Protein AF-0000000084536756 (afdb_homodimer)

Nearest PDB structures (foldseek):
  8tjk-assembly1_B  TM=3.208E-01  e=1.377E-04  uncultured bacterium
  8tjj-assembly1_A  TM=2.973E-01  e=9.404E-05  uncultured bacterium
  8tji-assembly1_B  TM=3.008E-01  e=1.563E-04  uncultured bacterium
  8tji-assembly1_A  TM=3.190E-01  e=2.768E-04  uncultured bacterium
  8tjk-assembly1_A  TM=3.019E-01  e=3.348E-04  uncultured bacterium

InterPro domains:
  IPR013561 Methanogenesis regulatory protein FilR1, middle domain [PF08350] (126-253)
  IPR016490 Transcriptional regulator, HTH, AF0396-type [PIRSF006692] (1-261)
  IPR036390 Winged helix DNA-binding domain superfamily [SSF46785] (13-96)

Structure (mmCIF, N/CA/C/O backbone):
data_AF-0000000084536756-model_v1
#
loop_
_entity.id
_entity.type
_entity.pdbx_description
1 polymer 'Transcriptional regulator, ArsR family'
#
loop_
_atom_site.group_PDB
_atom_site.id
_atom_site.type_symbol
_atom_site.label_atom_id
_atom_site.label_alt_id
_atom_site.label_comp_id
_atom_site.label_asym_id
_atom_site.label_entity_id
_atom_site.label_seq_id
_atom_site.pdbx_PDB_ins_code
_atom_site.Cartn_x
_atom_site.Cartn_y
_atom_site.Cartn_z
_atom_site.occupancy
_atom_site.B_iso_or_equiv
_atom_site.auth_seq_id
_atom_site.auth_comp_id
_atom_site.auth_asym_id
_atom_site.auth_atom_id
_atom_site.pdbx_PDB_model_num
ATOM 1 N N . MET A 1 1 ? 28.516 -4.832 -10.57 1 36.16 1 MET A N 1
ATOM 2 C CA . MET A 1 1 ? 27.453 -5.367 -9.719 1 36.16 1 MET A CA 1
ATOM 3 C C . MET A 1 1 ? 26.125 -4.672 -9.992 1 36.16 1 MET A C 1
ATOM 5 O O . MET A 1 1 ? 26.031 -3.445 -9.922 1 36.16 1 MET A O 1
ATOM 9 N N . ASP A 1 2 ? 25.25 -5.043 -10.953 1 50.06 2 ASP A N 1
ATOM 10 C CA . ASP A 1 2 ? 24.078 -4.422 -11.562 1 50.06 2 ASP A CA 1
ATOM 11 C C . ASP A 1 2 ? 23.141 -3.848 -10.508 1 50.06 2 ASP A C 1
ATOM 13 O O . ASP A 1 2 ? 22.859 -4.5 -9.5 1 50.06 2 ASP A O 1
ATOM 17 N N . SER A 1 3 ? 23.109 -2.529 -10.414 1 59.94 3 SER A N 1
ATOM 18 C CA . SER A 1 3 ? 22.281 -1.79 -9.461 1 59.94 3 SER A CA 1
ATOM 19 C C . SER A 1 3 ? 20.922 -2.438 -9.281 1 59.94 3 SER A C 1
ATOM 21 O O . SER A 1 3 ? 20.297 -2.869 -10.258 1 59.94 3 SER A O 1
ATOM 23 N N . SER A 1 4 ? 20.578 -2.811 -8.078 1 77.94 4 SER A N 1
ATOM 24 C CA . SER A 1 4 ? 19.266 -3.369 -7.777 1 77.94 4 SER A CA 1
ATOM 25 C C . SER A 1 4 ? 18.156 -2.459 -8.281 1 77.94 4 SER A C 1
ATOM 27 O O . SER A 1 4 ? 18.391 -1.281 -8.562 1 77.94 4 SER A O 1
ATOM 29 N N . LEU A 1 5 ? 17.094 -2.986 -8.734 1 81.81 5 LEU A N 1
ATOM 30 C CA . LEU A 1 5 ? 15.93 -2.209 -9.133 1 81.81 5 LEU A CA 1
ATOM 31 C C . LEU A 1 5 ? 15.648 -1.097 -8.125 1 81.81 5 LEU A C 1
ATOM 33 O O . LEU A 1 5 ? 15.258 0.009 -8.508 1 81.81 5 LEU A O 1
ATOM 37 N N . LEU A 1 6 ? 15.992 -1.405 -6.938 1 82 6 LEU A N 1
ATOM 38 C CA . LEU A 1 6 ? 15.781 -0.449 -5.855 1 82 6 LEU A CA 1
ATOM 39 C C . LEU A 1 6 ? 16.672 0.776 -6.031 1 82 6 LEU A C 1
ATOM 41 O O . LEU A 1 6 ? 16.203 1.91 -5.883 1 82 6 LEU A O 1
ATOM 45 N N . ASP A 1 7 ? 17.891 0.531 -6.363 1 81.81 7 ASP A N 1
ATOM 46 C CA . ASP A 1 7 ? 18.844 1.621 -6.555 1 81.81 7 ASP A CA 1
ATOM 47 C C . ASP A 1 7 ? 18.438 2.498 -7.738 1 81.81 7 ASP A C 1
ATOM 49 O O . ASP A 1 7 ? 18.531 3.725 -7.668 1 81.81 7 ASP A O 1
ATOM 53 N N . VAL A 1 8 ? 17.984 1.854 -8.672 1 84.81 8 VAL A N 1
ATOM 54 C CA . VAL A 1 8 ? 17.609 2.557 -9.891 1 84.81 8 VAL A CA 1
ATOM 55 C C . VAL A 1 8 ? 16.406 3.449 -9.625 1 84.81 8 VAL A C 1
ATOM 57 O O . VAL A 1 8 ? 16.312 4.562 -10.148 1 84.81 8 VAL A O 1
ATOM 60 N N . LEU A 1 9 ? 15.555 3.018 -8.82 1 85.19 9 LEU A N 1
ATOM 61 C CA . LEU A 1 9 ? 14.297 3.715 -8.578 1 85.19 9 LEU A CA 1
ATOM 62 C C . LEU A 1 9 ? 14.5 4.887 -7.625 1 85.19 9 LEU A C 1
ATOM 64 O O . LEU A 1 9 ? 13.984 5.984 -7.859 1 85.19 9 LEU A O 1
ATOM 68 N N . PHE A 1 10 ? 15.367 4.688 -6.59 1 84.25 10 PHE A N 1
ATOM 69 C CA . PHE A 1 10 ? 15.297 5.648 -5.496 1 84.25 10 PHE A CA 1
ATOM 70 C C . PHE A 1 10 ? 16.547 6.523 -5.461 1 84.25 10 PHE A C 1
ATOM 72 O O . PHE A 1 10 ? 16.562 7.574 -4.82 1 84.25 10 PHE A O 1
ATOM 79 N N . LEU A 1 11 ? 17.594 6.238 -6.164 1 80.94 11 LEU A N 1
ATOM 80 C CA . LEU A 1 11 ? 18.859 6.941 -5.98 1 80.94 11 LEU A CA 1
ATOM 81 C C . LEU A 1 11 ? 18.938 8.164 -6.891 1 80.94 11 LEU A C 1
ATOM 83 O O . LEU A 1 11 ? 19.812 9.016 -6.715 1 80.94 11 LEU A O 1
ATOM 87 N N . SER A 1 12 ? 18.047 8.336 -7.855 1 87.06 12 SER A N 1
ATOM 88 C CA . SER A 1 12 ? 18.094 9.461 -8.789 1 87.06 12 SER A CA 1
ATOM 89 C C . SER A 1 12 ? 16.797 10.266 -8.766 1 87.06 12 SER A C 1
ATOM 91 O O . SER A 1 12 ? 15.734 9.742 -9.078 1 87.06 12 SER A O 1
ATOM 93 N N . GLU A 1 13 ? 16.984 11.555 -8.484 1 89 13 GLU A N 1
ATOM 94 C CA . GLU A 1 13 ? 15.836 12.453 -8.516 1 89 13 GLU A CA 1
ATOM 95 C C . GLU A 1 13 ? 15.258 12.57 -9.922 1 89 13 GLU A C 1
ATOM 97 O O . GLU A 1 13 ? 14.039 12.648 -10.094 1 89 13 GLU A O 1
ATOM 102 N N . LYS A 1 14 ? 16.141 12.578 -10.836 1 92.31 14 LYS A N 1
ATOM 103 C CA . LYS A 1 14 ? 15.703 12.688 -12.219 1 92.31 14 LYS A CA 1
ATOM 104 C C . LYS A 1 14 ? 14.883 11.469 -12.633 1 92.31 14 LYS A C 1
ATOM 106 O O . LYS A 1 14 ? 13.844 11.602 -13.289 1 92.31 14 LYS A O 1
ATOM 111 N N . ARG A 1 15 ? 15.32 10.281 -12.25 1 94.12 15 ARG A N 1
ATOM 112 C CA . ARG A 1 15 ? 14.594 9.062 -12.586 1 94.12 15 ARG A CA 1
ATOM 113 C C . ARG A 1 15 ? 13.25 9.008 -11.867 1 94.12 15 ARG A C 1
ATOM 115 O O . ARG A 1 15 ? 12.242 8.617 -12.461 1 94.12 15 ARG A O 1
ATOM 122 N N . LYS A 1 16 ? 13.258 9.391 -10.641 1 93.38 16 LYS A N 1
ATOM 123 C CA . LYS A 1 16 ? 12.008 9.406 -9.891 1 93.38 16 LYS A CA 1
ATOM 124 C C . LYS A 1 16 ? 10.977 10.312 -10.555 1 93.38 16 LYS A C 1
ATOM 126 O O . LYS A 1 16 ? 9.828 9.906 -10.766 1 93.38 16 LYS A O 1
ATOM 131 N N . ASN A 1 17 ? 11.453 11.484 -10.898 1 94.88 17 ASN A N 1
ATOM 132 C CA . ASN A 1 17 ? 10.555 12.461 -11.508 1 94.88 17 ASN A CA 1
ATOM 133 C C . ASN A 1 17 ? 10.016 11.961 -12.852 1 94.88 17 ASN A C 1
ATOM 135 O O . ASN A 1 17 ? 8.844 12.156 -13.164 1 94.88 17 ASN A O 1
ATOM 139 N N . LEU A 1 18 ? 10.875 11.383 -13.586 1 97.12 18 LEU A N 1
ATOM 140 C CA . LEU A 1 18 ? 10.484 10.836 -14.883 1 97.12 18 LEU A CA 1
ATOM 141 C C . LEU A 1 18 ? 9.43 9.75 -14.711 1 97.12 18 LEU A C 1
ATOM 143 O O . LEU A 1 18 ? 8.414 9.75 -15.406 1 97.12 18 LEU A O 1
ATOM 147 N N . LEU A 1 19 ? 9.672 8.82 -13.805 1 97 19 LEU A N 1
ATOM 148 C CA . LEU A 1 19 ? 8.758 7.711 -13.562 1 97 19 LEU A CA 1
ATOM 149 C C . LEU A 1 19 ? 7.398 8.219 -13.094 1 97 19 LEU A C 1
ATOM 151 O O . LEU A 1 19 ? 6.359 7.734 -13.547 1 97 19 LEU A O 1
ATOM 155 N N . LEU A 1 20 ? 7.43 9.219 -12.195 1 96.31 20 LEU A N 1
ATOM 156 C CA . LEU A 1 20 ? 6.184 9.805 -11.711 1 96.31 20 LEU A CA 1
ATOM 157 C C . LEU A 1 20 ? 5.418 10.469 -12.852 1 96.31 20 LEU A C 1
ATOM 159 O O . LEU A 1 20 ? 4.191 10.383 -12.914 1 96.31 20 LEU A O 1
ATOM 163 N N . LEU A 1 21 ? 6.16 11.172 -13.742 1 97.19 21 LEU A N 1
ATOM 164 C CA . LEU A 1 21 ? 5.543 11.82 -14.891 1 97.19 21 LEU A CA 1
ATOM 165 C C . LEU A 1 21 ? 4.848 10.789 -15.781 1 97.19 21 LEU A C 1
ATOM 167 O O . LEU A 1 21 ? 3.744 11.039 -16.281 1 97.19 21 LEU A O 1
ATOM 171 N N . LEU A 1 22 ? 5.418 9.625 -15.906 1 97.69 22 LEU A N 1
ATOM 172 C CA . LEU A 1 22 ? 4.918 8.609 -16.828 1 97.69 22 LEU A CA 1
ATOM 173 C C . LEU A 1 22 ? 3.709 7.887 -16.234 1 97.69 22 LEU A C 1
ATOM 175 O O . LEU A 1 22 ? 3.025 7.141 -16.938 1 97.69 22 LEU A O 1
ATOM 179 N N . LEU A 1 23 ? 3.428 8.078 -14.969 1 96.25 23 LEU A N 1
ATOM 180 C CA . LEU A 1 23 ? 2.189 7.578 -14.383 1 96.25 23 LEU A CA 1
ATOM 181 C C . LEU A 1 23 ? 0.976 8.203 -15.062 1 96.25 23 LEU A C 1
ATOM 183 O O . LEU A 1 23 ? -0.097 7.598 -15.109 1 96.25 23 LEU A O 1
ATOM 187 N N . ASP A 1 24 ? 1.145 9.367 -15.656 1 95.31 24 ASP A N 1
ATOM 188 C CA . ASP A 1 24 ? 0.052 10.086 -16.297 1 95.31 24 ASP A CA 1
ATOM 189 C C . ASP A 1 24 ? -0.144 9.625 -17.734 1 95.31 24 ASP A C 1
ATOM 191 O O . ASP A 1 24 ? -1.019 10.125 -18.453 1 95.31 24 ASP A O 1
ATOM 195 N N . GLY A 1 25 ? 0.701 8.75 -18.188 1 96.12 25 GLY A N 1
ATOM 196 C CA . GLY A 1 25 ? 0.582 8.211 -19.531 1 96.12 25 GLY A CA 1
ATOM 197 C C . GLY A 1 25 ? 1.843 8.383 -20.359 1 96.12 25 GLY A C 1
ATOM 198 O O . GLY A 1 25 ? 2.818 8.977 -19.891 1 96.12 25 GLY A O 1
ATOM 199 N N . PRO A 1 26 ? 1.819 7.836 -21.516 1 97.75 26 PRO A N 1
ATOM 200 C CA . PRO A 1 26 ? 2.984 7.906 -22.391 1 97.75 26 PRO A CA 1
ATOM 201 C C . PRO A 1 26 ? 3.354 9.336 -22.781 1 97.75 26 PRO A C 1
ATOM 203 O O . PRO A 1 26 ? 2.471 10.18 -22.938 1 97.75 26 PRO A O 1
ATOM 206 N N . LYS A 1 27 ? 4.66 9.617 -22.875 1 98.12 27 LYS A N 1
ATOM 207 C CA . LYS A 1 27 ? 5.188 10.93 -23.234 1 98.12 27 LYS A CA 1
ATOM 208 C C . LYS A 1 27 ? 6.297 10.805 -24.281 1 98.12 27 LYS A C 1
ATOM 210 O O . LYS A 1 27 ? 7.047 9.828 -24.281 1 98.12 27 LYS A O 1
ATOM 215 N N . ASN A 1 28 ? 6.324 11.758 -25.156 1 97.38 28 ASN A N 1
ATOM 216 C CA . ASN A 1 28 ? 7.492 11.828 -26.031 1 97.38 28 ASN A CA 1
ATOM 217 C C . ASN A 1 28 ? 8.617 12.641 -25.391 1 97.38 28 ASN A C 1
ATOM 219 O O . ASN A 1 28 ? 8.438 13.227 -24.328 1 97.38 28 ASN A O 1
ATOM 223 N N . ILE A 1 29 ? 9.727 12.711 -26.094 1 96.19 29 ILE A N 1
ATOM 224 C CA . ILE A 1 29 ? 10.93 13.305 -25.516 1 96.19 29 ILE A CA 1
ATOM 225 C C . ILE A 1 29 ? 10.711 14.797 -25.297 1 96.19 29 ILE A C 1
ATOM 227 O O . ILE A 1 29 ? 11.188 15.352 -24.297 1 96.19 29 ILE A O 1
ATOM 231 N N . GLU A 1 30 ? 10.031 15.414 -26.125 1 96.69 30 GLU A N 1
ATOM 232 C CA . GLU A 1 30 ? 9.797 16.859 -26 1 96.69 30 GLU A CA 1
ATOM 233 C C . GLU A 1 30 ? 8.914 17.156 -24.797 1 96.69 30 GLU A C 1
ATOM 235 O O . GLU A 1 30 ? 9.188 18.094 -24.047 1 96.69 30 GLU A O 1
ATOM 240 N N . GLU A 1 31 ? 7.852 16.359 -24.672 1 97.12 31 GLU A N 1
ATOM 241 C CA . GLU A 1 31 ? 6.965 16.516 -23.516 1 97.12 31 GLU A CA 1
ATOM 242 C C . GLU A 1 31 ? 7.719 16.312 -22.203 1 97.12 31 GLU A C 1
ATOM 244 O O . GLU A 1 31 ? 7.512 17.047 -21.25 1 97.12 31 GLU A O 1
ATOM 249 N N . ILE A 1 32 ? 8.562 15.305 -22.156 1 97.44 32 ILE A N 1
ATOM 250 C CA . ILE A 1 32 ? 9.336 14.984 -20.953 1 97.44 32 ILE A CA 1
ATOM 251 C C . ILE A 1 32 ? 10.273 16.141 -20.625 1 97.44 32 ILE A C 1
ATOM 253 O O . ILE A 1 32 ? 10.289 16.625 -19.484 1 97.44 32 ILE A O 1
ATOM 257 N N . LYS A 1 33 ? 10.992 16.672 -21.625 1 96.5 33 LYS A N 1
ATOM 258 C CA . LYS A 1 33 ? 11.945 17.75 -21.422 1 96.5 33 LYS A CA 1
ATOM 259 C C . LYS A 1 33 ? 11.242 19.016 -20.938 1 96.5 33 LYS A C 1
ATOM 261 O O . LYS A 1 33 ? 11.703 19.688 -20.016 1 96.5 33 LYS A O 1
ATOM 266 N N . ASN A 1 34 ? 10.133 19.297 -21.531 1 96.25 34 ASN A N 1
ATOM 267 C CA . ASN A 1 34 ? 9.398 20.516 -21.203 1 96.25 34 ASN A CA 1
ATOM 268 C C . ASN A 1 34 ? 8.789 20.453 -19.797 1 96.25 34 ASN A C 1
ATOM 270 O O . ASN A 1 34 ? 8.836 21.422 -19.047 1 96.25 34 ASN A O 1
ATOM 274 N N . THR A 1 35 ? 8.234 19.281 -19.5 1 95.12 35 THR A N 1
ATOM 275 C CA . THR A 1 35 ? 7.539 19.141 -18.219 1 95.12 35 THR A CA 1
ATOM 276 C C . THR A 1 35 ? 8.531 19.094 -17.062 1 95.12 35 THR A C 1
ATOM 278 O O . THR A 1 35 ? 8.305 19.719 -16.016 1 95.12 35 THR A O 1
ATOM 281 N N . LEU A 1 36 ? 9.625 18.438 -17.234 1 95 36 LEU A N 1
ATOM 282 C CA . LEU A 1 36 ? 10.594 18.25 -16.172 1 95 36 LEU A CA 1
ATOM 283 C C . LEU A 1 36 ? 11.656 19.344 -16.203 1 95 36 LEU A C 1
ATOM 285 O O . LEU A 1 36 ? 12.484 19.453 -15.297 1 95 36 LEU A O 1
ATOM 289 N N . ASP A 1 37 ? 11.68 20.141 -17.188 1 94.56 37 ASP A N 1
ATOM 290 C CA . ASP A 1 37 ? 12.648 21.219 -17.375 1 94.56 37 ASP A CA 1
ATOM 291 C C . ASP A 1 37 ? 14.078 20.688 -17.328 1 94.56 37 ASP A C 1
ATOM 293 O O . ASP A 1 37 ? 14.891 21.141 -16.516 1 94.56 37 ASP A O 1
ATOM 297 N N . VAL A 1 38 ? 14.312 19.797 -18.172 1 93 38 VAL A N 1
ATOM 298 C CA . VAL A 1 38 ? 15.625 19.156 -18.25 1 93 38 VAL A CA 1
ATOM 299 C C . VAL A 1 38 ? 16.141 19.188 -19.688 1 93 38 VAL A C 1
ATOM 301 O O . VAL A 1 38 ? 15.352 19.359 -20.625 1 93 38 VAL A O 1
ATOM 304 N N . ARG A 1 39 ? 17.469 19.016 -19.781 1 92 39 ARG A N 1
ATOM 305 C CA . ARG A 1 39 ? 18.109 18.953 -21.094 1 92 39 ARG A CA 1
ATOM 306 C C . ARG A 1 39 ? 18.062 17.531 -21.656 1 92 39 ARG A C 1
ATOM 308 O O . ARG A 1 39 ? 17.938 16.562 -20.906 1 92 39 ARG A O 1
ATOM 315 N N . SER A 1 40 ? 18.203 17.406 -22.969 1 89.56 40 SER A N 1
ATOM 316 C CA . SER A 1 40 ? 18.016 16.156 -23.703 1 89.56 40 SER A CA 1
ATOM 317 C C . SER A 1 40 ? 19.047 15.117 -23.266 1 89.56 40 SER A C 1
ATOM 319 O O . SER A 1 40 ? 18.703 13.984 -22.953 1 89.56 40 SER A O 1
ATOM 321 N N . SER A 1 41 ? 20.234 15.43 -23.25 1 90.38 41 SER A N 1
ATOM 322 C CA . SER A 1 41 ? 21.297 14.445 -23.031 1 90.38 41 SER A CA 1
ATOM 323 C C . SER A 1 41 ? 21.188 13.789 -21.656 1 90.38 41 SER A C 1
ATOM 325 O O . SER A 1 41 ? 21.109 12.562 -21.562 1 90.38 41 SER A O 1
ATOM 327 N N . PRO A 1 42 ? 21.078 14.562 -20.609 1 92.19 42 PRO A N 1
ATOM 328 C CA . PRO A 1 42 ? 20.984 13.938 -19.281 1 92.19 42 PRO A CA 1
ATOM 329 C C . PRO A 1 42 ? 19.719 13.094 -19.125 1 92.19 42 PRO A C 1
ATOM 331 O O . PRO A 1 42 ? 19.766 12.016 -18.531 1 92.19 42 PRO A O 1
ATOM 334 N N . ILE A 1 43 ? 18.625 13.539 -19.656 1 94.5 43 ILE A N 1
ATOM 335 C CA . ILE A 1 43 ? 17.375 12.812 -19.453 1 94.5 43 ILE A CA 1
ATOM 336 C C . ILE A 1 43 ? 17.375 11.531 -20.281 1 94.5 43 ILE A C 1
ATOM 338 O O . ILE A 1 43 ? 16.812 10.516 -19.859 1 94.5 43 ILE A O 1
ATOM 342 N N . MET A 1 44 ? 17.969 11.594 -21.484 1 94.56 44 MET A N 1
ATOM 343 C CA . MET A 1 44 ? 18.078 10.406 -22.328 1 94.56 44 MET A CA 1
ATOM 344 C C . MET A 1 44 ? 18.906 9.328 -21.641 1 94.56 44 MET A C 1
ATOM 346 O O . MET A 1 44 ? 18.625 8.133 -21.781 1 94.56 44 MET A O 1
ATOM 350 N N . THR A 1 45 ? 19.953 9.781 -20.984 1 95.19 45 THR A N 1
ATOM 351 C CA . THR A 1 45 ? 20.766 8.852 -20.219 1 95.19 45 THR A CA 1
ATOM 352 C C . THR A 1 45 ? 19.922 8.133 -19.172 1 95.19 45 THR A C 1
ATOM 354 O O . THR A 1 45 ? 20.031 6.918 -19 1 95.19 45 THR A O 1
ATOM 357 N N . GLN A 1 46 ? 19.062 8.859 -18.406 1 95.12 46 GLN A N 1
ATOM 358 C CA . GLN A 1 46 ? 18.203 8.273 -17.391 1 95.12 46 GLN A CA 1
ATOM 359 C C . GLN A 1 46 ? 17.172 7.328 -18.016 1 95.12 46 GLN A C 1
ATOM 361 O O . GLN A 1 46 ? 16.891 6.266 -17.469 1 95.12 46 GLN A O 1
ATOM 366 N N . ILE A 1 47 ? 16.688 7.73 -19.172 1 96.38 47 ILE A N 1
ATOM 367 C CA . ILE A 1 47 ? 15.711 6.918 -19.891 1 96.38 47 ILE A CA 1
ATOM 368 C C . ILE A 1 47 ? 16.344 5.582 -20.281 1 96.38 47 ILE A C 1
ATOM 370 O O . ILE A 1 47 ? 15.734 4.523 -20.094 1 96.38 47 ILE A O 1
ATOM 374 N N . LYS A 1 48 ? 17.516 5.652 -20.766 1 95.69 48 LYS A N 1
ATOM 375 C CA . LYS A 1 48 ? 18.219 4.438 -21.172 1 95.69 48 LYS A CA 1
ATOM 376 C C . LYS A 1 48 ? 18.438 3.51 -19.984 1 95.69 48 LYS A C 1
ATOM 378 O O . LYS A 1 48 ? 18.312 2.291 -20.109 1 95.69 48 LYS A O 1
ATOM 383 N N . ILE A 1 49 ? 18.797 4.051 -18.859 1 94.62 49 ILE A N 1
ATOM 384 C CA . ILE A 1 49 ? 19 3.268 -17.641 1 94.62 49 ILE A CA 1
ATOM 385 C C . ILE A 1 49 ? 17.688 2.576 -17.266 1 94.62 49 ILE A C 1
ATOM 387 O O . ILE A 1 49 ? 17.688 1.378 -16.969 1 94.62 49 ILE A O 1
ATOM 391 N N . LEU A 1 50 ? 16.578 3.283 -17.281 1 95.62 50 LEU A N 1
ATOM 392 C CA . LEU A 1 50 ? 15.281 2.756 -16.891 1 95.62 50 LEU A CA 1
ATOM 393 C C . LEU A 1 50 ? 14.805 1.704 -17.891 1 95.62 50 LEU A C 1
ATOM 395 O O . LEU A 1 50 ? 14.156 0.725 -17.5 1 95.62 50 LEU A O 1
ATOM 399 N N . MET A 1 51 ? 15.133 1.928 -19.188 1 95.19 51 MET A N 1
ATOM 400 C CA . MET A 1 51 ? 14.781 0.951 -20.219 1 95.19 51 MET A CA 1
ATOM 401 C C . MET A 1 51 ? 15.594 -0.33 -20.047 1 95.19 51 MET A C 1
ATOM 403 O O . MET A 1 51 ? 15.062 -1.431 -20.203 1 95.19 51 MET A O 1
ATOM 407 N N . LYS A 1 52 ? 16.844 -0.119 -19.734 1 92.75 52 LYS A N 1
ATOM 408 C CA . LYS A 1 52 ? 17.719 -1.27 -19.531 1 92.75 52 LYS A CA 1
ATOM 409 C C . LYS A 1 52 ? 17.219 -2.143 -18.391 1 92.75 52 LYS A C 1
ATOM 411 O O . LYS A 1 52 ? 17.375 -3.363 -18.406 1 92.75 52 LYS A O 1
ATOM 416 N N . ARG A 1 53 ? 16.547 -1.53 -17.438 1 91.38 53 ARG A N 1
ATOM 417 C CA . ARG A 1 53 ? 16.047 -2.27 -16.297 1 91.38 53 ARG A CA 1
ATOM 418 C C . ARG A 1 53 ? 14.57 -2.613 -16.469 1 91.38 53 ARG A C 1
ATOM 420 O O . ARG A 1 53 ? 13.914 -3.053 -15.516 1 91.38 53 ARG A O 1
ATOM 427 N N . ASP A 1 54 ? 14.039 -2.303 -17.609 1 92.31 54 ASP A N 1
ATOM 428 C CA . ASP A 1 54 ? 12.695 -2.689 -18.031 1 92.31 54 ASP A CA 1
ATOM 429 C C . ASP A 1 54 ? 11.633 -2.021 -17.156 1 92.31 54 ASP A C 1
ATOM 431 O O . ASP A 1 54 ? 10.609 -2.629 -16.844 1 92.31 54 ASP A O 1
ATOM 435 N N . LEU A 1 55 ? 11.875 -0.854 -16.703 1 94.31 55 LEU A N 1
ATOM 436 C CA . LEU A 1 55 ? 10.891 -0.068 -15.977 1 94.31 55 LEU A CA 1
ATOM 437 C C . LEU A 1 55 ? 10.078 0.806 -16.922 1 94.31 55 LEU A C 1
ATOM 439 O O . LEU A 1 55 ? 8.938 1.173 -16.609 1 94.31 55 LEU A O 1
ATOM 443 N N . ILE A 1 56 ? 10.727 1.146 -18.016 1 96.69 56 ILE A N 1
ATOM 444 C CA . ILE A 1 56 ? 10.078 1.927 -19.078 1 96.69 56 ILE A CA 1
ATOM 445 C C . ILE A 1 56 ? 10.305 1.253 -20.422 1 96.69 56 ILE A C 1
ATOM 447 O O . ILE A 1 56 ? 11.266 0.507 -20.609 1 96.69 56 ILE A O 1
ATOM 451 N N . VAL A 1 57 ? 9.406 1.467 -21.297 1 96.44 57 VAL A N 1
ATOM 452 C CA . VAL A 1 57 ? 9.531 0.967 -22.672 1 96.44 57 VAL A CA 1
ATOM 453 C C . VAL A 1 57 ? 9.25 2.094 -23.656 1 96.44 57 VAL A C 1
ATOM 455 O O . VAL A 1 57 ? 8.602 3.084 -23.312 1 96.44 57 VAL A O 1
ATOM 458 N N . GLU A 1 58 ? 9.797 2.012 -24.797 1 96.94 58 GLU A N 1
ATOM 459 C CA . GLU A 1 58 ? 9.578 2.967 -25.875 1 96.94 58 GLU A CA 1
ATOM 460 C C . GLU A 1 58 ? 8.805 2.33 -27.031 1 96.94 58 GLU A C 1
ATOM 462 O O . GLU A 1 58 ? 9.117 1.217 -27.453 1 96.94 58 GLU A O 1
ATOM 467 N N . SER A 1 59 ? 7.75 2.924 -27.406 1 94.31 59 SER A N 1
ATOM 468 C CA . SER A 1 59 ? 6.977 2.512 -28.578 1 94.31 59 SER A CA 1
ATOM 469 C C . SER A 1 59 ? 6.531 3.715 -29.391 1 94.31 59 SER A C 1
ATOM 471 O O . SER A 1 59 ? 5.832 4.598 -28.891 1 94.31 59 SER A O 1
ATOM 473 N N . ASN A 1 60 ? 6.891 3.721 -30.703 1 94.81 60 ASN A N 1
ATOM 474 C CA . ASN A 1 60 ? 6.496 4.789 -31.609 1 94.81 60 ASN A CA 1
ATOM 475 C C . ASN A 1 60 ? 6.875 6.164 -31.062 1 94.81 60 ASN A C 1
ATOM 477 O O . ASN A 1 60 ? 6.031 7.059 -30.984 1 94.81 60 ASN A O 1
ATOM 481 N N . ARG A 1 61 ? 8.039 6.332 -30.531 1 94.94 61 ARG A N 1
ATOM 482 C CA . ARG A 1 61 ? 8.633 7.574 -30.047 1 94.94 61 ARG A CA 1
ATOM 483 C C . ARG A 1 61 ? 7.957 8.047 -28.766 1 94.94 61 ARG A C 1
ATOM 485 O O . ARG A 1 61 ? 8.094 9.203 -28.375 1 94.94 61 ARG A O 1
ATOM 492 N N . LEU A 1 62 ? 7.211 7.121 -28.219 1 98.12 62 LEU A N 1
ATOM 493 C CA . LEU A 1 62 ? 6.598 7.406 -26.922 1 98.12 62 LEU A CA 1
ATOM 494 C C . LEU A 1 62 ? 7.195 6.523 -25.828 1 98.12 62 LEU A C 1
ATOM 496 O O . LEU A 1 62 ? 7.438 5.336 -26.047 1 98.12 62 LEU A O 1
ATOM 500 N N . TYR A 1 63 ? 7.484 7.176 -24.75 1 98.06 63 TYR A N 1
ATOM 501 C CA . TYR A 1 63 ? 7.965 6.453 -23.578 1 98.06 63 TYR A CA 1
ATOM 502 C C . TYR A 1 63 ? 6.836 6.223 -22.578 1 98.06 63 TYR A C 1
ATOM 504 O O . TYR A 1 63 ? 6.043 7.129 -22.297 1 98.06 63 TYR A O 1
ATOM 512 N N . LYS A 1 64 ? 6.73 5.004 -22.094 1 97.94 64 LYS A N 1
ATOM 513 C CA . LYS A 1 64 ? 5.707 4.664 -21.109 1 97.94 64 LYS A CA 1
ATOM 514 C C . LYS A 1 64 ? 6.246 3.67 -20.094 1 97.94 64 LYS A C 1
ATOM 516 O O . LYS A 1 64 ? 7.297 3.061 -20.297 1 97.94 64 LYS A O 1
ATOM 521 N N . LEU A 1 65 ? 5.559 3.547 -18.969 1 96.56 65 LEU A N 1
ATOM 522 C CA . LEU A 1 65 ? 5.922 2.537 -17.984 1 96.56 65 LEU A CA 1
ATOM 523 C C . LEU A 1 65 ? 5.754 1.133 -18.547 1 96.56 65 LEU A C 1
ATOM 525 O O . LEU A 1 65 ? 4.797 0.866 -19.281 1 96.56 65 LEU A O 1
ATOM 529 N N . SER A 1 66 ? 6.707 0.265 -18.281 1 93.81 66 SER A N 1
ATOM 530 C CA . SER A 1 66 ? 6.547 -1.152 -18.594 1 93.81 66 SER A CA 1
ATOM 531 C C . SER A 1 66 ? 5.543 -1.813 -17.656 1 93.81 66 SER A C 1
ATOM 533 O O . SER A 1 66 ? 5.012 -1.165 -16.75 1 93.81 66 SER A O 1
ATOM 535 N N . SER A 1 67 ? 5.262 -3.105 -17.875 1 90.62 67 SER A N 1
ATOM 536 C CA . SER A 1 67 ? 4.371 -3.848 -17 1 90.62 67 SER A CA 1
ATOM 537 C C . SER A 1 67 ? 4.895 -3.85 -15.562 1 90.62 67 SER A C 1
ATOM 539 O O . SER A 1 67 ? 4.129 -3.674 -14.609 1 90.62 67 SER A O 1
ATOM 541 N N . ILE A 1 68 ? 6.168 -4.02 -15.422 1 92.12 68 ILE A N 1
ATOM 542 C CA . ILE A 1 68 ? 6.797 -4.008 -14.109 1 92.12 68 ILE A CA 1
ATOM 543 C C . ILE A 1 68 ? 6.758 -2.594 -13.531 1 92.12 68 ILE A C 1
ATOM 545 O O . ILE A 1 68 ? 6.453 -2.406 -12.352 1 92.12 68 ILE A O 1
ATOM 549 N N . GLY A 1 69 ? 7.074 -1.607 -14.383 1 93.81 69 GLY A N 1
ATOM 550 C CA . GLY A 1 69 ? 6.996 -0.22 -13.953 1 93.81 69 GLY A CA 1
ATOM 551 C C . GLY A 1 69 ? 5.629 0.165 -13.422 1 93.81 69 GLY A C 1
ATOM 552 O O . GLY A 1 69 ? 5.523 0.881 -12.422 1 93.81 69 GLY A O 1
ATOM 553 N N . GLU A 1 70 ? 4.621 -0.347 -14.062 1 93.5 70 GLU A N 1
ATOM 554 C CA . GLU A 1 70 ? 3.25 -0.031 -13.68 1 93.5 70 GLU A CA 1
ATOM 555 C C . GLU A 1 70 ? 2.924 -0.581 -12.297 1 93.5 70 GLU A C 1
ATOM 557 O O . GLU A 1 70 ? 2.014 -0.088 -11.625 1 93.5 70 GLU A O 1
ATOM 562 N N . ILE A 1 71 ? 3.639 -1.557 -11.875 1 92.88 71 ILE A N 1
ATOM 563 C CA . ILE A 1 71 ? 3.426 -2.148 -10.562 1 92.88 71 ILE A CA 1
ATOM 564 C C . ILE A 1 71 ? 4.285 -1.426 -9.523 1 92.88 71 ILE A C 1
ATOM 566 O O . ILE A 1 71 ? 3.803 -1.075 -8.445 1 92.88 71 ILE A O 1
ATOM 570 N N . LEU A 1 72 ? 5.531 -1.082 -9.852 1 92.75 72 LEU A N 1
ATOM 571 C CA . LEU A 1 72 ? 6.508 -0.588 -8.883 1 92.75 72 LEU A CA 1
ATOM 572 C C . LEU A 1 72 ? 6.352 0.915 -8.68 1 92.75 72 LEU A C 1
ATOM 574 O O . LEU A 1 72 ? 6.52 1.412 -7.559 1 92.75 72 LEU A O 1
ATOM 578 N N . VAL A 1 73 ? 6.062 1.646 -9.703 1 94.62 73 VAL A N 1
ATOM 579 C CA . VAL A 1 73 ? 6.113 3.102 -9.641 1 94.62 73 VAL A CA 1
ATOM 580 C C . VAL A 1 73 ? 4.992 3.619 -8.742 1 94.62 73 VAL A C 1
ATOM 582 O O . VAL A 1 73 ? 5.203 4.535 -7.941 1 94.62 73 VAL A O 1
ATOM 585 N N . PRO A 1 74 ? 3.809 3.061 -8.828 1 93.19 74 PRO A N 1
ATOM 586 C CA . PRO A 1 74 ? 2.797 3.494 -7.859 1 93.19 74 PRO A CA 1
ATOM 587 C C . PRO A 1 74 ? 3.227 3.266 -6.41 1 93.19 74 PRO A C 1
ATOM 589 O O . PRO A 1 74 ? 2.914 4.078 -5.535 1 93.19 74 PRO A O 1
ATOM 592 N N . LYS A 1 75 ? 3.852 2.182 -6.141 1 91.56 75 LYS A N 1
ATOM 593 C CA . LYS A 1 75 ? 4.359 1.914 -4.801 1 91.56 75 LYS A CA 1
ATOM 594 C C . LYS A 1 75 ? 5.434 2.926 -4.406 1 91.56 75 LYS A C 1
ATOM 596 O O . LYS A 1 75 ? 5.5 3.348 -3.25 1 91.56 75 LYS A O 1
ATOM 601 N N . MET A 1 76 ? 6.273 3.209 -5.355 1 92.19 76 MET A N 1
ATOM 602 C CA . MET A 1 76 ? 7.285 4.238 -5.141 1 92.19 76 MET A CA 1
ATOM 603 C C . MET A 1 76 ? 6.641 5.582 -4.816 1 92.19 76 MET A C 1
ATOM 605 O O . MET A 1 76 ? 7.055 6.266 -3.883 1 92.19 76 MET A O 1
ATOM 609 N N . LYS A 1 77 ? 5.656 5.914 -5.598 1 92.81 77 LYS A N 1
ATOM 610 C CA . LYS A 1 77 ? 4.949 7.172 -5.387 1 92.81 77 LYS A CA 1
ATOM 611 C C . LYS A 1 77 ? 4.363 7.246 -3.98 1 92.81 77 LYS A C 1
ATOM 613 O O . LYS A 1 77 ? 4.5 8.266 -3.299 1 92.81 77 LYS A O 1
ATOM 618 N N . THR A 1 78 ? 3.754 6.156 -3.598 1 91.5 78 THR A N 1
ATOM 619 C CA . THR A 1 78 ? 3.111 6.105 -2.289 1 91.5 78 THR A CA 1
ATOM 620 C C . THR A 1 78 ? 4.129 6.34 -1.176 1 91.5 78 THR A C 1
ATOM 622 O O . THR A 1 78 ? 3.873 7.105 -0.243 1 91.5 78 THR A O 1
ATOM 625 N N . ILE A 1 79 ? 5.246 5.699 -1.234 1 90.88 79 ILE A N 1
ATOM 626 C CA . ILE A 1 79 ? 6.254 5.832 -0.189 1 90.88 79 ILE A CA 1
ATOM 627 C C . ILE A 1 79 ? 6.852 7.234 -0.223 1 90.88 79 ILE A C 1
ATOM 629 O O . ILE A 1 79 ? 7.098 7.836 0.824 1 90.88 79 ILE A O 1
ATOM 633 N N . LEU A 1 80 ? 7.059 7.742 -1.402 1 91.69 80 LEU A N 1
ATOM 634 C CA . LEU A 1 80 ? 7.598 9.094 -1.532 1 91.69 80 LEU A CA 1
ATOM 635 C C . LEU A 1 80 ? 6.641 10.117 -0.936 1 91.69 80 LEU A C 1
ATOM 637 O O . LEU A 1 80 ? 7.066 11.023 -0.216 1 91.69 80 LEU A O 1
ATOM 641 N N . GLU A 1 81 ? 5.395 9.938 -1.272 1 93.31 81 GLU A N 1
ATOM 642 C CA . GLU A 1 81 ? 4.387 10.852 -0.743 1 93.31 81 GLU A CA 1
ATOM 643 C C . GLU A 1 81 ? 4.34 10.797 0.781 1 93.31 81 GLU A C 1
ATOM 645 O O . GLU A 1 81 ? 4.223 11.828 1.44 1 93.31 81 GLU A O 1
ATOM 650 N N . THR A 1 82 ? 4.391 9.656 1.314 1 93.62 82 THR A N 1
ATOM 651 C CA . THR A 1 82 ? 4.383 9.492 2.764 1 93.62 82 THR A CA 1
ATOM 652 C C . THR A 1 82 ? 5.621 10.133 3.387 1 93.62 82 THR A C 1
ATOM 654 O O . THR A 1 82 ? 5.516 10.859 4.379 1 93.62 82 THR A O 1
ATOM 657 N N . PHE A 1 83 ? 6.738 9.922 2.76 1 90 83 PHE A N 1
ATOM 658 C CA . PHE A 1 83 ? 7.988 10.508 3.232 1 90 83 PHE A CA 1
ATOM 659 C C . PHE A 1 83 ? 7.914 12.031 3.219 1 90 83 PHE A C 1
ATOM 661 O O . PHE A 1 83 ? 8.352 12.688 4.164 1 90 83 PHE A O 1
ATOM 668 N N . ASN A 1 84 ? 7.422 12.492 2.211 1 91 84 ASN A N 1
ATOM 669 C CA . ASN A 1 84 ? 7.344 13.945 2.057 1 91 84 ASN A CA 1
ATOM 670 C C . ASN A 1 84 ? 6.492 14.578 3.154 1 91 84 ASN A C 1
ATOM 672 O O . ASN A 1 84 ? 6.816 15.656 3.648 1 91 84 ASN A O 1
ATOM 676 N N . VAL A 1 85 ? 5.48 13.883 3.488 1 93.94 85 VAL A N 1
ATOM 677 C CA . VAL A 1 85 ? 4.598 14.398 4.535 1 93.94 85 VAL A CA 1
ATOM 678 C C . VAL A 1 85 ? 5.352 14.461 5.859 1 93.94 85 VAL A C 1
ATOM 680 O O . VAL A 1 85 ? 5.32 15.484 6.547 1 93.94 85 VAL A O 1
ATOM 683 N N . PHE A 1 86 ? 6.113 13.492 6.195 1 92.06 86 PHE A N 1
ATOM 684 C CA . PHE A 1 86 ? 6.785 13.422 7.484 1 92.06 86 PHE A CA 1
ATOM 685 C C . PHE A 1 86 ? 8.047 14.281 7.488 1 92.06 86 PHE A C 1
ATOM 687 O O . PHE A 1 86 ? 8.445 14.805 8.531 1 92.06 86 PHE A O 1
ATOM 694 N N . ASP A 1 87 ? 8.625 14.43 6.371 1 87.62 87 ASP A N 1
ATOM 695 C CA . ASP A 1 87 ? 9.859 15.211 6.262 1 87.62 87 ASP A CA 1
ATOM 696 C C . ASP A 1 87 ? 9.57 16.703 6.383 1 87.62 87 ASP A C 1
ATOM 698 O O . ASP A 1 87 ? 10.398 17.469 6.895 1 87.62 87 ASP A O 1
ATOM 702 N N . LYS A 1 88 ? 8.508 17.141 5.883 1 88.5 88 LYS A N 1
ATOM 703 C CA . LYS A 1 88 ? 8.156 18.562 5.84 1 88.5 88 LYS A CA 1
ATOM 704 C C . LYS A 1 88 ? 8.031 19.141 7.25 1 88.5 88 LYS A C 1
ATOM 706 O O . LYS A 1 88 ? 8.461 20.266 7.508 1 88.5 88 LYS A O 1
ATOM 711 N N . ASN A 1 89 ? 7.473 18.453 8.164 1 87.44 89 ASN A N 1
ATOM 712 C CA . ASN A 1 89 ? 7.328 18.859 9.562 1 87.44 89 ASN A CA 1
ATOM 713 C C . ASN A 1 89 ? 7.633 17.703 10.508 1 87.44 89 ASN A C 1
ATOM 715 O O . ASN A 1 89 ? 6.785 17.297 11.312 1 87.44 89 ASN A O 1
ATOM 719 N N . HIS A 1 90 ? 8.805 17.375 10.43 1 87.5 90 HIS A N 1
ATOM 720 C CA . HIS A 1 90 ? 9.25 16.188 11.148 1 87.5 90 HIS A CA 1
ATOM 721 C C . HIS A 1 90 ? 9.016 16.328 12.648 1 87.5 90 HIS A C 1
ATOM 723 O O . HIS A 1 90 ? 8.477 15.422 13.289 1 87.5 90 HIS A O 1
ATOM 729 N N . ASP A 1 91 ? 9.305 17.438 13.219 1 85.81 91 ASP A N 1
ATOM 730 C CA . ASP A 1 91 ? 9.172 17.688 14.648 1 85.81 91 ASP A CA 1
ATOM 731 C C . ASP A 1 91 ? 7.711 17.625 15.086 1 85.81 91 ASP A C 1
ATOM 733 O O . ASP A 1 91 ? 7.41 17.141 16.172 1 85.81 91 ASP A O 1
ATOM 737 N N . TYR A 1 92 ? 6.883 18.125 14.289 1 89.69 92 TYR A N 1
ATOM 738 C CA . TYR A 1 92 ? 5.457 18.031 14.586 1 89.69 92 TYR A CA 1
ATOM 739 C C . TYR A 1 92 ? 5.023 16.578 14.695 1 89.69 92 TYR A C 1
ATOM 741 O O . TYR A 1 92 ? 4.426 16.172 15.695 1 89.69 92 TYR A O 1
ATOM 749 N N . TRP A 1 93 ? 5.352 15.812 13.703 1 92.06 93 TRP A N 1
ATOM 750 C CA . TRP A 1 93 ? 4.816 14.461 13.578 1 92.06 93 TRP A CA 1
ATOM 751 C C . TRP A 1 93 ? 5.352 13.555 14.68 1 92.06 93 TRP A C 1
ATOM 753 O O . TRP A 1 93 ? 4.625 12.703 15.195 1 92.06 93 TRP A O 1
ATOM 763 N N . ILE A 1 94 ? 6.547 13.758 15.117 1 88.94 94 ILE A N 1
ATOM 764 C CA . ILE A 1 94 ? 7.133 12.883 16.125 1 88.94 94 ILE A CA 1
ATOM 765 C C . ILE A 1 94 ? 6.48 13.156 17.484 1 88.94 94 ILE A C 1
ATOM 767 O O . ILE A 1 94 ? 6.512 12.305 18.375 1 88.94 94 ILE A O 1
ATOM 771 N N . ASN A 1 95 ? 5.891 14.258 17.625 1 89.5 95 ASN A N 1
ATOM 772 C CA . ASN A 1 95 ? 5.316 14.641 18.906 1 89.5 95 ASN A CA 1
ATOM 773 C C . ASN A 1 95 ? 3.809 14.406 18.938 1 89.5 95 ASN A C 1
ATOM 775 O O . ASN A 1 95 ? 3.178 14.539 20 1 89.5 95 ASN A O 1
ATOM 779 N N . GLN A 1 96 ? 3.256 14.039 17.859 1 92.88 96 GLN A N 1
ATOM 780 C CA . GLN A 1 96 ? 1.812 13.852 17.781 1 92.88 96 GLN A CA 1
ATOM 781 C C . GLN A 1 96 ? 1.438 12.383 17.969 1 92.88 96 GLN A C 1
ATOM 783 O O . GLN A 1 96 ? 2.225 11.492 17.641 1 92.88 96 GLN A O 1
ATOM 788 N N . ASP A 1 97 ? 0.287 12.18 18.516 1 93 97 ASP A N 1
ATOM 789 C CA . ASP A 1 97 ? -0.262 10.836 18.609 1 93 97 ASP A CA 1
ATOM 790 C C . ASP A 1 97 ? -0.882 10.398 17.281 1 93 97 ASP A C 1
ATOM 792 O O . ASP A 1 97 ? -2.09 10.539 17.078 1 93 97 ASP A O 1
ATOM 796 N N . MET A 1 98 ? -0.207 9.727 16.5 1 92.12 98 MET A N 1
ATOM 797 C CA . MET A 1 98 ? -0.682 9.336 15.18 1 92.12 98 MET A CA 1
ATOM 798 C C . MET A 1 98 ? -1.594 8.117 15.266 1 92.12 98 MET A C 1
ATOM 800 O O . MET A 1 98 ? -2.314 7.805 14.32 1 92.12 98 MET A O 1
ATOM 804 N N . THR A 1 99 ? -1.576 7.469 16.422 1 90.88 99 THR A N 1
ATOM 805 C CA . THR A 1 99 ? -2.42 6.289 16.594 1 90.88 99 THR A CA 1
ATOM 806 C C . THR A 1 99 ? -3.893 6.688 16.656 1 90.88 99 THR A C 1
ATOM 808 O O . THR A 1 99 ? -4.777 5.832 16.578 1 90.88 99 THR A O 1
ATOM 811 N N . SER A 1 100 ? -4.105 7.996 16.766 1 94 100 SER A N 1
ATOM 812 C CA . SER A 1 100 ? -5.48 8.492 16.766 1 94 100 SER A CA 1
ATOM 813 C C . SER A 1 100 ? -6.098 8.398 15.367 1 94 100 SER A C 1
ATOM 815 O O . SER A 1 100 ? -7.324 8.438 15.227 1 94 100 SER A O 1
ATOM 817 N N . ILE A 1 101 ? -5.281 8.344 14.336 1 96.38 101 ILE A N 1
ATOM 818 C CA . ILE A 1 101 ? -5.754 8.18 12.969 1 96.38 101 ILE A CA 1
ATOM 819 C C . ILE A 1 101 ? -6.023 6.703 12.688 1 96.38 101 ILE A C 1
ATOM 821 O O . ILE A 1 101 ? -5.16 5.852 12.922 1 96.38 101 ILE A O 1
ATOM 825 N N . PRO A 1 102 ? -7.238 6.414 12.172 1 96.25 102 PRO A N 1
ATOM 826 C CA . PRO A 1 102 ? -7.469 5.008 11.828 1 96.25 102 PRO A CA 1
ATOM 827 C C . PRO A 1 102 ? -6.387 4.441 10.914 1 96.25 102 PRO A C 1
ATOM 829 O O . PRO A 1 102 ? -5.906 5.133 10.016 1 96.25 102 PRO A O 1
ATOM 832 N N . PRO A 1 103 ? -6.035 3.182 11.117 1 93 103 PRO A N 1
ATOM 833 C CA . PRO A 1 103 ? -4.887 2.584 10.43 1 93 103 PRO A CA 1
ATOM 834 C C . PRO A 1 103 ? -4.98 2.705 8.906 1 93 103 PRO A C 1
ATOM 836 O O . PRO A 1 103 ? -3.986 3.014 8.25 1 93 103 PRO A O 1
ATOM 839 N N . GLU A 1 104 ? -6.176 2.439 8.344 1 93 104 GLU A N 1
ATOM 840 C CA . GLU A 1 104 ? -6.355 2.496 6.895 1 93 104 GLU A CA 1
ATOM 841 C C . GLU A 1 104 ? -6.055 3.893 6.355 1 93 104 GLU A C 1
ATOM 843 O O . GLU A 1 104 ? -5.523 4.035 5.254 1 93 104 GLU A O 1
ATOM 848 N N . PHE A 1 105 ? -6.328 4.891 7.16 1 96.62 105 PHE A N 1
ATOM 849 C CA . PHE A 1 105 ? -6.109 6.27 6.742 1 96.62 105 PHE A CA 1
ATOM 850 C C . PHE A 1 105 ? -4.672 6.695 7.012 1 96.62 105 PHE A C 1
ATOM 852 O O . PHE A 1 105 ? -4.098 7.473 6.25 1 96.62 105 PHE A O 1
ATOM 859 N N . LEU A 1 106 ? -4.168 6.191 8.102 1 95.38 106 LEU A N 1
ATOM 860 C CA . LEU A 1 106 ? -2.768 6.461 8.398 1 95.38 106 LEU A CA 1
ATOM 861 C C . LEU A 1 106 ? -1.86 5.91 7.305 1 95.38 106 LEU A C 1
ATOM 863 O O . LEU A 1 106 ? -0.868 6.543 6.938 1 95.38 106 LEU A O 1
ATOM 867 N N . ASP A 1 107 ? -2.225 4.816 6.758 1 91.12 107 ASP A N 1
ATOM 868 C CA . ASP A 1 107 ? -1.475 4.184 5.676 1 91.12 107 ASP A CA 1
ATOM 869 C C . ASP A 1 107 ? -1.43 5.082 4.441 1 91.12 107 ASP A C 1
ATOM 871 O O . ASP A 1 107 ? -0.513 4.977 3.625 1 91.12 107 ASP A O 1
ATOM 875 N N . GLU A 1 108 ? -2.412 5.945 4.324 1 94.5 108 GLU A N 1
ATOM 876 C CA . GLU A 1 108 ? -2.516 6.82 3.158 1 94.5 108 GLU A CA 1
ATOM 877 C C . GLU A 1 108 ? -2.238 8.273 3.529 1 94.5 108 GLU A C 1
ATOM 879 O O . GLU A 1 108 ? -2.684 9.195 2.842 1 94.5 108 GLU A O 1
ATOM 884 N N . ILE A 1 109 ? -1.503 8.469 4.59 1 96.12 109 ILE A N 1
ATOM 885 C CA . ILE A 1 109 ? -1.277 9.805 5.125 1 96.12 109 ILE A CA 1
ATOM 886 C C . ILE A 1 109 ? -0.535 10.656 4.098 1 96.12 109 ILE A C 1
ATOM 888 O O . ILE A 1 109 ? -0.579 11.883 4.152 1 96.12 109 ILE A O 1
ATOM 892 N N . GLY A 1 110 ? 0.144 10.008 3.15 1 95.19 110 GLY A N 1
ATOM 893 C CA . GLY A 1 110 ? 0.804 10.719 2.064 1 95.19 110 GLY A CA 1
ATOM 894 C C . GLY A 1 110 ? -0.148 11.555 1.233 1 95.19 110 GLY A C 1
ATOM 895 O O . GLY A 1 110 ? 0.266 12.531 0.596 1 95.19 110 GLY A O 1
ATOM 896 N N . LYS A 1 111 ? -1.38 11.289 1.263 1 96.81 111 LYS A N 1
ATOM 897 C CA . LYS A 1 111 ? -2.398 11.984 0.48 1 96.81 111 LYS A CA 1
ATOM 898 C C . LYS A 1 111 ? -2.613 13.406 0.993 1 96.81 111 LYS A C 1
ATOM 900 O O . LYS A 1 111 ? -3.213 14.234 0.305 1 96.81 111 LYS A O 1
ATOM 905 N N . LEU A 1 112 ? -2.115 13.664 2.225 1 97.06 112 LEU A N 1
ATOM 906 C CA . LEU A 1 112 ? -2.154 15.039 2.711 1 97.06 112 LEU A CA 1
ATOM 907 C C . LEU A 1 112 ? -1.415 15.977 1.758 1 97.06 112 LEU A C 1
ATOM 909 O O . LEU A 1 112 ? -1.741 17.156 1.666 1 97.06 112 LEU A O 1
ATOM 913 N N . GLY A 1 113 ? -0.409 15.406 1.093 1 95.69 113 GLY A N 1
ATOM 914 C CA . GLY A 1 113 ? 0.307 16.172 0.082 1 95.69 113 GLY A CA 1
ATOM 915 C C . GLY A 1 113 ? 1.015 17.391 0.645 1 95.69 113 GLY A C 1
ATOM 916 O O . GLY A 1 113 ? 1.719 17.297 1.651 1 95.69 113 GLY A O 1
ATOM 917 N N . ASN A 1 114 ? 0.927 18.469 -0.072 1 95.19 114 ASN A N 1
ATOM 918 C CA . ASN A 1 114 ? 1.563 19.719 0.341 1 95.19 114 ASN A CA 1
ATOM 919 C C . ASN A 1 114 ? 0.688 20.5 1.319 1 95.19 114 ASN A C 1
ATOM 921 O O . ASN A 1 114 ? -0.14 21.312 0.906 1 95.19 114 ASN A O 1
ATOM 925 N N . TYR A 1 115 ? 0.937 20.266 2.508 1 97.06 115 TYR A N 1
ATOM 926 C CA . TYR A 1 115 ? 0.171 20.969 3.535 1 97.06 115 TYR A CA 1
ATOM 927 C C . TYR A 1 115 ? 0.973 22.125 4.125 1 97.06 115 TYR A C 1
ATOM 929 O O . TYR A 1 115 ? 2.18 22.219 3.896 1 97.06 115 TYR A O 1
ATOM 937 N N . ILE A 1 116 ? 0.275 23.016 4.832 1 96.12 116 ILE A N 1
ATOM 938 C CA . ILE A 1 116 ? 0.9 24.078 5.609 1 96.12 116 ILE A CA 1
ATOM 939 C C . ILE A 1 116 ? 0.462 23.984 7.066 1 96.12 116 ILE A C 1
ATOM 941 O O . ILE A 1 116 ? -0.634 23.5 7.359 1 96.12 116 ILE A O 1
ATOM 945 N N . GLU A 1 117 ? 1.325 24.406 7.871 1 93.06 117 GLU A N 1
ATOM 946 C CA . GLU A 1 117 ? 0.985 24.484 9.289 1 93.06 117 GLU A CA 1
ATOM 947 C C . GLU A 1 117 ? 0.33 25.828 9.617 1 93.06 117 GLU A C 1
ATOM 949 O O . GLU A 1 117 ? 0.831 26.891 9.227 1 93.06 117 GLU A O 1
ATOM 954 N N . VAL A 1 118 ? -0.788 25.672 10.242 1 92.19 118 VAL A N 1
ATOM 955 C CA . VAL A 1 118 ? -1.491 26.875 10.672 1 92.19 118 VAL A CA 1
ATOM 956 C C . VAL A 1 118 ? -1.714 26.828 12.18 1 92.19 118 VAL A C 1
ATOM 958 O O . VAL A 1 118 ? -2.361 25.906 12.695 1 92.19 118 VAL A O 1
ATOM 961 N N . ASN A 1 119 ? -1.164 27.781 12.828 1 85.88 119 ASN A N 1
ATOM 962 C CA . ASN A 1 119 ? -1.273 27.875 14.281 1 85.88 119 ASN A CA 1
ATOM 963 C C . ASN A 1 119 ? -2.045 29.125 14.703 1 85.88 119 ASN A C 1
ATOM 965 O O . ASN A 1 119 ? -1.995 30.156 14.023 1 85.88 119 ASN A O 1
ATOM 969 N N . PRO A 1 120 ? -2.777 28.922 15.766 1 81.75 120 PRO A N 1
ATOM 970 C CA . PRO A 1 120 ? -3.463 30.109 16.25 1 81.75 120 PRO A CA 1
ATOM 971 C C . PRO A 1 120 ? -2.504 31.156 16.828 1 81.75 120 PRO A C 1
ATOM 973 O O . PRO A 1 120 ? -1.361 30.828 17.156 1 81.75 120 PRO A O 1
ATOM 976 N N . ASP A 1 121 ? -3.111 32.281 16.828 1 79.56 121 ASP A N 1
ATOM 977 C CA . ASP A 1 121 ? -2.379 33.344 17.547 1 79.56 121 ASP A CA 1
ATOM 978 C C . ASP A 1 121 ? -2.307 33.031 19.031 1 79.56 121 ASP A C 1
ATOM 980 O O . ASP A 1 121 ? -3.189 32.375 19.594 1 79.56 121 ASP A O 1
ATOM 984 N N . ARG A 1 122 ? -1.231 33.5 19.656 1 76.5 122 ARG A N 1
ATOM 985 C CA . ARG A 1 122 ? -0.958 33.25 21.062 1 76.5 122 ARG A CA 1
ATOM 986 C C . ARG A 1 122 ? -2.113 33.719 21.938 1 76.5 122 ARG A C 1
ATOM 988 O O . ARG A 1 122 ? -2.371 33.125 23 1 76.5 122 ARG A O 1
ATOM 995 N N . ASN A 1 123 ? -2.729 34.656 21.375 1 74.19 123 ASN A N 1
ATOM 996 C CA . ASN A 1 123 ? -3.807 35.219 22.172 1 74.19 123 ASN A CA 1
ATOM 997 C C . ASN A 1 123 ? -5.129 34.5 21.922 1 74.19 123 ASN A C 1
ATOM 999 O O . ASN A 1 123 ? -6.109 34.719 22.625 1 74.19 12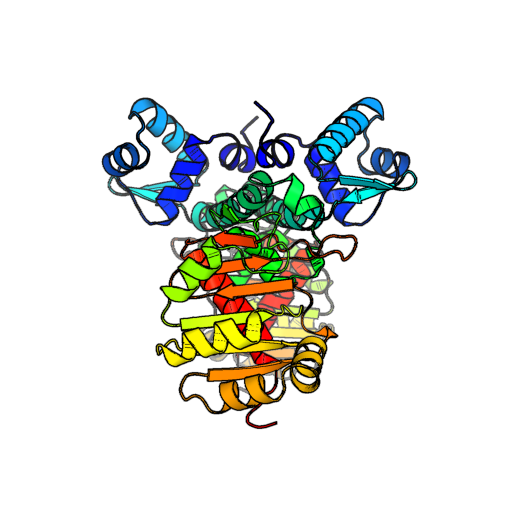3 ASN A O 1
ATOM 1003 N N . HIS A 1 124 ? -5.23 33.594 21.016 1 71.31 124 HIS A N 1
ATOM 1004 C CA . HIS A 1 124 ? -6.445 32.875 20.625 1 71.31 124 HIS A CA 1
ATOM 1005 C C . HIS A 1 124 ? -6.191 31.391 20.484 1 71.31 124 HIS A C 1
ATOM 1007 O O . HIS A 1 124 ? -6.66 30.766 19.516 1 71.31 124 HIS A O 1
ATOM 1013 N N . VAL A 1 125 ? -5.473 30.875 21.438 1 68.69 125 VAL A N 1
ATOM 1014 C CA . VAL A 1 125 ? -4.934 29.516 21.344 1 68.69 125 VAL A CA 1
ATOM 1015 C C . VAL A 1 125 ? -6.082 28.5 21.312 1 68.69 125 VAL A C 1
ATOM 1017 O O . VAL A 1 125 ? -5.938 27.422 20.75 1 68.69 125 VAL A O 1
ATOM 1020 N N . PHE A 1 126 ? -7.211 28.906 21.781 1 70.56 126 PHE A N 1
ATOM 1021 C CA . PHE A 1 126 ? -8.305 27.938 21.859 1 70.56 126 PHE A CA 1
ATOM 1022 C C . PHE A 1 126 ? -9.328 28.203 20.766 1 70.56 126 PHE A C 1
ATOM 1024 O O . PHE A 1 126 ? -10.422 27.641 20.781 1 70.56 126 PHE A O 1
ATOM 1031 N N . GLU A 1 127 ? -8.891 29.047 19.953 1 76.06 127 GLU A N 1
ATOM 1032 C CA . GLU A 1 127 ? -9.742 29.328 18.797 1 76.06 127 GLU A CA 1
ATOM 1033 C C . GLU A 1 127 ? -9.148 28.75 17.516 1 76.06 127 GLU A C 1
ATOM 1035 O O . GLU A 1 127 ? -7.961 28.406 17.469 1 76.06 127 GLU A O 1
ATOM 1040 N N . TYR A 1 128 ? -10.062 28.594 16.562 1 81.81 128 TYR A N 1
ATOM 1041 C CA . TYR A 1 128 ? -9.523 28.234 15.258 1 81.81 128 TYR A CA 1
ATOM 1042 C C . TYR A 1 128 ? -8.578 29.312 14.742 1 81.81 128 TYR A C 1
ATOM 1044 O O . TYR A 1 128 ? -8.844 30.516 14.906 1 81.81 128 TYR A O 1
ATOM 1052 N N . PRO A 1 129 ? -7.516 28.875 14.195 1 87 129 PRO A N 1
ATOM 1053 C CA . PRO A 1 129 ? -6.68 29.875 13.523 1 87 129 PRO A CA 1
ATOM 1054 C C . PRO A 1 129 ? -7.457 30.719 12.516 1 87 129 PRO A C 1
ATOM 1056 O O . PRO A 1 129 ? -8.32 30.203 11.805 1 87 129 PRO A O 1
ATOM 1059 N N . LYS A 1 130 ? -7.102 32 12.484 1 86.44 130 LYS A N 1
ATOM 1060 C CA . LYS A 1 130 ? -7.812 32.969 11.633 1 86.44 130 LYS A CA 1
ATOM 1061 C C . LYS A 1 130 ? -7.832 32.5 10.18 1 86.44 130 LYS A C 1
ATOM 1063 O O . LYS A 1 130 ? -8.828 32.656 9.484 1 86.44 130 LYS A O 1
ATOM 1068 N N . GLU A 1 131 ? -6.805 31.938 9.773 1 91.19 131 GLU A N 1
ATOM 1069 C CA . GLU A 1 131 ? -6.703 31.469 8.398 1 91.19 131 GLU A CA 1
ATOM 1070 C C . GLU A 1 131 ? -7.727 30.375 8.109 1 91.19 131 GLU A C 1
ATOM 1072 O O . GLU A 1 131 ? -8.359 30.359 7.055 1 91.19 131 GLU A O 1
ATOM 1077 N N . VAL A 1 132 ? -7.875 29.5 9.039 1 92.25 132 VAL A N 1
ATOM 1078 C CA . VAL A 1 132 ? -8.82 28.406 8.867 1 92.25 132 VAL A CA 1
ATOM 1079 C C . VAL A 1 132 ? -10.242 28.938 8.828 1 92.25 132 VAL A C 1
ATOM 1081 O O . VAL A 1 132 ? -11.062 28.516 8.008 1 92.25 132 VAL A O 1
ATOM 1084 N N . VAL A 1 133 ? -10.492 29.859 9.703 1 90.69 133 VAL A N 1
ATOM 1085 C CA . VAL A 1 133 ? -11.805 30.484 9.742 1 90.69 133 VAL A CA 1
ATOM 1086 C C . VAL A 1 133 ? -12.094 31.156 8.398 1 90.69 133 VAL A C 1
ATOM 1088 O O . VAL A 1 133 ? -13.211 31.062 7.879 1 90.69 133 VAL A O 1
ATOM 1091 N N . LYS A 1 134 ? -11.117 31.844 7.891 1 93 134 LYS A N 1
ATOM 1092 C CA . LYS A 1 134 ? -11.266 32.469 6.586 1 93 134 LYS A CA 1
ATOM 1093 C C . LYS A 1 134 ? -11.594 31.453 5.504 1 93 134 LYS A C 1
ATOM 1095 O O . LYS A 1 134 ? -12.516 31.656 4.707 1 93 134 LYS A O 1
ATOM 1100 N N . TYR A 1 135 ? -10.867 30.344 5.492 1 95.81 135 TYR A N 1
ATOM 1101 C CA . TYR A 1 135 ? -11.125 29.297 4.512 1 95.81 135 TYR A CA 1
ATOM 1102 C C . TYR A 1 135 ? -12.531 28.734 4.66 1 95.81 135 TYR A C 1
ATOM 1104 O O . TYR A 1 135 ? -13.211 28.469 3.666 1 95.81 135 TYR A O 1
ATOM 1112 N N . LEU A 1 136 ? -12.953 28.594 5.855 1 95.62 136 LEU A N 1
ATOM 1113 C CA . LEU A 1 136 ? -14.289 28.078 6.141 1 95.62 136 LEU A CA 1
ATOM 1114 C C . LEU A 1 136 ? -15.359 29.016 5.602 1 95.62 136 LEU A C 1
ATOM 1116 O O . LEU A 1 136 ? -16.344 28.562 5.004 1 95.62 136 LEU A O 1
ATOM 1120 N N . SER A 1 137 ? -15.125 30.25 5.781 1 94.31 137 SER A N 1
ATOM 1121 C CA . SER A 1 137 ? -16.109 31.25 5.367 1 94.31 137 SER A CA 1
ATOM 1122 C C . SER A 1 137 ? -16.266 31.266 3.85 1 94.31 137 SER A C 1
ATOM 1124 O O . SER A 1 137 ? -17.281 31.719 3.332 1 94.31 137 SER A O 1
ATOM 1126 N N . GLU A 1 138 ? -15.297 30.766 3.191 1 96.12 138 GLU A N 1
ATOM 1127 C CA . GLU A 1 138 ? -15.305 30.781 1.731 1 96.12 138 GLU A CA 1
ATOM 1128 C C . GLU A 1 138 ? -15.758 29.438 1.176 1 96.12 138 GLU A C 1
ATOM 1130 O O . GLU A 1 138 ? -15.758 29.219 -0.039 1 96.12 138 GLU A O 1
ATOM 1135 N N . SER A 1 139 ? -16.109 28.547 2.021 1 97 139 SER A N 1
ATOM 1136 C CA . SER A 1 139 ? -16.5 27.203 1.612 1 97 139 SER A CA 1
ATOM 1137 C C . SER A 1 139 ? -18.016 27.062 1.562 1 97 139 SER A C 1
ATOM 1139 O O . SER A 1 139 ? -18.734 27.75 2.287 1 97 139 SER A O 1
ATOM 1141 N N . GLU A 1 140 ? -18.5 26.203 0.724 1 97.25 140 GLU A N 1
ATOM 1142 C CA . GLU A 1 140 ? -19.922 25.953 0.57 1 97.25 140 GLU A CA 1
ATOM 1143 C C . GLU A 1 140 ? -20.344 24.688 1.313 1 97.25 140 GLU A C 1
ATOM 1145 O O . GLU A 1 140 ? -21.5 24.547 1.712 1 97.25 140 GLU A O 1
ATOM 1150 N N . ASN A 1 141 ? -19.453 23.766 1.364 1 98 141 ASN A N 1
ATOM 1151 C CA . ASN A 1 141 ? -19.688 22.5 2.066 1 98 141 ASN A CA 1
ATOM 1152 C C . ASN A 1 141 ? -18.609 22.25 3.117 1 98 141 ASN A C 1
ATOM 1154 O O . ASN A 1 141 ? -17.422 22.141 2.787 1 98 141 ASN A O 1
ATOM 1158 N N . VAL A 1 142 ? -19.062 22.188 4.324 1 98.12 142 VAL A N 1
ATOM 1159 C CA . VAL A 1 142 ? -18.125 22.016 5.434 1 98.12 142 VAL A CA 1
ATOM 1160 C C . VAL A 1 142 ? -18.469 20.75 6.211 1 98.12 142 VAL A C 1
ATOM 1162 O O . VAL A 1 142 ? -19.594 20.578 6.676 1 98.12 142 VAL A O 1
ATOM 1165 N N . ARG A 1 143 ? -17.5 19.875 6.332 1 98.38 143 ARG A N 1
ATOM 1166 C CA . ARG A 1 143 ? -17.625 18.656 7.129 1 98.38 143 ARG A CA 1
ATOM 1167 C C . ARG A 1 143 ? -16.578 18.625 8.242 1 98.38 143 ARG A C 1
ATOM 1169 O O . ARG A 1 143 ? -15.375 18.672 7.973 1 98.38 143 ARG A O 1
ATOM 1176 N N . ILE A 1 144 ? -17.047 18.562 9.492 1 97.44 144 ILE A N 1
ATOM 1177 C CA . ILE A 1 144 ? -16.125 18.609 10.633 1 97.44 144 ILE A CA 1
ATOM 1178 C C . ILE A 1 144 ? -16.297 17.359 11.492 1 97.44 144 ILE A C 1
ATOM 1180 O O . ILE A 1 144 ? -17.422 16.984 11.836 1 97.44 144 ILE A O 1
ATOM 1184 N N . SER A 1 145 ? -15.242 16.703 11.727 1 97.69 145 SER A N 1
ATOM 1185 C CA . SER A 1 145 ? -15.164 15.648 12.734 1 97.69 145 SER A CA 1
ATOM 1186 C C . SER A 1 145 ? -14.305 16.078 13.922 1 97.69 145 SER A C 1
ATOM 1188 O O . SER A 1 145 ? -13.188 16.562 13.742 1 97.69 145 SER A O 1
ATOM 1190 N N . SER A 1 146 ? -14.828 15.938 15.148 1 95.62 146 SER A N 1
ATOM 1191 C CA . SER A 1 146 ? -14.039 16.406 16.281 1 95.62 146 SER A CA 1
ATOM 1192 C C . SER A 1 146 ? -14.289 15.555 17.516 1 95.62 146 SER A C 1
ATOM 1194 O O . SER A 1 146 ? -15.43 15.219 17.828 1 95.62 146 SER A O 1
ATOM 1196 N N . SER A 1 147 ? -13.211 15.211 18.141 1 95.5 147 SER A N 1
ATOM 1197 C CA . SER A 1 147 ? -13.273 14.547 19.438 1 95.5 147 SER A CA 1
ATOM 1198 C C . SER A 1 147 ? -12.914 15.516 20.578 1 95.5 147 SER A C 1
ATOM 1200 O O . SER A 1 147 ? -12.812 15.109 21.734 1 95.5 147 SER A O 1
ATOM 1202 N N . PHE A 1 148 ? -12.75 16.719 20.219 1 90.94 148 PHE A N 1
ATOM 1203 C CA . PHE A 1 148 ? -12.391 17.797 21.141 1 90.94 148 PHE A CA 1
ATOM 1204 C C . PHE A 1 148 ? -13.328 18.984 20.984 1 90.94 148 PHE A C 1
ATOM 1206 O O . PHE A 1 148 ? -13.664 19.375 19.859 1 90.94 148 PHE A O 1
ATOM 1213 N N . PHE A 1 149 ? -13.703 19.516 22.125 1 89.88 149 PHE A N 1
ATOM 1214 C CA . PHE A 1 149 ? -14.648 20.625 22.078 1 89.88 149 PHE A CA 1
ATOM 1215 C C . PHE A 1 149 ? -13.906 21.953 21.984 1 89.88 149 PHE A C 1
ATOM 1217 O O . PHE A 1 149 ? -12.969 22.203 22.734 1 89.88 149 PHE A O 1
ATOM 1224 N N . LEU A 1 150 ? -14.328 22.688 21.062 1 84.25 150 LEU A N 1
ATOM 1225 C CA . LEU A 1 150 ? -13.891 24.078 20.969 1 84.25 150 LEU A CA 1
ATOM 1226 C C . LEU A 1 150 ? -15.047 25.031 21.219 1 84.25 150 LEU A C 1
ATOM 1228 O O . LEU A 1 150 ? -16.109 24.891 20.609 1 84.25 150 LEU A O 1
ATOM 1232 N N . PRO A 1 151 ? -14.844 26.016 22.016 1 83.62 151 PRO A N 1
ATOM 1233 C CA . PRO A 1 151 ? -15.922 26.938 22.359 1 83.62 151 PRO A CA 1
ATOM 1234 C C . PRO A 1 151 ? -16.438 27.719 21.141 1 83.62 151 PRO A C 1
ATOM 1236 O O . PRO A 1 151 ? -17.562 28.203 21.156 1 83.62 151 PRO A O 1
ATOM 1239 N N . ILE A 1 152 ? -15.703 27.797 20.172 1 81.25 152 ILE A N 1
ATOM 1240 C CA . ILE A 1 152 ? -16.062 28.578 18.984 1 81.25 152 ILE A CA 1
ATOM 1241 C C . ILE A 1 152 ? -17 27.766 18.094 1 81.25 152 ILE A C 1
ATOM 1243 O O . ILE A 1 152 ? -17.641 28.297 17.203 1 81.25 152 ILE A O 1
ATOM 1247 N N . TYR A 1 153 ? -17.156 26.484 18.297 1 80.38 153 TYR A N 1
ATOM 1248 C CA . TYR A 1 153 ? -17.906 25.594 17.406 1 80.38 153 TYR A CA 1
ATOM 1249 C C . TYR A 1 153 ? -19.328 26.094 17.203 1 80.38 153 TYR A C 1
ATOM 1251 O O . TYR A 1 153 ? -19.766 26.312 16.078 1 80.38 153 TYR A O 1
ATOM 1259 N N . PRO A 1 154 ? -19.969 26.297 18.297 1 84.12 154 PRO A N 1
ATOM 1260 C CA . PRO A 1 154 ? -21.391 26.625 18.125 1 84.12 154 PRO A CA 1
ATOM 1261 C C . PRO A 1 154 ? -21.594 27.891 17.297 1 84.12 154 PRO A C 1
ATOM 1263 O O . PRO A 1 154 ? -22.344 27.891 16.312 1 84.12 154 PRO A O 1
ATOM 1266 N N . SER A 1 155 ? -20.938 28.906 17.672 1 87.56 155 SER A N 1
ATOM 1267 C CA . SER A 1 155 ? -21.141 30.188 17.016 1 87.56 155 SER A CA 1
ATOM 1268 C C . SER A 1 155 ? -20.641 30.156 15.562 1 87.56 155 SER A C 1
ATOM 1270 O O . SER A 1 155 ? -21.312 30.656 14.656 1 87.56 155 SER A O 1
ATOM 1272 N N . LEU A 1 156 ? -19.547 29.594 15.336 1 89.81 156 LEU A N 1
ATOM 1273 C CA . LEU A 1 156 ? -18.969 29.516 14 1 89.81 156 LEU A CA 1
ATOM 1274 C C . LEU A 1 156 ? -19.859 28.703 13.062 1 89.81 156 LEU A C 1
ATOM 1276 O O . LEU A 1 156 ? -20.141 29.141 11.945 1 89.81 156 LEU A O 1
ATOM 1280 N N . CYS A 1 157 ? -20.328 27.594 13.5 1 91.94 157 CYS A N 1
ATOM 1281 C CA . CYS A 1 157 ? -21.141 26.719 12.664 1 91.94 157 CYS A CA 1
ATOM 1282 C C . CYS A 1 157 ? -22.484 27.344 12.344 1 91.94 157 CYS A C 1
ATOM 1284 O O . CYS A 1 157 ? -22.969 27.25 11.211 1 91.94 157 CYS A O 1
ATOM 1286 N N . ILE A 1 158 ? -23.047 27.984 13.359 1 93.06 158 ILE A N 1
ATOM 1287 C CA . ILE A 1 158 ? -24.328 28.656 13.156 1 93.06 158 ILE A CA 1
ATOM 1288 C C . ILE A 1 158 ? -24.172 29.781 12.133 1 93.06 158 ILE A C 1
ATOM 1290 O O . ILE A 1 158 ? -25 29.938 11.227 1 93.06 158 ILE A O 1
ATOM 1294 N N . GLU A 1 159 ? -23.141 30.531 12.305 1 93.31 159 GLU A N 1
ATOM 1295 C CA . GLU A 1 159 ? -22.875 31.641 11.391 1 93.31 159 GLU A CA 1
ATOM 1296 C C . GLU A 1 159 ? -22.688 31.141 9.961 1 93.31 159 GLU A C 1
ATOM 1298 O O . GLU A 1 159 ? -23.234 31.719 9.023 1 93.31 159 GLU A O 1
ATOM 1303 N N . LEU A 1 160 ? -21.922 30.125 9.789 1 94.81 160 LEU A N 1
ATOM 1304 C CA . LEU A 1 160 ? -21.688 29.547 8.461 1 94.81 160 LEU A CA 1
ATOM 1305 C C . LEU A 1 160 ? -22.984 29.031 7.855 1 94.81 160 LEU A C 1
ATOM 1307 O O . LEU A 1 160 ? -23.266 29.266 6.68 1 94.81 160 LEU A O 1
ATOM 1311 N N . ALA A 1 161 ? -23.766 28.375 8.648 1 94.88 161 ALA A N 1
ATOM 1312 C CA . ALA A 1 161 ? -25.031 27.828 8.18 1 94.88 161 ALA A CA 1
ATOM 1313 C C . ALA A 1 161 ? -26 28.953 7.785 1 94.88 161 ALA A C 1
ATOM 1315 O O . ALA A 1 161 ? -26.719 28.828 6.801 1 94.88 161 ALA A O 1
ATOM 1316 N N . ALA A 1 162 ? -25.984 29.953 8.555 1 92.5 162 ALA A N 1
ATOM 1317 C CA . ALA A 1 162 ? -26.859 31.094 8.297 1 92.5 162 ALA A CA 1
ATOM 1318 C C . ALA A 1 162 ? -26.531 31.75 6.965 1 92.5 162 ALA A C 1
ATOM 1320 O O . ALA A 1 162 ? -27.422 32.312 6.305 1 92.5 162 ALA A O 1
ATOM 1321 N N . LYS A 1 163 ? -25.375 31.641 6.578 1 93.25 163 LYS A N 1
ATOM 1322 C CA . LYS A 1 163 ? -24.938 32.219 5.316 1 93.25 163 LYS A CA 1
ATOM 1323 C C . LYS A 1 163 ? -25.203 31.281 4.148 1 93.25 163 LYS A C 1
ATOM 1325 O O . LYS A 1 163 ? -24.875 31.594 3.002 1 93.25 163 LYS A O 1
ATOM 1330 N N . GLY A 1 164 ? -25.672 30.094 4.465 1 93.88 164 GLY A N 1
ATOM 1331 C CA . GLY A 1 164 ? -26.078 29.188 3.404 1 93.88 164 GLY A CA 1
ATOM 1332 C C . GLY A 1 164 ? -25.094 28.031 3.205 1 93.88 164 GLY A C 1
ATOM 1333 O O . GLY A 1 164 ? -25.25 27.234 2.279 1 93.88 164 GLY A O 1
ATOM 1334 N N . THR A 1 165 ? -24.062 27.953 4.059 1 96.62 165 THR A N 1
ATOM 1335 C CA . THR A 1 165 ? -23.078 26.891 3.969 1 96.62 165 THR A CA 1
ATOM 1336 C C . THR A 1 165 ? -23.656 25.578 4.504 1 96.62 165 THR A C 1
ATOM 1338 O O . THR A 1 165 ? -24.25 25.547 5.578 1 96.62 165 THR A O 1
ATOM 1341 N N . ASP A 1 166 ? -23.531 24.516 3.689 1 97.75 166 ASP A N 1
ATOM 1342 C CA . ASP A 1 166 ? -23.906 23.203 4.199 1 97.75 166 ASP A CA 1
ATOM 1343 C C . ASP A 1 166 ? -22.891 22.688 5.223 1 97.75 166 ASP A C 1
ATOM 1345 O O . ASP A 1 166 ? -21.703 22.578 4.922 1 97.75 166 ASP A O 1
ATOM 1349 N N . ILE A 1 167 ? -23.391 22.391 6.414 1 97.62 167 ILE A N 1
ATOM 1350 C CA . ILE A 1 167 ? -22.484 21.984 7.48 1 97.62 167 ILE A CA 1
ATOM 1351 C C . ILE A 1 167 ? -22.906 20.625 8.039 1 97.62 167 ILE A C 1
ATOM 1353 O O . ILE A 1 167 ? -24.062 20.453 8.43 1 97.62 167 ILE A O 1
ATOM 1357 N N . THR A 1 168 ? -22.016 19.703 7.98 1 98.06 168 THR A N 1
ATOM 1358 C CA . THR A 1 168 ? -22.234 18.422 8.641 1 98.06 168 THR A CA 1
ATOM 1359 C C . THR A 1 168 ? -21.156 18.172 9.695 1 98.06 168 THR A C 1
ATOM 1361 O O . THR A 1 168 ? -19.969 18.25 9.406 1 98.06 168 THR A O 1
ATOM 1364 N N . LEU A 1 169 ? -21.609 17.875 10.883 1 97.75 169 LEU A N 1
ATOM 1365 C CA . LEU A 1 169 ? -20.703 17.656 12.008 1 97.75 169 LEU A CA 1
ATOM 1366 C C . LEU A 1 169 ? -20.781 16.203 12.477 1 97.75 169 LEU A C 1
ATOM 1368 O O . LEU A 1 169 ? -21.844 15.602 12.484 1 97.75 169 LEU A O 1
ATOM 1372 N N . VAL A 1 170 ? -19.641 15.672 12.797 1 98.31 170 VAL A N 1
ATOM 1373 C CA . VAL A 1 170 ? -19.547 14.422 13.539 1 98.31 170 VAL A CA 1
ATOM 1374 C C . VAL A 1 170 ? -18.75 14.641 14.828 1 98.31 170 VAL A C 1
ATOM 1376 O O . VAL A 1 170 ? -17.547 14.93 14.781 1 98.31 170 VAL A O 1
ATOM 1379 N N . PHE A 1 171 ? -19.406 14.477 15.984 1 97.69 171 PHE A N 1
ATOM 1380 C CA . PHE A 1 171 ? -18.766 14.68 17.281 1 97.69 171 PHE A CA 1
ATOM 1381 C C . PHE A 1 171 ? -18.734 13.383 18.078 1 97.69 171 PHE A C 1
ATOM 1383 O O . PHE A 1 171 ? -19.531 12.477 17.828 1 97.69 171 PHE A O 1
ATOM 1390 N N . THR A 1 172 ? -17.812 13.297 18.984 1 97.94 172 THR A N 1
ATOM 1391 C CA . THR A 1 172 ? -17.875 12.242 20 1 97.94 172 THR A CA 1
ATOM 1392 C C . THR A 1 172 ? -18.938 12.562 21.047 1 97.94 172 THR A C 1
ATOM 1394 O O . THR A 1 172 ? -19.438 13.695 21.109 1 97.94 172 THR A O 1
ATOM 1397 N N . GLU A 1 173 ? -19.234 11.539 21.812 1 97.88 173 GLU A N 1
ATOM 1398 C CA . GLU A 1 173 ? -20.203 11.727 22.891 1 97.88 173 GLU A CA 1
ATOM 1399 C C . GLU A 1 173 ? -19.734 12.781 23.875 1 97.88 173 GLU A C 1
ATOM 1401 O O . GLU A 1 173 ? -20.547 13.57 24.391 1 97.88 173 GLU A O 1
ATOM 1406 N N . TYR A 1 174 ? -18.516 12.891 24.078 1 96.06 174 TYR A N 1
ATOM 1407 C CA . TYR A 1 174 ? -17.953 13.875 24.984 1 96.06 174 TYR A CA 1
ATOM 1408 C C . TYR A 1 174 ? -18.219 15.297 24.484 1 96.06 174 TYR A C 1
ATOM 1410 O O . TYR A 1 174 ? -18.656 16.156 25.266 1 96.06 174 TYR A O 1
ATOM 1418 N N . VAL A 1 175 ? -17.938 15.477 23.266 1 95.25 175 VAL A N 1
ATOM 1419 C CA . VAL A 1 175 ? -18.125 16.797 22.672 1 95.25 175 VAL A CA 1
ATOM 1420 C C . VAL A 1 175 ? -19.625 17.141 22.641 1 95.25 175 VAL A C 1
ATOM 1422 O O . VAL A 1 175 ? -20.016 18.25 22.984 1 95.25 175 VAL A O 1
ATOM 1425 N N . TYR A 1 176 ? -20.438 16.188 22.328 1 96.5 176 TYR A N 1
ATOM 1426 C CA . TYR A 1 176 ? -21.875 16.375 22.25 1 96.5 176 TYR A CA 1
ATOM 1427 C C . TYR A 1 176 ? -22.453 16.719 23.625 1 96.5 176 TYR A C 1
ATOM 1429 O O . TYR A 1 176 ? -23.266 17.641 23.75 1 96.5 176 TYR A O 1
ATOM 1437 N N . ASP A 1 177 ? -22.031 15.984 24.609 1 96.25 177 ASP A N 1
ATOM 1438 C CA . ASP A 1 177 ? -22.484 16.219 25.969 1 96.25 177 ASP A CA 1
ATOM 1439 C C . ASP A 1 177 ? -22.125 17.625 26.438 1 96.25 177 ASP A C 1
ATOM 1441 O O . ASP A 1 177 ? -22.922 18.297 27.094 1 96.25 177 ASP A O 1
ATOM 1445 N N . ARG A 1 178 ? -20.953 18.047 26.109 1 94.31 178 ARG A N 1
ATOM 1446 C CA . ARG A 1 178 ? -20.516 19.391 26.453 1 94.31 178 ARG A CA 1
ATOM 1447 C C . ARG A 1 178 ? -21.391 20.438 25.766 1 94.31 178 ARG A C 1
ATOM 1449 O O . ARG A 1 178 ? -21.766 21.438 26.375 1 94.31 178 ARG A O 1
ATOM 1456 N N . MET A 1 179 ? -21.719 20.219 24.562 1 92.69 179 MET A N 1
ATOM 1457 C CA . MET A 1 179 ? -22.594 21.109 23.812 1 92.69 179 MET A CA 1
ATOM 1458 C C . MET A 1 179 ? -23.984 21.156 24.453 1 92.69 179 MET A C 1
ATOM 1460 O O . MET A 1 179 ? -24.562 22.234 24.609 1 92.69 179 MET A O 1
ATOM 1464 N N . LEU A 1 180 ? -24.453 20.031 24.875 1 93.62 180 LEU A N 1
ATOM 1465 C CA . LEU A 1 180 ? -25.781 19.938 25.484 1 93.62 180 LEU A CA 1
ATOM 1466 C C . LEU A 1 180 ? -25.828 20.672 26.812 1 93.62 180 LEU A C 1
ATOM 1468 O O . LEU A 1 180 ? -26.828 21.312 27.141 1 93.62 180 LEU A O 1
ATOM 1472 N N . ASN A 1 181 ? -24.797 20.578 27.469 1 94.75 181 ASN A N 1
ATOM 1473 C CA . ASN A 1 181 ? -24.781 21.125 28.812 1 94.75 181 ASN A CA 1
ATOM 1474 C C . ASN A 1 181 ? -24.516 22.625 28.812 1 94.75 181 ASN A C 1
ATOM 1476 O O . ASN A 1 181 ? -25.094 23.359 29.609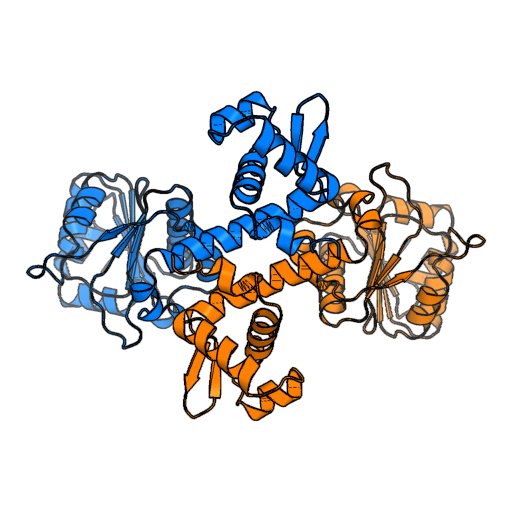 1 94.75 181 ASN A O 1
ATOM 1480 N N . ASP A 1 182 ? -23.609 23.094 27.938 1 94 182 ASP A N 1
ATOM 1481 C CA . ASP A 1 182 ? -23.125 24.469 28.031 1 94 182 ASP A CA 1
ATOM 1482 C C . ASP A 1 182 ? -23.688 25.312 26.891 1 94 182 ASP A C 1
ATOM 1484 O O . ASP A 1 182 ? -23.688 26.547 26.984 1 94 182 ASP A O 1
ATOM 1488 N N . TYR A 1 183 ? -24.125 24.672 25.859 1 93.88 183 TYR A N 1
ATOM 1489 C CA . TYR A 1 183 ? -24.547 25.406 24.672 1 93.88 183 TYR A CA 1
ATOM 1490 C C . TYR A 1 183 ? -25.828 24.828 24.094 1 93.88 183 TYR A C 1
ATOM 1492 O O . TYR A 1 183 ? -25.953 24.672 22.891 1 93.88 183 TYR A O 1
ATOM 1500 N N . LYS A 1 184 ? -26.719 24.469 24.984 1 94.38 184 LYS A N 1
ATOM 1501 C CA . LYS A 1 184 ? -27.953 23.797 24.578 1 94.38 184 LYS A CA 1
ATOM 1502 C C . LYS A 1 184 ? -28.734 24.641 23.578 1 94.38 184 LYS A C 1
ATOM 1504 O O . LYS A 1 184 ? -29.234 24.141 22.578 1 94.38 184 LYS A O 1
ATOM 1509 N N . LYS A 1 185 ? -28.906 25.938 23.828 1 94.88 185 LYS A N 1
ATOM 1510 C CA . LYS A 1 185 ? -29.672 26.828 22.969 1 94.88 185 LYS A CA 1
ATOM 1511 C C . LYS A 1 185 ? -29.031 26.938 21.578 1 94.88 185 LYS A C 1
ATOM 1513 O O . LYS A 1 185 ? -29.734 26.875 20.578 1 94.88 185 LYS A O 1
ATOM 1518 N N . GLU A 1 186 ? -27.781 27.094 21.562 1 93.88 186 GLU A N 1
ATOM 1519 C CA . GLU A 1 186 ? -27.062 27.172 20.297 1 93.88 186 GLU A CA 1
ATOM 1520 C C . GLU A 1 186 ? -27.172 25.859 19.516 1 93.88 186 GLU A C 1
ATOM 1522 O O . GLU A 1 186 ? -27.328 25.875 18.297 1 93.88 186 GLU A O 1
ATOM 1527 N N . LEU A 1 187 ? -27.094 24.781 20.234 1 94.12 187 LEU A N 1
ATOM 1528 C CA . LEU A 1 187 ? -27.219 23.469 19.609 1 94.12 187 LEU A CA 1
ATOM 1529 C C . LEU A 1 187 ? -28.594 23.281 18.984 1 94.12 187 LEU A C 1
ATOM 1531 O O . LEU A 1 187 ? -28.719 22.797 17.859 1 94.12 187 LEU A O 1
ATOM 1535 N N . GLU A 1 188 ? -29.594 23.656 19.719 1 94.88 188 GLU A N 1
ATOM 1536 C CA . GLU A 1 188 ? -30.969 23.594 19.203 1 94.88 188 GLU A CA 1
ATOM 1537 C C . GLU A 1 188 ? -31.125 24.453 17.953 1 94.88 188 GLU A C 1
ATOM 1539 O O . GLU A 1 188 ? -31.75 24.031 16.984 1 94.88 188 GLU A O 1
ATOM 1544 N N . HIS A 1 189 ? -30.578 25.609 18.094 1 95.25 189 HIS A N 1
ATOM 1545 C CA . HIS A 1 189 ? -30.625 26.516 16.953 1 95.25 189 HIS A CA 1
ATOM 1546 C C . HIS A 1 189 ? -29.953 25.906 15.734 1 95.25 189 HIS A C 1
ATOM 1548 O O . HIS A 1 189 ? -30.5 25.938 14.633 1 95.25 189 HIS A O 1
ATOM 1554 N N . PHE A 1 190 ? -28.797 25.375 15.922 1 94.75 190 PHE A N 1
ATOM 1555 C CA . PHE A 1 190 ? -28.031 24.719 14.859 1 94.75 190 PHE A CA 1
ATOM 1556 C C . PHE A 1 190 ? -28.844 23.625 14.195 1 94.75 190 PHE A C 1
ATOM 1558 O O . PHE A 1 190 ? -28.922 23.547 12.969 1 94.75 190 PHE A O 1
ATOM 1565 N N . LEU A 1 191 ? -29.5 22.797 14.961 1 94.62 191 LEU A N 1
ATOM 1566 C CA . LEU A 1 191 ? -30.234 21.641 14.469 1 94.62 191 LEU A CA 1
ATOM 1567 C C . LEU A 1 191 ? -31.484 22.062 13.703 1 94.62 191 LEU A C 1
ATOM 1569 O O . LEU A 1 191 ? -32.031 21.312 12.898 1 94.62 191 LEU A O 1
ATOM 1573 N N . ASN A 1 192 ? -31.906 23.281 13.93 1 93.88 192 ASN A N 1
ATOM 1574 C CA . ASN A 1 192 ? -33.125 23.766 13.297 1 93.88 192 ASN A CA 1
ATOM 1575 C C . ASN A 1 192 ? -32.812 24.469 11.977 1 93.88 192 ASN A C 1
ATOM 1577 O O . ASN A 1 192 ? -33.719 24.828 11.234 1 93.88 192 ASN A O 1
ATOM 1581 N N . LEU A 1 193 ? -31.609 24.688 11.734 1 93.94 193 LEU A N 1
ATOM 1582 C CA . LEU A 1 193 ? -31.219 25.297 10.469 1 93.94 193 LEU A CA 1
ATOM 1583 C C . LEU A 1 193 ? -31.281 24.297 9.328 1 93.94 193 LEU A C 1
ATOM 1585 O O . LEU A 1 193 ? -31.016 23.109 9.531 1 93.94 193 LEU A O 1
ATOM 1589 N N . LYS A 1 194 ? -31.625 24.719 8.117 1 91.56 194 LYS A N 1
ATOM 1590 C CA . LYS A 1 194 ? -31.859 23.859 6.961 1 91.56 194 LYS A CA 1
ATOM 1591 C C . LYS A 1 194 ? -30.562 23.203 6.48 1 91.56 194 LYS A C 1
ATOM 1593 O O . LYS A 1 194 ? -30.578 22.094 5.953 1 91.56 194 LYS A O 1
ATOM 1598 N N . HIS A 1 195 ? -29.453 23.812 6.66 1 92.69 195 HIS A N 1
ATOM 1599 C CA . HIS A 1 195 ? -28.219 23.359 6.039 1 92.69 195 HIS A CA 1
ATOM 1600 C C . HIS A 1 195 ? -27.281 22.719 7.062 1 92.69 195 HIS A C 1
ATOM 1602 O O . HIS A 1 195 ? -26.062 22.812 6.941 1 92.69 195 HIS A O 1
ATOM 1608 N N . THR A 1 196 ? -27.953 22.141 8.109 1 96.31 196 THR A N 1
ATOM 1609 C CA . THR A 1 196 ? -27.094 21.625 9.172 1 96.31 196 THR A CA 1
ATOM 1610 C C . THR A 1 196 ? -27.438 20.172 9.492 1 96.31 196 THR A C 1
ATOM 1612 O O . THR A 1 196 ? -28.594 19.766 9.422 1 96.31 196 THR A O 1
ATOM 1615 N N . LYS A 1 197 ? -26.438 19.359 9.719 1 97.5 197 LYS A N 1
ATOM 1616 C CA . LYS A 1 197 ? -26.578 18 10.211 1 97.5 197 LYS A CA 1
ATOM 1617 C C . LYS A 1 197 ? -25.562 17.703 11.312 1 97.5 197 LYS A C 1
ATOM 1619 O O . LYS A 1 197 ? -24.422 18.172 11.258 1 97.5 197 LYS A O 1
ATOM 1624 N N . LEU A 1 198 ? -26.016 16.953 12.297 1 97.62 198 LEU A N 1
ATOM 1625 C CA . LEU A 1 198 ? -25.156 16.578 13.406 1 97.62 198 LEU A CA 1
ATOM 1626 C C . LEU A 1 198 ? -25.219 15.07 13.656 1 97.62 198 LEU A C 1
ATOM 1628 O O . LEU A 1 198 ? -26.312 14.492 13.68 1 97.62 198 LEU A O 1
ATOM 1632 N N . TYR A 1 199 ? -24.062 14.477 13.727 1 98.5 199 TYR A N 1
ATOM 1633 C CA . TYR A 1 199 ? -23.922 13.078 14.102 1 98.5 199 TYR A CA 1
ATOM 1634 C C . TYR A 1 199 ? -23.047 12.922 15.336 1 98.5 199 TYR A C 1
ATOM 1636 O O . TYR A 1 199 ? -22.172 13.75 15.586 1 98.5 199 TYR A O 1
ATOM 1644 N N . VAL A 1 200 ? -23.312 11.828 16.078 1 98.56 200 VAL A N 1
ATOM 1645 C CA . VAL A 1 200 ? -22.531 11.586 17.297 1 98.56 200 VAL A CA 1
ATOM 1646 C C . VAL A 1 200 ? -22.047 10.133 17.312 1 98.56 200 VAL A C 1
ATOM 1648 O O . VAL A 1 200 ? -22.828 9.211 17.062 1 98.56 200 VAL A O 1
ATOM 1651 N N . CYS A 1 201 ? -20.781 9.977 17.516 1 97.75 201 CYS A N 1
ATOM 1652 C CA . CYS A 1 201 ? -20.25 8.625 17.625 1 97.75 201 CYS A CA 1
ATOM 1653 C C . CYS A 1 201 ? -19.656 8.375 19 1 97.75 201 CYS A C 1
ATOM 1655 O O . CYS A 1 201 ? -19.484 9.305 19.781 1 97.75 201 CYS A O 1
ATOM 1657 N N . ASN A 1 202 ? -19.406 7.09 19.203 1 97 202 ASN A N 1
ATOM 1658 C CA . ASN A 1 202 ? -18.828 6.688 20.484 1 97 202 ASN A CA 1
ATOM 1659 C C . ASN A 1 202 ? -17.438 7.262 20.672 1 97 202 ASN A C 1
ATOM 1661 O O . ASN A 1 202 ? -16.656 7.336 19.719 1 97 202 ASN A O 1
ATOM 1665 N N . ASN A 1 203 ? -17.141 7.531 21.984 1 96.19 203 ASN A N 1
ATOM 1666 C CA . ASN A 1 203 ? -15.867 8.156 22.328 1 96.19 203 ASN A CA 1
ATOM 1667 C C . ASN A 1 203 ? -14.688 7.285 21.906 1 96.19 203 ASN A C 1
ATOM 1669 O O . ASN A 1 203 ? -13.617 7.805 21.594 1 96.19 203 ASN A O 1
ATOM 1673 N N . ASN A 1 204 ? -14.891 6.031 21.812 1 94.69 204 ASN A N 1
ATOM 1674 C CA . ASN A 1 204 ? -13.797 5.113 21.5 1 94.69 204 ASN A CA 1
ATOM 1675 C C . ASN A 1 204 ? -13.57 4.996 20 1 94.69 204 ASN A C 1
ATOM 1677 O O . ASN A 1 204 ? -12.539 4.488 19.547 1 94.69 204 ASN A O 1
ATOM 1681 N N . ASN A 1 205 ? -14.492 5.535 19.266 1 95.5 205 ASN A N 1
ATOM 1682 C CA . ASN A 1 205 ? -14.461 5.32 17.812 1 95.5 205 ASN A CA 1
ATOM 1683 C C . ASN A 1 205 ? -13.719 6.445 17.109 1 95.5 205 ASN A C 1
ATOM 1685 O O . ASN A 1 205 ? -13.352 6.305 15.938 1 95.5 205 ASN A O 1
ATOM 1689 N N . MET A 1 206 ? -13.5 7.531 17.734 1 96.62 206 MET A N 1
ATOM 1690 C CA . MET A 1 206 ? -12.797 8.672 17.172 1 96.62 206 MET A CA 1
ATOM 1691 C C . MET A 1 206 ? -11.82 9.273 18.172 1 96.62 206 MET A C 1
ATOM 1693 O O . MET A 1 206 ? -12.234 9.742 19.234 1 96.62 206 MET A O 1
ATOM 1697 N N . LYS A 1 207 ? -10.516 9.375 17.719 1 94.62 207 LYS A N 1
ATOM 1698 C CA . LYS A 1 207 ? -9.5 9.812 18.672 1 94.62 207 LYS A CA 1
ATOM 1699 C C . LYS A 1 207 ? -8.719 11 18.109 1 94.62 207 LYS A C 1
ATOM 1701 O O . LYS A 1 207 ? -7.906 11.602 18.828 1 94.62 207 LYS A O 1
ATOM 1706 N N . ILE A 1 208 ? -8.945 11.367 16.875 1 95.94 208 ILE A N 1
ATOM 1707 C CA . ILE A 1 208 ? -8.32 12.578 16.359 1 95.94 208 ILE A CA 1
ATOM 1708 C C . ILE A 1 208 ? -8.898 13.797 17.078 1 95.94 208 ILE A C 1
ATOM 1710 O O . ILE A 1 208 ? -10.023 13.758 17.578 1 95.94 208 ILE A O 1
ATOM 1714 N N . ALA A 1 209 ? -8.086 14.844 17.141 1 93.94 209 ALA A N 1
ATOM 1715 C CA . ALA A 1 209 ? -8.625 16.062 17.734 1 93.94 209 ALA A CA 1
ATOM 1716 C C . ALA A 1 209 ? -9.719 16.656 16.844 1 93.94 209 ALA A C 1
ATOM 1718 O O . ALA A 1 209 ? -10.867 16.812 17.281 1 93.94 209 ALA A O 1
ATOM 1719 N N . SER A 1 210 ? -9.359 16.938 15.617 1 94.38 210 SER A N 1
ATOM 1720 C CA . SER A 1 210 ? -10.352 17.453 14.688 1 94.38 210 SER A CA 1
ATOM 1721 C C . SER A 1 210 ? -9.891 17.297 13.242 1 94.38 210 SER A C 1
ATOM 1723 O O . SER A 1 210 ? -8.688 17.25 12.969 1 94.38 210 SER A O 1
ATOM 1725 N N . SER A 1 211 ? -10.805 17.094 12.383 1 96.94 211 SER A N 1
ATOM 1726 C CA . SER A 1 211 ? -10.586 17.109 10.938 1 96.94 211 SER A CA 1
ATOM 1727 C C . SER A 1 211 ? -11.688 17.891 10.227 1 96.94 211 SER A C 1
ATOM 1729 O O . SER A 1 211 ? -12.867 17.766 10.555 1 96.94 211 SER A O 1
ATOM 1731 N N . ILE A 1 212 ? -11.297 18.781 9.383 1 97.44 212 ILE A N 1
ATOM 1732 C CA . ILE A 1 212 ? -12.203 19.562 8.562 1 97.44 212 ILE A CA 1
ATOM 1733 C C . ILE A 1 212 ? -11.945 19.266 7.086 1 97.44 212 ILE A C 1
ATOM 1735 O O . ILE A 1 212 ? -10.797 19.234 6.645 1 97.44 212 ILE A O 1
ATOM 1739 N N . VAL A 1 213 ? -13.031 19.062 6.363 1 98.62 213 VAL A N 1
ATOM 1740 C CA . VAL A 1 213 ? -12.859 18.922 4.922 1 98.62 213 VAL A CA 1
ATOM 1741 C C . VAL A 1 213 ? -13.969 19.672 4.191 1 98.62 213 VAL A C 1
ATOM 1743 O O . VAL A 1 213 ? -15.125 19.672 4.625 1 98.62 213 VAL A O 1
ATOM 1746 N N . THR A 1 214 ? -13.578 20.453 3.236 1 98.56 214 THR A N 1
ATOM 1747 C CA . THR A 1 214 ? -14.461 21.203 2.35 1 98.56 214 THR A CA 1
ATOM 1748 C C . THR A 1 214 ? -14.148 20.891 0.888 1 98.56 214 THR A C 1
ATOM 1750 O O . THR A 1 214 ? -13.445 19.938 0.588 1 98.56 214 THR A O 1
ATOM 1753 N N . GLU A 1 215 ? -14.805 21.578 0.011 1 98.12 215 GLU A N 1
ATOM 1754 C CA . GLU A 1 215 ? -14.484 21.422 -1.404 1 98.12 215 GLU A CA 1
ATOM 1755 C C . GLU A 1 215 ? -13.18 22.125 -1.758 1 98.12 215 GLU A C 1
ATOM 1757 O O . GLU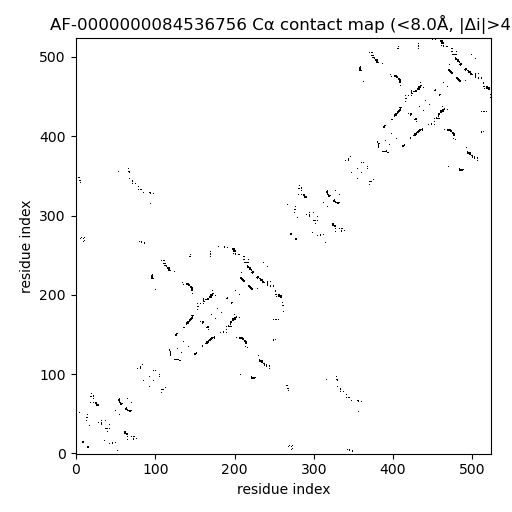 A 1 215 ? -12.617 21.906 -2.832 1 98.12 215 GLU A O 1
ATOM 1762 N N . LYS A 1 216 ? -12.609 22.875 -0.76 1 97.75 216 LYS A N 1
ATOM 1763 C CA . LYS A 1 216 ? -11.461 23.719 -1.083 1 97.75 216 LYS A CA 1
ATOM 1764 C C . LYS A 1 216 ? -10.227 23.281 -0.301 1 97.75 216 LYS A C 1
ATOM 1766 O O . LYS A 1 216 ? -9.102 23.438 -0.778 1 97.75 216 LYS A O 1
ATOM 1771 N N . PHE A 1 217 ? -10.461 22.844 0.908 1 98.31 217 PHE A N 1
ATOM 1772 C CA . PHE A 1 217 ? -9.289 22.516 1.718 1 98.31 217 PHE A CA 1
ATOM 1773 C C . PHE A 1 217 ? -9.617 21.422 2.729 1 98.31 217 PHE A C 1
ATOM 1775 O O . PHE A 1 217 ? -10.789 21.109 2.951 1 98.31 217 PHE A O 1
ATOM 1782 N N . MET A 1 218 ? -8.594 20.875 3.268 1 98.19 218 MET A N 1
ATOM 1783 C CA . MET A 1 218 ? -8.672 19.938 4.383 1 98.19 218 MET A CA 1
ATOM 1784 C C . MET A 1 218 ? -7.754 20.359 5.523 1 98.19 218 MET A C 1
ATOM 1786 O O . MET A 1 218 ? -6.645 20.844 5.289 1 98.19 218 MET A O 1
ATOM 1790 N N . ALA A 1 219 ? -8.25 20.281 6.742 1 97.19 219 ALA A N 1
ATOM 1791 C CA . ALA A 1 219 ? -7.445 20.578 7.926 1 97.19 219 ALA A CA 1
ATOM 1792 C C . ALA A 1 219 ? -7.469 19.422 8.914 1 97.19 219 ALA A C 1
ATOM 1794 O O . ALA A 1 219 ? -8.508 18.781 9.109 1 97.19 219 ALA A O 1
ATOM 1795 N N . LEU A 1 220 ? -6.32 19.141 9.469 1 96.69 220 LEU A N 1
ATOM 1796 C CA . LEU A 1 220 ? -6.176 18.031 10.422 1 96.69 220 LEU A CA 1
ATOM 1797 C C . LEU A 1 220 ? -5.465 18.5 11.688 1 96.69 220 LEU A C 1
ATOM 1799 O O . LEU A 1 220 ? -4.469 19.219 11.609 1 96.69 220 LEU A O 1
ATOM 1803 N N . SER A 1 221 ? -6.02 18.203 12.781 1 94.38 221 SER A N 1
ATOM 1804 C CA . SER A 1 221 ? -5.414 18.469 14.086 1 94.38 221 SER A CA 1
ATOM 1805 C C . SER A 1 221 ? -5.371 17.203 14.938 1 94.38 221 SER A C 1
ATOM 1807 O O . SER A 1 221 ? -6.352 16.469 15.016 1 94.38 221 SER A O 1
ATOM 1809 N N . LEU A 1 222 ? -4.227 16.984 15.523 1 94.44 222 LEU A N 1
ATOM 1810 C CA . LEU A 1 222 ? -4.023 15.812 16.359 1 94.44 222 LEU A CA 1
ATOM 1811 C C . LEU A 1 222 ? -3.611 16.219 17.781 1 94.44 222 LEU A C 1
ATOM 1813 O O . LEU A 1 222 ? -3.203 17.359 18 1 94.44 222 LEU A O 1
ATOM 1817 N N . PHE A 1 223 ? -3.836 15.273 18.688 1 93.69 223 PHE A N 1
ATOM 1818 C CA . PHE A 1 223 ? -3.301 15.453 20.031 1 93.69 223 PHE A CA 1
ATOM 1819 C C . PHE A 1 223 ? -1.818 15.102 20.078 1 93.69 223 PHE A C 1
ATOM 1821 O O . PHE A 1 223 ? -1.346 14.281 19.281 1 93.69 223 PHE A O 1
ATOM 1828 N N . CYS A 1 224 ? -1.135 15.711 21.016 1 91.25 224 CYS A N 1
ATOM 1829 C CA . CYS A 1 224 ? 0.238 15.297 21.266 1 91.25 224 CYS A CA 1
ATOM 1830 C C . CYS A 1 224 ? 0.275 13.938 21.953 1 91.25 224 CYS A C 1
ATOM 1832 O O . CYS A 1 224 ? -0.742 13.469 22.469 1 91.25 224 CYS A O 1
ATOM 1834 N N . ASN A 1 225 ? 1.497 13.375 21.938 1 88.31 225 ASN A N 1
ATOM 1835 C CA . ASN A 1 225 ? 1.693 12.086 22.594 1 88.31 225 ASN A CA 1
ATOM 1836 C C . ASN A 1 225 ? 1.362 12.156 24.078 1 88.31 225 ASN A C 1
ATOM 1838 O O . ASN A 1 225 ? 0.932 11.164 24.672 1 88.31 225 ASN A O 1
ATOM 1842 N N . SER A 1 226 ? 1.439 13.32 24.641 1 85.06 226 SER A N 1
ATOM 1843 C CA . SER A 1 226 ? 1.134 13.523 26.047 1 85.06 226 SER A CA 1
ATOM 1844 C C . SER A 1 226 ? -0.369 13.656 26.281 1 85.06 226 SER A C 1
ATOM 1846 O O . SER A 1 226 ? -0.832 13.664 27.422 1 85.06 226 SER A O 1
ATOM 1848 N N . GLY A 1 227 ? -1.078 13.797 25.156 1 85.56 227 GLY A N 1
ATOM 1849 C CA . GLY A 1 227 ? -2.516 14 25.266 1 85.56 227 GLY A CA 1
ATOM 1850 C C . GLY A 1 227 ? -2.922 15.461 25.219 1 85.56 227 GLY A C 1
ATOM 1851 O O . GLY A 1 227 ? -4.113 15.773 25.203 1 85.56 227 GLY A O 1
ATOM 1852 N N . ILE A 1 228 ? -1.964 16.266 25.156 1 82.69 228 ILE A N 1
ATOM 1853 C CA . ILE A 1 228 ? -2.213 17.703 25.125 1 82.69 228 ILE A CA 1
ATOM 1854 C C . ILE A 1 228 ? -2.6 18.141 23.719 1 82.69 228 ILE A C 1
ATOM 1856 O O . ILE A 1 228 ? -2.072 17.609 22.734 1 82.69 228 ILE A O 1
ATOM 1860 N N . TYR A 1 229 ? -3.537 19.047 23.719 1 83.25 229 TYR A N 1
ATOM 1861 C CA . TYR A 1 229 ? -3.971 19.625 22.438 1 83.25 229 TYR A CA 1
ATOM 1862 C C . TYR A 1 229 ? -3.473 21.047 22.297 1 83.25 229 TYR A C 1
ATOM 1864 O O . TYR A 1 229 ? -3.643 21.875 23.188 1 83.25 229 TYR A O 1
ATOM 1872 N N . TYR A 1 230 ? -2.809 21.344 21.125 1 76.56 230 TYR A N 1
ATOM 1873 C CA . TYR A 1 230 ? -2.27 22.672 20.906 1 76.56 230 TYR A CA 1
ATOM 1874 C C . TYR A 1 230 ? -2.938 23.344 19.719 1 76.56 230 TYR A C 1
ATOM 1876 O O . TYR A 1 230 ? -2.57 24.469 19.344 1 76.56 230 TYR A O 1
ATOM 1884 N N . ASN A 1 231 ? -3.957 23.031 19.344 1 80.69 231 ASN A N 1
ATOM 1885 C CA . ASN A 1 231 ? -4.711 23.594 18.219 1 80.69 231 ASN A CA 1
ATOM 1886 C C . ASN A 1 231 ? -3.824 23.797 17 1 80.69 231 ASN A C 1
ATOM 1888 O O . ASN A 1 231 ? -3.885 24.844 16.344 1 80.69 231 ASN A O 1
ATOM 1892 N N . HIS A 1 232 ? -2.879 23 16.75 1 85.62 232 HIS A N 1
ATOM 1893 C CA . HIS A 1 232 ? -2.043 22.984 15.562 1 85.62 232 HIS A CA 1
ATOM 1894 C C . HIS A 1 232 ? -2.736 22.25 14.414 1 85.62 232 HIS A C 1
ATOM 1896 O O . HIS A 1 232 ? -3.098 21.078 14.547 1 85.62 232 HIS A O 1
ATOM 1902 N N . ASN A 1 233 ? -2.916 23.062 13.352 1 91.06 233 ASN A N 1
ATOM 1903 C CA . ASN A 1 233 ? -3.629 22.469 12.227 1 91.06 233 ASN A CA 1
ATOM 1904 C C . ASN A 1 233 ? -2.711 22.281 11.023 1 91.06 233 ASN A C 1
ATOM 1906 O O . ASN A 1 233 ? -1.877 23.125 10.727 1 91.06 233 ASN A O 1
ATOM 1910 N N . LEU A 1 234 ? -2.814 21.125 10.438 1 95.94 234 LEU A N 1
ATOM 1911 C CA . LEU A 1 234 ? -2.258 20.906 9.109 1 95.94 234 LEU A CA 1
ATOM 1912 C C . LEU A 1 234 ? -3.305 21.156 8.031 1 95.94 234 LEU A C 1
ATOM 1914 O O . LEU A 1 234 ? -4.355 20.516 8.016 1 95.94 234 LEU A O 1
ATOM 1918 N N . VAL A 1 235 ? -3.018 22.125 7.16 1 97.62 235 VAL A N 1
ATOM 1919 C CA . VAL A 1 235 ? -3.996 22.5 6.148 1 97.62 235 VAL A CA 1
ATOM 1920 C C . VAL A 1 235 ? -3.455 22.172 4.758 1 97.62 235 VAL A C 1
ATOM 1922 O O . VAL A 1 235 ? -2.328 22.531 4.418 1 97.62 235 VAL A O 1
ATOM 1925 N N . SER A 1 236 ? -4.172 21.484 4.023 1 98.31 236 SER A N 1
ATOM 1926 C CA . SER A 1 236 ? -3.797 21.141 2.652 1 98.31 236 SER A CA 1
ATOM 1927 C C . SER A 1 236 ? -4.906 21.5 1.671 1 98.31 236 SER A C 1
ATOM 1929 O O . SER A 1 236 ? -6.09 21.406 2 1 98.31 236 SER A O 1
ATOM 1931 N N . PHE A 1 237 ? -4.523 21.953 0.477 1 98.31 237 PHE A N 1
ATOM 1932 C CA . PHE A 1 237 ? -5.457 22.312 -0.585 1 98.31 237 PHE A CA 1
ATOM 1933 C C . PHE A 1 237 ? -5.387 21.312 -1.728 1 98.31 237 PHE A C 1
ATOM 1935 O O . PHE A 1 237 ? -6.082 21.453 -2.734 1 98.31 237 PHE A O 1
ATOM 1942 N N . ASP A 1 238 ? -4.562 20.297 -1.555 1 97.62 238 ASP A N 1
ATOM 1943 C CA . ASP A 1 238 ? -4.379 19.297 -2.602 1 97.62 238 ASP A CA 1
ATOM 1944 C C . ASP A 1 238 ? -5.645 18.469 -2.787 1 97.62 238 ASP A C 1
ATOM 1946 O O . ASP A 1 238 ? -6.309 18.109 -1.812 1 97.62 238 ASP A O 1
ATOM 1950 N N . GLU A 1 239 ? -5.93 18.047 -4.023 1 97.62 239 GLU A N 1
ATOM 1951 C CA . GLU A 1 239 ? -7.094 17.219 -4.312 1 97.62 239 GLU A CA 1
ATOM 1952 C C . GLU A 1 239 ? -7.02 15.891 -3.561 1 97.62 239 GLU A C 1
ATOM 1954 O O . GLU A 1 239 ? -8.039 15.367 -3.109 1 97.62 239 GLU A O 1
ATOM 1959 N N . SER A 1 240 ? -5.855 15.359 -3.473 1 97 240 SER A N 1
ATOM 1960 C CA . SER A 1 240 ? -5.672 14.102 -2.76 1 97 240 SER A CA 1
ATOM 1961 C C . SER A 1 240 ? -6.023 14.25 -1.282 1 97 240 SER A C 1
ATOM 1963 O O . SER A 1 240 ? -6.605 13.336 -0.686 1 97 240 SER A O 1
ATOM 1965 N N . ALA A 1 241 ? -5.695 15.383 -0.7 1 98.31 241 ALA A N 1
ATOM 1966 C CA . ALA A 1 241 ? -6.02 15.641 0.7 1 98.31 241 ALA A CA 1
ATOM 1967 C C . ALA A 1 241 ? -7.527 15.766 0.9 1 98.31 241 ALA A C 1
ATOM 1969 O O . ALA A 1 241 ? -8.07 15.266 1.886 1 98.31 241 ALA A O 1
ATOM 1970 N N . LEU A 1 242 ? -8.164 16.453 -0.041 1 98.62 242 LEU A N 1
ATOM 1971 C CA . LEU A 1 242 ? -9.609 16.609 0.036 1 98.62 242 LEU A CA 1
ATOM 1972 C C . LEU A 1 242 ? -10.312 15.25 -0.002 1 98.62 242 LEU A C 1
ATOM 1974 O O . LEU A 1 242 ? -11.234 15.008 0.778 1 98.62 242 LEU A O 1
ATOM 1978 N N . ARG A 1 243 ? -9.844 14.43 -0.877 1 97.94 243 ARG A N 1
ATOM 1979 C CA . ARG A 1 243 ? -10.43 13.102 -0.98 1 97.94 243 ARG A CA 1
ATOM 1980 C C . ARG A 1 243 ? -10.164 12.289 0.285 1 97.94 243 ARG A C 1
ATOM 1982 O O . ARG A 1 243 ? -11.062 11.609 0.792 1 97.94 243 ARG A O 1
ATOM 1989 N N . TRP A 1 244 ? -8.969 12.344 0.735 1 98.19 244 TRP A N 1
ATOM 1990 C CA . TRP A 1 244 ? -8.578 11.664 1.966 1 98.19 244 TRP A CA 1
ATOM 1991 C C . TRP A 1 244 ? -9.43 12.133 3.141 1 98.19 244 TRP A C 1
ATOM 1993 O O . TRP A 1 244 ? -9.953 11.312 3.904 1 98.19 244 TRP A O 1
ATOM 2003 N N . GLY A 1 245 ? -9.562 13.414 3.297 1 98.62 245 GLY A N 1
ATOM 2004 C CA . GLY A 1 245 ? -10.367 13.984 4.363 1 98.62 245 GLY A CA 1
ATOM 2005 C C . GLY A 1 245 ? -11.836 13.586 4.273 1 98.62 245 GLY A C 1
ATOM 2006 O O . GLY A 1 245 ? -12.469 13.32 5.293 1 98.62 245 GLY A O 1
ATOM 2007 N N . LYS A 1 246 ? -12.336 13.617 3.055 1 98.62 246 LYS A N 1
ATOM 2008 C CA . LYS A 1 246 ? -13.719 13.211 2.846 1 98.62 246 LYS A CA 1
ATOM 2009 C C . LYS A 1 246 ? -13.938 11.758 3.258 1 98.62 246 LYS A C 1
ATOM 2011 O O . LYS A 1 246 ? -14.93 11.438 3.908 1 98.62 246 LYS A O 1
ATOM 2016 N N . ASP A 1 247 ? -13.055 10.922 2.865 1 98.56 247 ASP A N 1
ATOM 2017 C CA . ASP A 1 247 ? -13.148 9.516 3.225 1 98.56 247 ASP A CA 1
ATOM 2018 C C . ASP A 1 247 ? -13.062 9.328 4.738 1 98.56 247 ASP A C 1
ATOM 2020 O O . ASP A 1 247 ? -13.773 8.492 5.309 1 98.56 247 ASP A O 1
ATOM 2024 N N . LEU A 1 248 ? -12.172 10.062 5.352 1 98.5 248 LEU A N 1
ATOM 2025 C CA . LEU A 1 248 ? -12.039 10.008 6.801 1 98.5 248 LEU A CA 1
ATOM 2026 C C . LEU A 1 248 ? -13.328 10.445 7.484 1 98.5 248 LEU A C 1
ATOM 2028 O O . LEU A 1 248 ? -13.797 9.789 8.422 1 98.5 248 LEU A O 1
ATOM 2032 N N . PHE A 1 249 ? -13.898 11.531 6.988 1 98.69 249 PHE A N 1
ATOM 2033 C CA . PHE A 1 249 ? -15.164 12.023 7.523 1 98.69 249 PHE A CA 1
ATOM 2034 C C . PHE A 1 249 ? -16.25 10.961 7.391 1 98.69 249 PHE A C 1
ATOM 2036 O O . PHE A 1 249 ? -16.984 10.695 8.344 1 98.69 249 PHE A O 1
ATOM 2043 N N . ASN A 1 250 ? -16.328 10.383 6.195 1 98.69 250 ASN A N 1
ATOM 2044 C CA . ASN A 1 250 ? -17.344 9.367 5.934 1 98.69 250 ASN A CA 1
ATOM 2045 C C . ASN A 1 250 ? -17.156 8.148 6.828 1 98.69 250 ASN A C 1
ATOM 2047 O O . ASN A 1 250 ? -18.125 7.508 7.227 1 98.69 250 ASN A O 1
ATOM 2051 N N . HIS A 1 251 ? -15.969 7.836 7.066 1 98.44 251 HIS A N 1
ATOM 2052 C CA . HIS A 1 251 ? -15.68 6.746 7.992 1 98.44 251 HIS A CA 1
ATOM 2053 C C . HIS A 1 251 ? -16.312 6.992 9.352 1 98.44 251 HIS A C 1
ATOM 2055 O O . HIS A 1 251 ? -17.016 6.129 9.883 1 98.44 251 HIS A O 1
ATOM 2061 N N . TYR A 1 252 ? -16.109 8.18 9.891 1 98.44 252 TYR A N 1
ATOM 2062 C CA . TYR A 1 252 ? -16.656 8.508 11.203 1 98.44 252 TYR A CA 1
ATOM 2063 C C . TYR A 1 252 ? -18.172 8.648 11.133 1 98.44 252 TYR A C 1
ATOM 2065 O O . TYR A 1 252 ? -18.875 8.203 12.039 1 98.44 252 TYR A O 1
ATOM 2073 N N . LYS A 1 253 ? -18.641 9.273 10.117 1 98.56 253 LYS A N 1
ATOM 2074 C CA . LYS A 1 253 ? -20.078 9.43 9.953 1 98.56 253 LYS A CA 1
ATOM 2075 C C . LYS A 1 253 ? -20.766 8.07 9.875 1 98.56 253 LYS A C 1
ATOM 2077 O O . LYS A 1 253 ? -21.875 7.891 10.414 1 98.56 253 LYS A O 1
ATOM 2082 N N . GLY A 1 254 ? -20.094 7.102 9.234 1 98 254 GLY A N 1
ATOM 2083 C CA . GLY A 1 254 ? -20.672 5.777 9.023 1 98 254 GLY A CA 1
ATOM 2084 C C . GLY A 1 254 ? -20.891 5.012 10.312 1 98 254 GLY A C 1
ATOM 2085 O O . GLY A 1 254 ? -21.734 4.121 10.367 1 98 254 GLY A O 1
ATOM 2086 N N . ILE A 1 255 ? -20.25 5.355 11.32 1 97.81 255 ILE A N 1
ATOM 2087 C CA . ILE A 1 255 ? -20.375 4.637 12.578 1 97.81 255 ILE A CA 1
ATOM 2088 C C . ILE A 1 255 ? -21.031 5.539 13.625 1 97.81 255 ILE A C 1
ATOM 2090 O O . ILE A 1 255 ? -20.922 5.289 14.828 1 97.81 255 ILE A O 1
ATOM 2094 N N . ALA A 1 256 ? -21.547 6.66 13.203 1 98.31 256 ALA A N 1
ATOM 2095 C CA . ALA A 1 256 ? -22.203 7.625 14.094 1 98.31 256 ALA A CA 1
ATOM 2096 C C . ALA A 1 256 ? -23.719 7.59 13.922 1 98.31 256 ALA A C 1
ATOM 2098 O O . ALA A 1 256 ? -24.219 7.059 12.93 1 98.31 256 ALA A O 1
ATOM 2099 N N . ARG A 1 257 ? -24.422 8.086 14.891 1 98.25 257 ARG A N 1
ATOM 2100 C CA . ARG A 1 257 ? -25.875 8.211 14.82 1 98.25 257 ARG A CA 1
ATOM 2101 C C . ARG A 1 257 ? -26.281 9.664 14.602 1 98.25 257 ARG A C 1
ATOM 2103 O O . ARG A 1 257 ? -25.672 10.578 15.141 1 98.25 257 ARG A O 1
ATOM 2110 N N . PRO A 1 258 ? -27.359 9.805 13.867 1 97.94 258 PRO A N 1
ATOM 2111 C CA . PRO A 1 258 ? -27.828 11.172 13.633 1 97.94 258 PRO A CA 1
ATOM 2112 C C . PRO A 1 258 ? -28.531 11.773 14.844 1 97.94 258 PRO A C 1
ATOM 2114 O O . PRO A 1 258 ? -29.203 11.047 15.586 1 97.94 258 PRO A O 1
ATOM 2117 N N . ILE A 1 259 ? -28.344 13.047 15.062 1 97.5 259 ILE A N 1
ATOM 2118 C CA . ILE A 1 259 ? -29.062 13.805 16.078 1 97.5 259 ILE A CA 1
ATOM 2119 C C . ILE A 1 259 ? -30.016 14.797 15.422 1 97.5 259 ILE A C 1
ATOM 2121 O O . ILE A 1 259 ? -29.578 15.727 14.734 1 97.5 259 ILE A O 1
ATOM 2125 N N . THR A 1 260 ? -31.234 14.594 15.656 1 94 260 THR A N 1
ATOM 2126 C CA . THR A 1 260 ? -32.219 15.445 14.977 1 94 260 THR A CA 1
ATOM 2127 C C . THR A 1 260 ? -32.875 16.391 15.969 1 94 260 THR A C 1
ATOM 2129 O O . THR A 1 260 ? -33.469 17.391 15.562 1 94 260 THR A O 1
ATOM 2132 N N . LYS A 1 261 ? -32.875 15.992 17.156 1 90.75 261 LYS A N 1
ATOM 2133 C CA . LYS A 1 261 ? -33.469 16.844 18.188 1 90.75 261 LYS A CA 1
ATOM 2134 C C . LYS A 1 261 ? -32.781 16.672 19.531 1 90.75 261 LYS A C 1
ATOM 2136 O O . LYS A 1 261 ? -32.125 15.664 19.766 1 90.75 261 LYS A O 1
ATOM 2141 N N . VAL A 1 262 ? -32.781 17.719 20.25 1 89.25 262 VAL A N 1
ATOM 2142 C CA . VAL A 1 262 ? -32.219 17.625 21.609 1 89.25 262 VAL A CA 1
ATOM 2143 C C . VAL A 1 262 ? -33.312 17.984 22.625 1 89.25 262 VAL A C 1
ATOM 2145 O O . VAL A 1 262 ? -34.219 18.75 22.312 1 89.25 262 VAL A O 1
ATOM 2148 N N . MET B 1 1 ? 23.625 18.953 3.682 1 36.56 1 MET B N 1
ATOM 2149 C CA . MET B 1 1 ? 22.266 18.797 3.154 1 36.56 1 MET B CA 1
ATOM 2150 C C . MET B 1 1 ? 21.625 17.516 3.682 1 36.56 1 MET B C 1
ATOM 2152 O O . MET B 1 1 ? 22.172 16.438 3.537 1 36.56 1 MET B O 1
ATOM 2156 N N . ASP B 1 2 ? 20.953 17.438 4.848 1 50.06 2 ASP B N 1
ATOM 2157 C CA . ASP B 1 2 ? 20.453 16.328 5.668 1 50.06 2 ASP B CA 1
ATOM 2158 C C . ASP B 1 2 ? 19.734 15.281 4.816 1 50.06 2 ASP B C 1
ATOM 2160 O O . ASP B 1 2 ? 18.938 15.633 3.945 1 50.06 2 ASP B O 1
ATOM 2164 N N . SER B 1 3 ? 20.375 14.133 4.648 1 60.31 3 SER B N 1
ATOM 2165 C CA . SER B 1 3 ? 19.859 13.016 3.854 1 60.31 3 SER B CA 1
ATOM 2166 C C . SER B 1 3 ? 18.359 12.852 4.043 1 60.31 3 SER B C 1
ATOM 2168 O O . SER B 1 3 ? 17.844 12.977 5.156 1 60.31 3 SER B O 1
ATOM 2170 N N . SER B 1 4 ? 17.609 12.906 2.979 1 78.06 4 SER B N 1
ATOM 2171 C CA . SER B 1 4 ? 16.172 12.688 3.029 1 78.06 4 SER B CA 1
ATOM 2172 C C . SER B 1 4 ? 15.836 11.367 3.719 1 78.06 4 SER B C 1
ATOM 2174 O O . SER B 1 4 ? 16.703 10.5 3.857 1 78.06 4 SER B O 1
ATOM 2176 N N . LEU B 1 5 ? 14.797 11.312 4.445 1 81.94 5 LEU B N 1
ATOM 2177 C CA . LEU B 1 5 ? 14.328 10.07 5.055 1 81.94 5 LEU B CA 1
ATOM 2178 C C . LEU B 1 5 ? 14.422 8.914 4.07 1 81.94 5 LEU B C 1
ATOM 2180 O O . LEU B 1 5 ? 14.766 7.793 4.457 1 81.94 5 LEU B O 1
ATOM 2184 N N . LEU B 1 6 ? 14.266 9.273 2.863 1 81.94 6 LEU B N 1
ATOM 2185 C CA . LEU B 1 6 ? 14.328 8.273 1.8 1 81.94 6 LEU B CA 1
ATOM 2186 C C . LEU B 1 6 ? 15.734 7.695 1.679 1 81.94 6 LEU B C 1
ATOM 2188 O O . LEU B 1 6 ? 15.898 6.48 1.566 1 81.94 6 LEU B O 1
ATOM 2192 N N . ASP B 1 7 ? 16.688 8.562 1.72 1 81.75 7 ASP B N 1
ATOM 2193 C CA . ASP B 1 7 ? 18.078 8.125 1.609 1 81.75 7 ASP B CA 1
ATOM 2194 C C . ASP B 1 7 ? 18.484 7.25 2.795 1 81.75 7 ASP B C 1
ATOM 2196 O O . ASP B 1 7 ? 19.156 6.238 2.623 1 81.75 7 ASP B O 1
ATOM 2200 N N . VAL B 1 8 ? 18 7.633 3.846 1 85.25 8 VAL B N 1
ATOM 2201 C CA . VAL B 1 8 ? 18.344 6.922 5.074 1 85.25 8 VAL B CA 1
ATOM 2202 C C . VAL B 1 8 ? 17.75 5.52 5.043 1 85.25 8 VAL B C 1
ATOM 2204 O O . VAL B 1 8 ? 18.375 4.559 5.492 1 85.25 8 VAL B O 1
ATOM 2207 N N . LEU B 1 9 ? 16.641 5.398 4.504 1 85.38 9 LEU B N 1
ATOM 2208 C CA . LEU B 1 9 ?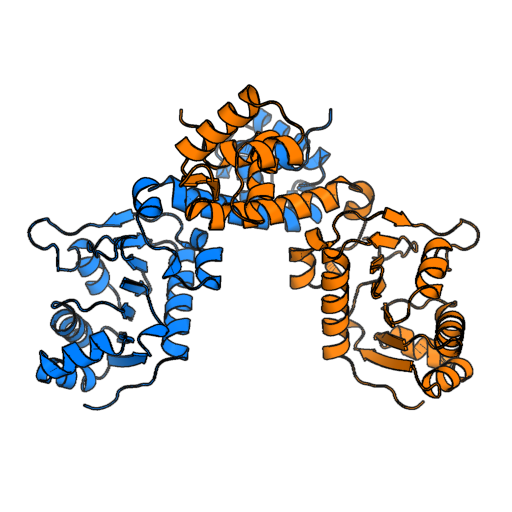 15.898 4.141 4.52 1 85.38 9 LEU B CA 1
ATOM 2209 C C . LEU B 1 9 ? 16.438 3.18 3.467 1 85.38 9 LEU B C 1
ATOM 2211 O O . LEU B 1 9 ? 16.641 1.994 3.744 1 85.38 9 LEU B O 1
ATOM 2215 N N . PHE B 1 10 ? 16.797 3.725 2.264 1 84.44 10 PHE B N 1
ATOM 2216 C CA . PHE B 1 10 ? 16.969 2.797 1.153 1 84.44 10 PHE B CA 1
ATOM 2217 C C . PHE B 1 10 ? 18.438 2.688 0.759 1 84.44 10 PHE B C 1
ATOM 2219 O O . PHE B 1 10 ? 18.828 1.748 0.063 1 84.44 10 PHE B O 1
ATOM 2226 N N . LEU B 1 11 ? 19.328 3.516 1.208 1 80.81 11 LEU B N 1
ATOM 2227 C CA . LEU B 1 11 ? 20.688 3.545 0.678 1 80.81 11 LEU B CA 1
ATOM 2228 C C . LEU B 1 11 ? 21.594 2.617 1.474 1 80.81 11 LEU B C 1
ATOM 2230 O O . LEU B 1 11 ? 22.734 2.359 1.067 1 80.81 11 LEU B O 1
ATOM 2234 N N . SER B 1 12 ? 21.156 2.037 2.592 1 87.19 12 SER B N 1
ATOM 2235 C CA . SER B 1 12 ? 22 1.179 3.418 1 87.19 12 SER B CA 1
ATOM 2236 C C . SER B 1 12 ? 21.344 -0.176 3.656 1 87.19 12 SER B C 1
ATOM 2238 O O . SER B 1 12 ? 20.266 -0.253 4.258 1 87.19 12 SER B O 1
ATOM 2240 N N . GLU B 1 13 ? 22.078 -1.214 3.25 1 89.25 13 GLU B N 1
ATOM 2241 C CA . GLU B 1 13 ? 21.594 -2.57 3.492 1 89.25 13 GLU B CA 1
ATOM 2242 C C . GLU B 1 13 ? 21.516 -2.869 4.984 1 89.25 13 GLU B C 1
ATOM 2244 O O . GLU B 1 13 ? 20.594 -3.551 5.438 1 89.25 13 GLU B O 1
ATOM 2249 N N . LYS B 1 14 ? 22.469 -2.375 5.668 1 92.44 14 LYS B N 1
ATOM 2250 C CA . LYS B 1 14 ? 22.484 -2.596 7.109 1 92.44 14 LYS B CA 1
ATOM 2251 C C . LYS B 1 14 ? 21.281 -1.944 7.785 1 92.44 14 LYS B C 1
ATOM 2253 O O . LYS B 1 14 ? 20.656 -2.543 8.664 1 92.44 14 LYS B O 1
ATOM 2258 N N . ARG B 1 15 ? 20.953 -0.727 7.383 1 94.19 15 ARG B N 1
ATOM 2259 C CA . ARG B 1 15 ? 19.812 -0.027 7.965 1 94.19 15 ARG B CA 1
ATOM 2260 C C . ARG B 1 15 ? 18.5 -0.714 7.59 1 94.19 15 ARG B C 1
ATOM 2262 O O . ARG B 1 15 ? 17.609 -0.86 8.43 1 94.19 15 ARG B O 1
ATOM 2269 N N . LYS B 1 16 ? 18.406 -1.123 6.367 1 93.44 16 LYS B N 1
ATOM 2270 C CA . LYS B 1 16 ? 17.203 -1.824 5.934 1 93.44 16 LYS B CA 1
ATOM 2271 C C . LYS B 1 16 ? 16.969 -3.082 6.766 1 93.44 16 LYS B C 1
ATOM 2273 O O . LYS B 1 16 ? 15.875 -3.305 7.273 1 93.44 16 LYS B O 1
ATOM 2278 N N . ASN B 1 17 ? 18.047 -3.822 6.91 1 95 17 ASN B N 1
ATOM 2279 C CA . ASN B 1 17 ? 17.953 -5.074 7.656 1 95 17 ASN B CA 1
ATOM 2280 C C . ASN B 1 17 ? 17.578 -4.828 9.117 1 95 17 ASN B C 1
ATOM 2282 O O . ASN B 1 17 ? 16.781 -5.57 9.688 1 95 17 ASN B O 1
ATOM 2286 N N . LEU B 1 18 ? 18.172 -3.848 9.664 1 97.19 18 LEU B N 1
ATOM 2287 C CA . LEU B 1 18 ? 17.875 -3.496 11.047 1 97.19 18 LEU B CA 1
ATOM 2288 C C . LEU B 1 18 ? 16.406 -3.109 11.211 1 97.19 18 LEU B C 1
ATOM 2290 O O . LEU B 1 18 ? 15.727 -3.582 12.133 1 97.19 18 LEU B O 1
ATOM 2294 N N . LEU B 1 19 ? 15.914 -2.24 10.336 1 97 19 LEU B N 1
ATOM 2295 C CA . LEU B 1 19 ? 14.531 -1.774 10.398 1 97 19 LEU B CA 1
ATOM 2296 C C . LEU B 1 19 ? 13.555 -2.938 10.234 1 97 19 LEU B C 1
ATOM 2298 O O . LEU B 1 19 ? 12.555 -3.02 10.953 1 97 19 LEU B O 1
ATOM 2302 N N . LEU B 1 20 ? 13.875 -3.838 9.281 1 96.44 20 LEU B N 1
ATOM 2303 C CA . LEU B 1 20 ? 13.023 -5.004 9.07 1 96.44 20 LEU B CA 1
ATOM 2304 C C . LEU B 1 20 ? 13.008 -5.898 10.305 1 96.44 20 LEU B C 1
ATOM 2306 O O . LEU B 1 20 ? 11.961 -6.445 10.664 1 96.44 20 LEU B O 1
ATOM 2310 N N . LEU B 1 21 ? 14.195 -6.055 10.945 1 97.25 21 LEU B N 1
ATOM 2311 C CA . LEU B 1 21 ? 14.289 -6.844 12.172 1 97.25 21 LEU B CA 1
ATOM 2312 C C . LEU B 1 21 ? 13.398 -6.262 13.266 1 97.25 21 LEU B C 1
ATOM 2314 O O . LEU B 1 21 ? 12.734 -7.008 13.992 1 97.25 21 LEU B O 1
ATOM 2318 N N . LEU B 1 22 ? 13.312 -4.977 13.328 1 97.75 22 LEU B N 1
ATOM 2319 C CA . LEU B 1 22 ? 12.602 -4.297 14.406 1 97.75 22 LEU B CA 1
ATOM 2320 C C . LEU B 1 22 ? 11.094 -4.34 14.172 1 97.75 22 LEU B C 1
ATOM 2322 O O . LEU B 1 22 ? 10.312 -3.998 15.062 1 97.75 22 LEU B O 1
ATOM 2326 N N . LEU B 1 23 ? 10.648 -4.723 13 1 96.31 23 LEU B N 1
ATOM 2327 C CA . LEU B 1 23 ? 9.234 -4.965 12.766 1 96.31 23 LEU B CA 1
ATOM 2328 C C . LEU B 1 23 ? 8.711 -6.078 13.672 1 96.31 23 LEU B C 1
ATOM 2330 O O . LEU B 1 23 ? 7.531 -6.105 14.016 1 96.31 23 LEU B O 1
ATOM 2334 N N . ASP B 1 24 ? 9.586 -6.949 14.117 1 95.38 24 ASP B N 1
ATOM 2335 C CA . ASP B 1 24 ? 9.203 -8.086 14.953 1 95.38 24 ASP B CA 1
ATOM 2336 C C . ASP B 1 24 ? 9.148 -7.684 16.422 1 95.38 24 ASP B C 1
ATOM 2338 O O . ASP B 1 24 ? 8.828 -8.508 17.281 1 95.38 24 ASP B O 1
ATOM 2342 N N . GLY B 1 25 ? 9.516 -6.473 16.719 1 96.25 25 GLY B N 1
ATOM 2343 C CA . GLY B 1 25 ? 9.469 -5.977 18.094 1 96.25 25 GLY B CA 1
ATOM 2344 C C . GLY B 1 25 ? 10.789 -5.426 18.578 1 96.25 25 GLY B C 1
ATOM 2345 O O . GLY B 1 25 ? 11.789 -5.477 17.859 1 96.25 25 GLY B O 1
ATOM 2346 N N . PRO B 1 26 ? 10.773 -4.898 19.734 1 97.75 26 PRO B N 1
ATOM 2347 C CA . PRO B 1 26 ? 11.984 -4.305 20.312 1 97.75 26 PRO B CA 1
ATOM 2348 C C . PRO B 1 26 ? 13.109 -5.32 20.5 1 97.75 26 PRO B C 1
ATOM 2350 O O . PRO B 1 26 ? 12.852 -6.484 20.812 1 97.75 26 PRO B O 1
ATOM 2353 N N . LYS B 1 27 ? 14.352 -4.895 20.25 1 98.12 27 LYS B N 1
ATOM 2354 C CA . LYS B 1 27 ? 15.539 -5.723 20.391 1 98.12 27 LYS B CA 1
ATOM 2355 C C . LYS B 1 27 ? 16.641 -4.98 21.156 1 98.12 27 LYS B C 1
ATOM 2357 O O . LYS B 1 27 ? 16.766 -3.76 21.031 1 98.12 27 LYS B O 1
ATOM 2362 N N . ASN B 1 28 ? 17.359 -5.727 21.938 1 97.38 28 ASN B N 1
ATOM 2363 C CA . ASN B 1 28 ? 18.578 -5.133 22.5 1 97.38 28 ASN B CA 1
ATOM 2364 C C . ASN B 1 28 ? 19.766 -5.293 21.562 1 97.38 28 ASN B C 1
ATOM 2366 O O . ASN B 1 28 ? 19.656 -5.957 20.531 1 97.38 28 ASN B O 1
ATOM 2370 N N . ILE B 1 29 ? 20.875 -4.75 21.969 1 96.12 29 ILE B N 1
ATOM 2371 C CA . ILE B 1 29 ? 22.031 -4.676 21.094 1 96.12 29 ILE B CA 1
ATOM 2372 C C . ILE B 1 29 ? 22.578 -6.082 20.828 1 96.12 29 ILE B C 1
ATOM 2374 O O . ILE B 1 29 ? 23.016 -6.387 19.719 1 96.12 29 ILE B O 1
ATOM 2378 N N . GLU B 1 30 ? 22.516 -6.902 21.75 1 96.75 30 GLU B N 1
ATOM 2379 C CA . GLU B 1 30 ? 23.031 -8.266 21.578 1 96.75 30 GLU B CA 1
ATOM 2380 C C . GLU B 1 30 ? 22.172 -9.062 20.609 1 96.75 30 GLU B C 1
ATOM 2382 O O . GLU B 1 30 ? 22.688 -9.773 19.75 1 96.75 30 GLU B O 1
ATOM 2387 N N . GLU B 1 31 ? 20.859 -8.914 20.797 1 97.19 31 GLU B N 1
ATOM 2388 C CA . GLU B 1 31 ? 19.938 -9.578 19.875 1 97.19 31 GLU B CA 1
ATOM 2389 C C . GLU B 1 31 ? 20.141 -9.102 18.438 1 97.19 31 GLU B C 1
ATOM 2391 O O . GLU B 1 31 ? 20.109 -9.906 17.516 1 97.19 31 GLU B O 1
ATOM 2396 N N . ILE B 1 32 ? 20.312 -7.82 18.25 1 97.5 32 ILE B N 1
ATOM 2397 C CA . ILE B 1 32 ? 20.5 -7.23 16.938 1 97.5 32 ILE B CA 1
ATOM 2398 C C . ILE B 1 32 ? 21.781 -7.77 16.312 1 97.5 32 ILE B C 1
ATOM 2400 O O . ILE B 1 32 ? 21.781 -8.25 15.172 1 97.5 32 ILE B O 1
ATOM 2404 N N . LYS B 1 33 ? 22.875 -7.777 17.078 1 96.5 33 LYS B N 1
ATOM 2405 C CA . LYS B 1 33 ? 24.172 -8.234 16.594 1 96.5 33 LYS B CA 1
ATOM 2406 C C . LYS B 1 33 ? 24.125 -9.711 16.203 1 96.5 33 LYS B C 1
ATOM 2408 O O . LYS B 1 33 ? 24.625 -10.102 15.148 1 96.5 33 LYS B O 1
ATOM 2413 N N . ASN B 1 34 ? 23.484 -10.484 17.016 1 96.31 34 ASN B N 1
ATOM 2414 C CA . ASN B 1 34 ? 23.422 -11.922 16.781 1 96.31 34 ASN B CA 1
ATOM 2415 C C . ASN B 1 34 ? 22.547 -12.258 15.586 1 96.31 34 ASN B C 1
ATOM 2417 O O . ASN B 1 34 ? 22.906 -13.117 14.773 1 96.31 34 ASN B O 1
ATOM 2421 N N . THR B 1 35 ? 21.422 -11.578 15.492 1 95.31 35 THR B N 1
ATOM 2422 C CA . THR B 1 35 ? 20.469 -11.891 14.438 1 95.31 35 THR B CA 1
ATOM 2423 C C . THR B 1 35 ? 21 -11.422 13.078 1 95.31 35 THR B C 1
ATOM 2425 O O . THR B 1 35 ? 20.859 -12.133 12.086 1 95.31 35 THR B O 1
ATOM 2428 N N . LEU B 1 36 ? 21.609 -10.289 13.039 1 95.12 36 LEU B N 1
ATOM 2429 C CA . LEU B 1 36 ? 22.062 -9.711 11.781 1 95.12 36 LEU B CA 1
AT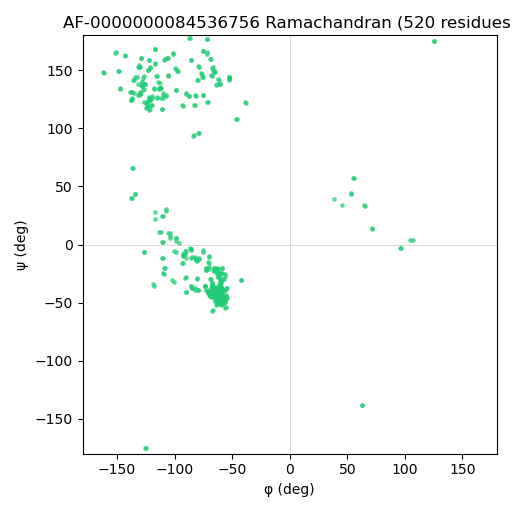OM 2430 C C . LEU B 1 36 ? 23.5 -10.109 11.492 1 95.12 36 LEU B C 1
ATOM 2432 O O . LEU B 1 36 ? 24.031 -9.828 10.406 1 95.12 36 LEU B O 1
ATOM 2436 N N . ASP B 1 37 ? 24.156 -10.719 12.391 1 94.69 37 ASP B N 1
ATOM 2437 C CA . ASP B 1 37 ? 25.547 -11.141 12.266 1 94.69 37 ASP B CA 1
ATOM 2438 C C . ASP B 1 37 ? 26.453 -9.961 11.906 1 94.69 37 ASP B C 1
ATOM 2440 O O . ASP B 1 37 ? 27.156 -10 10.898 1 94.69 37 ASP B O 1
ATOM 2444 N N . VAL B 1 38 ? 26.391 -9.008 12.734 1 93.19 38 VAL B N 1
ATOM 2445 C CA . VAL B 1 38 ? 27.172 -7.793 12.531 1 93.19 38 VAL B CA 1
ATOM 2446 C C . VAL B 1 38 ? 27.953 -7.465 13.805 1 93.19 38 VAL B C 1
ATOM 2448 O O . VAL B 1 38 ? 27.625 -7.949 14.883 1 93.19 38 VAL B O 1
ATOM 2451 N N . ARG B 1 39 ? 28.984 -6.629 13.586 1 92.19 39 ARG B N 1
ATOM 2452 C CA . ARG B 1 39 ? 29.797 -6.16 14.711 1 92.19 39 ARG B CA 1
ATOM 2453 C C . ARG B 1 39 ? 29.172 -4.934 15.359 1 92.19 39 ARG B C 1
ATOM 2455 O O . ARG B 1 39 ? 28.391 -4.215 14.727 1 92.19 39 ARG B O 1
ATOM 2462 N N . SER B 1 40 ? 29.531 -4.664 16.609 1 89.62 40 SER B N 1
ATOM 2463 C CA . SER B 1 40 ? 28.922 -3.635 17.438 1 89.62 40 SER B CA 1
ATOM 2464 C C . SER B 1 40 ? 29.141 -2.244 16.859 1 89.62 40 SER B C 1
ATOM 2466 O O . SER B 1 40 ? 28.203 -1.47 16.703 1 89.62 40 SER B O 1
ATOM 2468 N N . SER B 1 41 ? 30.266 -1.9 16.516 1 90.38 41 SER B N 1
ATOM 2469 C CA . SER B 1 41 ? 30.594 -0.533 16.125 1 90.38 41 SER B CA 1
ATOM 2470 C C . SER B 1 41 ? 29.844 -0.123 14.867 1 90.38 41 SER B C 1
ATOM 2472 O O . SER B 1 41 ? 29.125 0.883 14.867 1 90.38 41 SER B O 1
ATOM 2474 N N . PRO B 1 42 ? 29.906 -0.898 13.82 1 92.31 42 PRO B N 1
ATOM 2475 C CA . PRO B 1 42 ? 29.188 -0.502 12.602 1 92.31 42 PRO B CA 1
ATOM 2476 C C . PRO B 1 42 ? 27.672 -0.434 12.805 1 92.31 42 PRO B C 1
ATOM 2478 O O . PRO B 1 42 ? 27.016 0.477 12.297 1 92.31 42 PRO B O 1
ATOM 2481 N N . ILE B 1 43 ? 27.109 -1.346 13.562 1 94.62 43 ILE B N 1
ATOM 2482 C CA . ILE B 1 43 ? 25.656 -1.377 13.711 1 94.62 43 ILE B CA 1
ATOM 2483 C C . ILE B 1 43 ? 25.203 -0.222 14.602 1 94.62 43 ILE B C 1
ATOM 2485 O O . ILE B 1 43 ? 24.125 0.341 14.398 1 94.62 43 ILE B O 1
ATOM 2489 N N . MET B 1 44 ? 26.016 0.109 15.617 1 94.56 44 MET B N 1
ATOM 2490 C CA . MET B 1 44 ? 25.703 1.238 16.484 1 94.56 44 MET B CA 1
ATOM 2491 C C . MET B 1 44 ? 25.672 2.543 15.695 1 94.56 44 MET B C 1
ATOM 2493 O O . MET B 1 44 ? 24.859 3.428 15.969 1 94.56 44 MET B O 1
ATOM 2497 N N . THR B 1 45 ? 26.625 2.646 14.789 1 95.19 45 THR B N 1
ATOM 2498 C CA . THR B 1 45 ? 26.625 3.812 13.914 1 95.19 45 THR B CA 1
ATOM 2499 C C . THR B 1 45 ? 25.312 3.93 13.148 1 95.19 45 THR B C 1
ATOM 2501 O O . THR B 1 45 ? 24.75 5.02 13.039 1 95.19 45 THR B O 1
ATOM 2504 N N . GLN B 1 46 ? 24.797 2.826 12.562 1 95.19 46 GLN B N 1
ATOM 2505 C CA . GLN B 1 46 ? 23.547 2.82 11.828 1 95.19 46 GLN B CA 1
ATOM 2506 C C . GLN B 1 46 ? 22.375 3.146 12.742 1 95.19 46 GLN B C 1
ATOM 2508 O O . GLN B 1 46 ? 21.453 3.873 12.352 1 95.19 46 GLN B O 1
ATOM 2513 N N . ILE B 1 47 ? 22.438 2.619 13.953 1 96.44 47 ILE B N 1
ATOM 2514 C CA . ILE B 1 47 ? 21.391 2.869 14.938 1 96.44 47 ILE B CA 1
ATOM 2515 C C . ILE B 1 47 ? 21.328 4.363 15.25 1 96.44 47 ILE B C 1
ATOM 2517 O O . ILE B 1 47 ? 20.234 4.945 15.289 1 96.44 47 ILE B O 1
ATOM 2521 N N . LYS B 1 48 ? 22.438 4.934 15.43 1 95.81 48 LYS B N 1
ATOM 2522 C CA . LYS B 1 48 ? 22.5 6.359 15.742 1 95.81 48 LYS B CA 1
ATOM 2523 C C . LYS B 1 48 ? 21.922 7.195 14.594 1 95.81 48 LYS B C 1
ATOM 2525 O O . LYS B 1 48 ? 21.219 8.18 14.828 1 95.81 48 LYS B O 1
ATOM 2530 N N . ILE B 1 49 ? 22.234 6.84 13.383 1 94.75 49 ILE B N 1
ATOM 2531 C CA . ILE B 1 49 ? 21.703 7.535 12.219 1 94.75 49 ILE B CA 1
ATOM 2532 C C . ILE B 1 49 ? 20.172 7.434 12.203 1 94.75 49 ILE B C 1
ATOM 2534 O O . ILE B 1 49 ? 19.484 8.438 12 1 94.75 49 ILE B O 1
ATOM 2538 N N . LEU B 1 50 ? 19.625 6.258 12.43 1 95.75 50 LEU B N 1
ATOM 2539 C CA . LEU B 1 50 ? 18.188 6.02 12.406 1 95.75 50 LEU B CA 1
ATOM 2540 C C . LEU B 1 50 ? 17.5 6.746 13.555 1 95.75 50 LEU B C 1
ATOM 2542 O O . LEU B 1 50 ? 16.375 7.23 13.398 1 95.75 50 LEU B O 1
ATOM 2546 N N . MET B 1 51 ? 18.188 6.809 14.711 1 95.25 51 MET B N 1
ATOM 2547 C CA . MET B 1 51 ? 17.641 7.535 15.852 1 95.25 51 MET B CA 1
ATOM 2548 C C . MET B 1 51 ? 17.625 9.039 15.586 1 95.25 51 MET B C 1
ATOM 2550 O O . MET B 1 51 ? 16.656 9.719 15.938 1 95.25 51 MET B O 1
ATOM 2554 N N . LYS B 1 52 ? 18.703 9.461 14.977 1 92.81 52 LYS B N 1
ATOM 2555 C CA . LYS B 1 52 ? 18.781 10.883 14.641 1 92.81 52 LYS B CA 1
ATOM 2556 C C . LYS B 1 52 ? 17.656 11.297 13.711 1 92.81 52 LYS B C 1
ATOM 2558 O O . LYS B 1 52 ? 17.172 12.43 13.773 1 92.81 52 LYS B O 1
ATOM 2563 N N . ARG B 1 53 ? 17.188 10.375 12.914 1 91.5 53 ARG B N 1
ATOM 2564 C CA . ARG B 1 53 ? 16.125 10.672 11.961 1 91.5 53 ARG B CA 1
ATOM 2565 C C . ARG B 1 53 ? 14.773 10.227 12.5 1 91.5 53 ARG B C 1
ATOM 2567 O O . ARG B 1 53 ? 13.789 10.195 11.758 1 91.5 53 ARG B O 1
ATOM 2574 N N . ASP B 1 54 ? 14.758 9.781 13.719 1 92.44 54 ASP B N 1
ATOM 2575 C CA . ASP B 1 54 ? 13.547 9.453 14.469 1 92.44 54 ASP B CA 1
ATOM 2576 C C . ASP B 1 54 ? 12.805 8.281 13.828 1 92.44 54 ASP B C 1
ATOM 2578 O O . ASP B 1 54 ? 11.57 8.266 13.797 1 92.44 54 ASP B O 1
ATOM 2582 N N . LEU B 1 55 ? 13.492 7.367 13.266 1 94.38 55 LEU B N 1
ATOM 2583 C CA . LEU B 1 55 ? 12.906 6.145 12.742 1 94.38 55 LEU B CA 1
ATOM 2584 C C . LEU B 1 55 ? 12.898 5.043 13.797 1 94.38 55 LEU B C 1
ATOM 2586 O O . LEU B 1 55 ? 12.062 4.133 13.742 1 94.38 55 LEU B O 1
ATOM 2590 N N . ILE B 1 56 ? 13.867 5.137 14.688 1 96.75 56 ILE B N 1
ATOM 2591 C CA . ILE B 1 56 ? 13.938 4.207 15.812 1 96.75 56 ILE B CA 1
ATOM 2592 C C . ILE B 1 56 ? 14.133 4.988 17.109 1 96.75 56 ILE B C 1
ATOM 2594 O O . ILE B 1 56 ? 14.602 6.129 17.094 1 96.75 56 ILE B O 1
ATOM 2598 N N . VAL B 1 57 ? 13.727 4.414 18.172 1 96.56 57 VAL B N 1
ATOM 2599 C CA . VAL B 1 57 ? 13.914 4.996 19.484 1 96.56 57 VAL B CA 1
ATOM 2600 C C . VAL B 1 57 ? 14.492 3.949 20.438 1 96.56 57 VAL B C 1
ATOM 2602 O O . VAL B 1 57 ? 14.367 2.746 20.203 1 96.56 57 VAL B O 1
ATOM 2605 N N . GLU B 1 58 ? 15.18 4.371 21.406 1 97 58 GLU B N 1
ATOM 2606 C CA . GLU B 1 58 ? 15.742 3.506 22.453 1 97 58 GLU B CA 1
ATOM 2607 C C . GLU B 1 58 ? 15.047 3.732 23.781 1 97 58 GLU B C 1
ATOM 2609 O O . GLU B 1 58 ? 14.836 4.875 24.203 1 97 58 GLU B O 1
ATOM 2614 N N . SER B 1 59 ? 14.57 2.715 24.359 1 94.31 59 SER B N 1
ATOM 2615 C CA . SER B 1 59 ? 13.992 2.748 25.703 1 94.31 59 SER B CA 1
ATOM 2616 C C . SER B 1 59 ? 14.438 1.542 26.516 1 94.31 59 SER B C 1
ATOM 2618 O O . SER B 1 59 ? 14.188 0.397 26.125 1 94.31 59 SER B O 1
ATOM 2620 N N . ASN B 1 60 ? 15.047 1.805 27.703 1 94.81 60 ASN B N 1
ATOM 2621 C CA . ASN B 1 60 ? 15.484 0.747 28.609 1 94.81 60 ASN B CA 1
ATOM 2622 C C . ASN B 1 60 ? 16.375 -0.274 27.891 1 94.81 60 ASN B C 1
ATOM 2624 O O . ASN B 1 60 ? 16.109 -1.477 27.969 1 94.81 60 ASN B O 1
ATOM 2628 N N . ARG B 1 61 ? 17.281 0.146 27.109 1 94.88 61 ARG B N 1
ATOM 2629 C CA . ARG B 1 61 ? 18.297 -0.648 26.422 1 94.88 61 ARG B CA 1
ATOM 2630 C C . ARG B 1 61 ? 17.672 -1.48 25.297 1 94.88 61 ARG B C 1
ATOM 2632 O O . ARG B 1 61 ? 18.281 -2.436 24.812 1 94.88 61 ARG B O 1
ATOM 2639 N N . LEU B 1 62 ? 16.453 -1.109 25 1 98.12 62 LEU B N 1
ATOM 2640 C CA . LEU B 1 62 ? 15.789 -1.751 23.875 1 98.12 62 LEU B CA 1
ATOM 2641 C C . LEU B 1 62 ? 15.57 -0.76 22.734 1 98.12 62 LEU B C 1
ATOM 2643 O O . LEU B 1 62 ? 15.2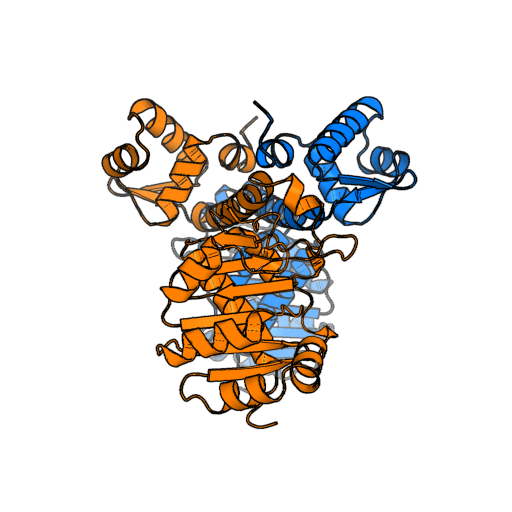19 0.398 22.969 1 98.12 62 LEU B O 1
ATOM 2647 N N . TYR B 1 63 ? 15.883 -1.233 21.562 1 98.06 63 TYR B N 1
ATOM 2648 C CA . TYR B 1 63 ? 15.625 -0.444 20.359 1 98.06 63 TYR B CA 1
ATOM 2649 C C . TYR B 1 63 ? 14.336 -0.888 19.688 1 98.06 63 TYR B C 1
ATOM 2651 O O . TYR B 1 63 ? 14.078 -2.086 19.547 1 98.06 63 TYR B O 1
ATOM 2659 N N . LYS B 1 64 ? 13.516 0.057 19.328 1 98 64 LYS B N 1
ATOM 2660 C CA . LYS B 1 64 ? 12.258 -0.238 18.641 1 98 64 LYS B CA 1
ATOM 2661 C C . LYS B 1 64 ? 11.953 0.823 17.594 1 98 64 LYS B C 1
ATOM 2663 O O . LYS B 1 64 ? 12.555 1.896 17.578 1 98 64 LYS B O 1
ATOM 2668 N N . LEU B 1 65 ? 11.07 0.511 16.672 1 96.56 65 LEU B N 1
ATOM 2669 C CA . LEU B 1 65 ? 10.617 1.497 15.703 1 96.56 65 LEU B CA 1
ATOM 2670 C C . LEU B 1 65 ? 9.898 2.654 16.391 1 96.56 65 LEU B C 1
ATOM 2672 O O . LEU B 1 65 ? 9.148 2.443 17.344 1 96.56 65 LEU B O 1
ATOM 2676 N N . SER B 1 66 ? 10.172 3.869 15.953 1 93.75 66 SER B N 1
ATOM 2677 C CA . SER B 1 66 ? 9.391 5.023 16.391 1 93.75 66 SER B CA 1
ATOM 2678 C C . SER B 1 66 ? 8 5.02 15.766 1 93.75 66 SER B C 1
ATOM 2680 O O . SER B 1 66 ? 7.672 4.129 14.977 1 93.75 66 SER B O 1
ATOM 2682 N N . SER B 1 67 ? 7.164 6 16.141 1 90.56 67 SER B N 1
ATOM 2683 C CA . SER B 1 67 ? 5.84 6.129 15.547 1 90.56 67 SER B CA 1
ATOM 2684 C C . SER B 1 67 ? 5.93 6.309 14.031 1 90.56 67 SER B C 1
ATOM 2686 O O . SER B 1 67 ? 5.156 5.703 13.289 1 90.56 67 SER B O 1
ATOM 2688 N N . ILE B 1 68 ? 6.863 7.086 13.609 1 92 68 ILE B N 1
ATOM 2689 C CA . ILE B 1 68 ? 7.074 7.312 12.188 1 92 68 ILE B CA 1
ATOM 2690 C C . ILE B 1 68 ? 7.625 6.043 11.539 1 92 68 ILE B C 1
ATOM 2692 O O . ILE B 1 68 ? 7.191 5.648 10.453 1 92 68 ILE B O 1
ATOM 2696 N N . GLY B 1 69 ? 8.586 5.414 12.219 1 93.81 69 GLY B N 1
ATOM 2697 C CA . GLY B 1 69 ? 9.125 4.156 11.727 1 93.81 69 GLY B CA 1
ATOM 2698 C C . GLY B 1 69 ? 8.07 3.094 11.516 1 93.81 69 GLY B C 1
ATOM 2699 O O . GLY B 1 69 ? 8.109 2.361 10.523 1 93.81 69 GLY B O 1
ATOM 2700 N N . GLU B 1 70 ? 7.125 3.057 12.422 1 93.5 70 GLU B N 1
ATOM 2701 C CA . GLU B 1 70 ? 6.059 2.062 12.352 1 93.5 70 GLU B C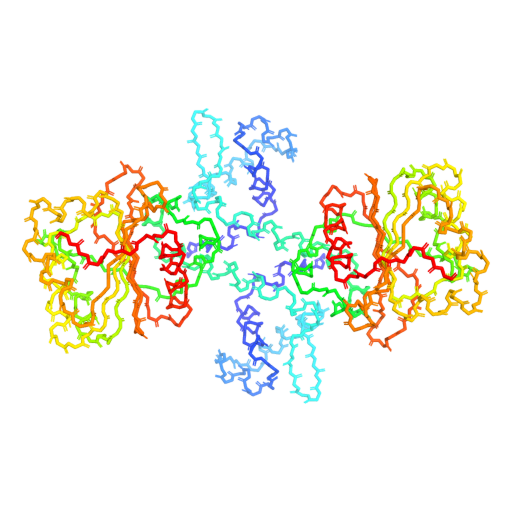A 1
ATOM 2702 C C . GLU B 1 70 ? 5.18 2.279 11.117 1 93.5 70 GLU B C 1
ATOM 2704 O O . GLU B 1 70 ? 4.52 1.351 10.656 1 93.5 70 GLU B O 1
ATOM 2709 N N . ILE B 1 71 ? 5.184 3.461 10.609 1 92.88 71 ILE B N 1
ATOM 2710 C CA . ILE B 1 71 ? 4.395 3.775 9.422 1 92.88 71 ILE B CA 1
ATOM 2711 C C . ILE B 1 71 ? 5.227 3.523 8.164 1 92.88 71 ILE B C 1
ATOM 2713 O O . ILE B 1 71 ? 4.75 2.904 7.211 1 92.88 71 ILE B O 1
ATOM 2717 N N . LEU B 1 72 ? 6.504 3.877 8.164 1 92.69 72 LEU B N 1
ATOM 2718 C CA . LEU B 1 72 ? 7.332 3.887 6.961 1 92.69 72 LEU B CA 1
ATOM 2719 C C . LEU B 1 72 ? 7.922 2.506 6.695 1 92.69 72 LEU B C 1
ATOM 2721 O O . LEU B 1 72 ? 8.047 2.09 5.543 1 92.69 72 LEU B O 1
ATOM 2725 N N . VAL B 1 73 ? 8.297 1.802 7.711 1 94.69 73 VAL B N 1
ATOM 2726 C CA . VAL B 1 73 ? 9.07 0.575 7.539 1 94.69 73 VAL B CA 1
ATOM 2727 C C . VAL B 1 73 ? 8.195 -0.498 6.895 1 94.69 73 VAL B C 1
ATOM 2729 O O . VAL B 1 73 ? 8.641 -1.227 6.008 1 94.69 73 VAL B O 1
ATOM 2732 N N . PRO B 1 74 ? 6.949 -0.615 7.297 1 93.19 74 PRO B N 1
ATOM 2733 C CA . PRO B 1 74 ? 6.102 -1.566 6.574 1 93.19 74 PRO B CA 1
ATOM 2734 C C . PRO B 1 74 ? 5.996 -1.246 5.082 1 93.19 74 PRO B C 1
ATOM 2736 O O . PRO B 1 74 ? 5.945 -2.158 4.254 1 93.19 74 PRO B O 1
ATOM 2739 N N . LYS B 1 75 ? 5.895 -0.007 4.746 1 91.5 75 LYS B N 1
ATOM 2740 C CA . LYS B 1 75 ? 5.855 0.394 3.344 1 91.5 75 LYS B CA 1
ATOM 2741 C C . LYS B 1 75 ? 7.164 0.05 2.639 1 91.5 75 LYS B C 1
ATOM 2743 O O . LYS B 1 75 ? 7.16 -0.348 1.473 1 91.5 75 LYS B O 1
ATOM 2748 N N . MET B 1 76 ? 8.234 0.288 3.342 1 92.19 76 MET B N 1
ATOM 2749 C CA . MET B 1 76 ? 9.547 -0.091 2.822 1 92.19 76 MET B CA 1
ATOM 2750 C C . MET B 1 76 ? 9.617 -1.594 2.574 1 92.19 76 MET B C 1
ATOM 2752 O O . MET B 1 76 ? 10.094 -2.031 1.524 1 92.19 76 MET B O 1
ATOM 2756 N N . LYS B 1 77 ? 9.164 -2.326 3.541 1 92.88 77 LYS B N 1
ATOM 2757 C CA . LYS B 1 77 ? 9.172 -3.781 3.42 1 92.88 77 LYS B CA 1
ATOM 2758 C C . LYS B 1 77 ? 8.391 -4.234 2.189 1 92.88 77 LYS B C 1
ATOM 2760 O O . LYS B 1 77 ? 8.859 -5.082 1.429 1 92.88 77 LYS B O 1
ATOM 2765 N N . THR B 1 78 ? 7.238 -3.635 2.033 1 91.56 78 THR B N 1
ATOM 2766 C CA . THR B 1 78 ? 6.367 -4.008 0.926 1 91.56 78 THR B CA 1
ATOM 2767 C C . THR B 1 78 ? 7.059 -3.766 -0.412 1 91.56 78 THR B C 1
ATOM 2769 O O . THR B 1 78 ? 7.016 -4.621 -1.302 1 91.56 78 THR B O 1
ATOM 2772 N N . ILE B 1 79 ? 7.66 -2.641 -0.588 1 90.94 79 ILE B N 1
ATOM 2773 C CA . ILE B 1 79 ? 8.297 -2.316 -1.858 1 90.94 79 ILE B CA 1
ATOM 2774 C C . ILE B 1 79 ? 9.531 -3.199 -2.059 1 90.94 79 ILE B C 1
ATOM 2776 O O . ILE B 1 79 ? 9.797 -3.656 -3.172 1 90.94 79 ILE B O 1
ATOM 2780 N N . LEU B 1 80 ? 10.242 -3.449 -1 1 91.75 80 LEU B N 1
ATOM 2781 C CA . LEU B 1 80 ? 11.406 -4.316 -1.091 1 91.75 80 LEU B CA 1
ATOM 2782 C C . LEU B 1 80 ? 11.008 -5.727 -1.509 1 91.75 80 LEU B C 1
ATOM 2784 O O . LEU B 1 80 ? 11.656 -6.332 -2.367 1 91.75 80 LEU B O 1
ATOM 2788 N N . GLU B 1 81 ? 9.969 -6.188 -0.865 1 93.44 81 GLU B N 1
ATOM 2789 C CA . GLU B 1 81 ? 9.492 -7.523 -1.197 1 93.44 81 GLU B CA 1
ATOM 2790 C C . GLU B 1 81 ? 9.055 -7.609 -2.658 1 93.44 81 GLU B C 1
ATOM 2792 O O . GLU B 1 81 ? 9.336 -8.602 -3.338 1 93.44 81 GLU B O 1
ATOM 2797 N N . THR B 1 82 ? 8.383 -6.645 -3.111 1 93.81 82 THR B N 1
ATOM 2798 C CA . THR B 1 82 ? 7.945 -6.613 -4.504 1 93.81 82 THR B CA 1
ATOM 2799 C C . THR B 1 82 ? 9.148 -6.57 -5.445 1 93.81 82 THR B C 1
ATOM 2801 O O . THR B 1 82 ? 9.195 -7.316 -6.426 1 93.81 82 THR B O 1
ATOM 2804 N N . PHE B 1 83 ? 10.102 -5.766 -5.094 1 90.19 83 PHE B N 1
ATOM 2805 C CA . PHE B 1 83 ? 11.32 -5.656 -5.891 1 90.19 83 PHE B CA 1
ATOM 2806 C C . PHE B 1 83 ? 12.047 -6.992 -5.957 1 90.19 83 PHE B C 1
ATOM 2808 O O . PHE B 1 83 ? 12.516 -7.395 -7.023 1 90.19 83 PHE B O 1
ATOM 2815 N N . ASN B 1 84 ? 12.125 -7.574 -4.898 1 91.25 84 ASN B N 1
ATOM 2816 C CA . ASN B 1 84 ? 12.844 -8.844 -4.828 1 91.25 84 ASN B CA 1
ATOM 2817 C C . ASN B 1 84 ? 12.211 -9.898 -5.727 1 91.25 84 ASN B C 1
ATOM 2819 O O . ASN B 1 84 ? 12.914 -10.688 -6.359 1 91.25 84 ASN B O 1
ATOM 2823 N N . VAL B 1 85 ? 10.938 -9.852 -5.762 1 94.06 85 VAL B N 1
ATOM 2824 C CA . VAL B 1 85 ? 10.227 -10.812 -6.594 1 94.06 85 VAL B CA 1
ATOM 2825 C C . VAL B 1 85 ? 10.555 -10.57 -8.062 1 94.06 85 VAL B C 1
ATOM 2827 O O . VAL B 1 85 ? 10.883 -11.508 -8.797 1 94.06 85 VAL B O 1
ATOM 2830 N N . PHE B 1 86 ? 10.602 -9.367 -8.508 1 92.19 86 PHE B N 1
ATOM 2831 C CA . PHE B 1 86 ? 10.797 -9.039 -9.914 1 92.19 86 PHE B CA 1
ATOM 2832 C C . PHE B 1 86 ? 12.273 -9.125 -10.281 1 92.19 86 PHE B C 1
ATOM 2834 O O . PHE B 1 86 ? 12.617 -9.43 -11.43 1 92.19 86 PHE B O 1
ATOM 2841 N N . ASP B 1 87 ? 13.094 -8.867 -9.352 1 87.94 87 ASP B N 1
ATOM 2842 C CA . ASP B 1 87 ? 14.539 -8.883 -9.594 1 87.94 87 ASP B CA 1
ATOM 2843 C C . ASP B 1 87 ? 15.055 -10.312 -9.742 1 87.94 87 ASP B C 1
ATOM 2845 O O . ASP B 1 87 ? 16 -10.562 -10.492 1 87.94 87 ASP B O 1
ATOM 2849 N N . LYS B 1 88 ? 14.531 -11.203 -9.047 1 88.75 88 LYS B N 1
ATOM 2850 C CA . LYS B 1 88 ? 14.984 -12.594 -9.016 1 88.75 88 LYS B CA 1
ATOM 2851 C C . LYS B 1 88 ? 14.852 -13.242 -10.391 1 88.75 88 LYS B C 1
ATOM 2853 O O . LYS B 1 88 ? 15.734 -13.992 -10.82 1 88.75 88 LYS B O 1
ATOM 2858 N N . ASN B 1 89 ? 13.805 -13.023 -11.094 1 87.5 89 ASN B N 1
ATOM 2859 C CA . ASN B 1 89 ? 13.57 -13.531 -12.445 1 87.5 89 ASN B CA 1
ATOM 2860 C C . ASN B 1 89 ? 12.992 -12.445 -13.359 1 87.5 89 ASN B C 1
ATOM 2862 O O . ASN B 1 89 ? 11.898 -12.602 -13.891 1 87.5 89 ASN B O 1
ATOM 2866 N N . HIS B 1 90 ? 13.812 -11.562 -13.531 1 87.38 90 HIS B N 1
ATOM 2867 C CA . HIS B 1 90 ? 13.391 -10.367 -14.25 1 87.38 90 HIS B CA 1
ATOM 2868 C C . HIS B 1 90 ? 12.906 -10.711 -15.656 1 87.38 90 HIS B C 1
ATOM 2870 O O . HIS B 1 90 ? 11.844 -10.258 -16.078 1 87.38 90 HIS B O 1
ATOM 2876 N N . ASP B 1 91 ? 13.578 -11.562 -16.359 1 85.94 91 ASP B N 1
ATOM 2877 C CA . ASP B 1 91 ? 13.25 -11.938 -17.734 1 85.94 91 ASP B CA 1
ATOM 2878 C C . ASP B 1 91 ? 11.906 -12.664 -17.797 1 85.94 91 ASP B C 1
ATOM 2880 O O . ASP B 1 91 ? 11.141 -12.477 -18.734 1 85.94 91 ASP B O 1
ATOM 2884 N N . TYR B 1 92 ? 11.688 -13.469 -16.844 1 89.69 92 TYR B N 1
ATOM 2885 C CA . TYR B 1 92 ? 10.391 -14.133 -16.781 1 89.69 92 TYR B CA 1
ATOM 2886 C C . TYR B 1 92 ? 9.258 -13.125 -16.672 1 89.69 92 TYR B C 1
ATOM 2888 O O . TYR B 1 92 ? 8.312 -13.156 -17.469 1 89.69 92 TYR B O 1
ATOM 2896 N N . TRP B 1 93 ? 9.367 -12.234 -15.75 1 92.06 93 TRP B N 1
ATOM 2897 C CA . TRP B 1 93 ? 8.266 -11.344 -15.406 1 92.06 93 TRP B CA 1
ATOM 2898 C C . TRP B 1 93 ? 7.973 -10.367 -16.547 1 92.06 93 TRP B C 1
ATOM 2900 O O . TRP B 1 93 ? 6.816 -10.047 -16.812 1 92.06 93 TRP B O 1
ATOM 2910 N N . ILE B 1 94 ? 8.961 -9.969 -17.266 1 89 94 ILE B N 1
ATOM 2911 C CA . ILE B 1 94 ? 8.742 -8.992 -18.328 1 89 94 ILE B CA 1
ATOM 2912 C C . ILE B 1 94 ? 8.023 -9.648 -19.5 1 89 94 ILE B C 1
ATOM 2914 O O . ILE B 1 94 ? 7.383 -8.969 -20.312 1 89 94 ILE B O 1
ATOM 2918 N N . ASN B 1 95 ? 8.086 -10.914 -19.578 1 89.56 95 ASN B N 1
ATOM 2919 C CA . ASN B 1 95 ? 7.504 -11.633 -20.703 1 89.56 95 ASN B CA 1
ATOM 2920 C C . ASN B 1 95 ? 6.133 -12.203 -20.359 1 89.56 95 ASN B C 1
ATOM 2922 O O . ASN B 1 95 ? 5.422 -12.695 -21.234 1 89.56 95 ASN B O 1
ATOM 2926 N N . GLN B 1 96 ? 5.758 -12.102 -19.156 1 92.88 96 GLN B N 1
ATOM 2927 C CA . GLN B 1 96 ? 4.488 -12.68 -18.719 1 92.88 96 GLN B CA 1
ATOM 2928 C C . GLN B 1 96 ? 3.385 -11.625 -18.688 1 92.88 96 GLN B C 1
ATOM 2930 O O . GLN B 1 96 ? 3.652 -10.438 -18.484 1 92.88 96 GLN B O 1
ATOM 2935 N N . ASP B 1 97 ? 2.203 -12.078 -18.938 1 92.94 97 ASP B N 1
ATOM 2936 C CA . ASP B 1 97 ? 1.035 -11.211 -18.797 1 92.94 97 ASP B CA 1
ATOM 2937 C C . ASP B 1 97 ? 0.617 -11.07 -17.344 1 92.94 97 ASP B C 1
ATOM 2939 O O . ASP B 1 97 ? -0.259 -11.797 -16.859 1 92.94 97 ASP B O 1
ATOM 2943 N N . MET B 1 98 ? 1.011 -10.102 -16.703 1 92.12 98 MET B N 1
ATOM 2944 C CA . MET B 1 98 ? 0.73 -9.922 -15.273 1 92.12 98 MET B CA 1
ATOM 2945 C C . MET B 1 98 ? -0.67 -9.359 -15.07 1 92.12 98 MET B C 1
ATOM 2947 O O . MET B 1 98 ? -1.201 -9.398 -13.953 1 92.12 98 MET B O 1
ATOM 2951 N N . THR B 1 99 ? -1.256 -8.875 -16.141 1 90.94 99 THR B N 1
ATOM 2952 C CA . THR B 1 99 ? -2.598 -8.312 -16.031 1 90.94 99 THR B CA 1
ATOM 2953 C C . THR B 1 99 ? -3.623 -9.414 -15.773 1 90.94 99 THR B C 1
ATOM 2955 O O . THR B 1 99 ? -4.77 -9.125 -15.422 1 90.94 99 THR B O 1
ATOM 2958 N N . SER B 1 100 ? -3.158 -10.641 -15.906 1 94 100 SER B N 1
ATOM 2959 C CA . SER B 1 100 ? -4.039 -11.766 -15.609 1 94 100 SER B CA 1
ATOM 2960 C C . SER B 1 100 ? -4.262 -11.914 -14.102 1 94 100 SER B C 1
ATOM 2962 O O . SER B 1 100 ? -5.215 -12.562 -13.672 1 94 100 SER B O 1
ATOM 2964 N N . ILE B 1 101 ? -3.359 -11.383 -13.297 1 96.44 101 ILE B N 1
ATOM 2965 C CA . ILE B 1 101 ? -3.504 -11.391 -11.844 1 96.44 101 ILE B CA 1
ATOM 2966 C C . ILE B 1 101 ? -4.418 -10.25 -11.406 1 96.44 101 ILE B C 1
ATOM 2968 O O . ILE B 1 101 ? -4.199 -9.094 -11.781 1 96.44 101 ILE B O 1
ATOM 2972 N N . PRO B 1 102 ? -5.445 -10.594 -10.602 1 96.25 102 PRO B N 1
ATOM 2973 C CA . PRO B 1 102 ? -6.273 -9.484 -10.117 1 96.25 102 PRO B CA 1
ATOM 2974 C C . PRO B 1 102 ? -5.457 -8.383 -9.453 1 96.25 102 PRO B C 1
ATOM 2976 O O . PRO B 1 102 ? -4.484 -8.664 -8.742 1 96.25 102 PRO B O 1
ATOM 2979 N N . PRO B 1 103 ? -5.863 -7.141 -9.641 1 93.06 103 PRO B N 1
ATOM 2980 C CA . PRO B 1 103 ? -5.059 -5.996 -9.211 1 93.06 103 PRO B CA 1
ATOM 2981 C C . PRO B 1 103 ? -4.707 -6.043 -7.73 1 93.06 103 PRO B C 1
ATOM 2983 O O . PRO B 1 103 ? -3.568 -5.746 -7.352 1 93.06 103 PRO B O 1
ATOM 2986 N N . GLU B 1 104 ? -5.691 -6.387 -6.875 1 93.19 104 GLU B N 1
ATOM 2987 C CA . GLU B 1 104 ? -5.457 -6.43 -5.434 1 93.19 104 GLU B CA 1
ATOM 2988 C C . GLU B 1 104 ? -4.363 -7.434 -5.082 1 93.19 104 GLU B C 1
ATOM 2990 O O . GLU B 1 104 ? -3.586 -7.215 -4.152 1 93.19 104 GLU B O 1
ATOM 2995 N N . PHE B 1 105 ? -4.273 -8.477 -5.859 1 96.75 105 PHE B N 1
ATOM 2996 C CA . PHE B 1 105 ? -3.283 -9.523 -5.605 1 96.75 105 PHE B CA 1
ATOM 2997 C C . PHE B 1 105 ? -1.945 -9.164 -6.242 1 96.75 105 PHE B C 1
ATOM 2999 O O . PHE B 1 105 ? -0.887 -9.477 -5.695 1 96.75 105 PHE B O 1
ATOM 3006 N N . LEU B 1 106 ? -2.059 -8.539 -7.383 1 95.5 106 LEU B N 1
ATOM 3007 C CA . LEU B 1 106 ? -0.839 -8.07 -8.023 1 95.5 106 LEU B CA 1
ATOM 3008 C C . LEU B 1 106 ? -0.115 -7.059 -7.145 1 95.5 106 LEU B C 1
ATOM 3010 O O . LEU B 1 106 ? 1.116 -7.062 -7.07 1 95.5 106 LEU B O 1
ATOM 3014 N N . ASP B 1 107 ? -0.837 -6.285 -6.449 1 91.5 107 ASP B N 1
ATOM 3015 C CA . ASP B 1 107 ? -0.287 -5.289 -5.535 1 91.5 107 ASP B CA 1
ATOM 3016 C C . ASP B 1 107 ? 0.505 -5.953 -4.41 1 91.5 107 ASP B C 1
ATOM 3018 O O . ASP B 1 107 ? 1.403 -5.34 -3.83 1 91.5 107 ASP B O 1
ATOM 3022 N N . GLU B 1 108 ? 0.157 -7.188 -4.125 1 94.69 108 GLU B N 1
ATOM 3023 C CA . GLU B 1 108 ? 0.8 -7.91 -3.031 1 94.69 108 GLU B CA 1
ATOM 3024 C C . GLU B 1 108 ? 1.689 -9.031 -3.561 1 94.69 108 GLU B C 1
ATOM 3026 O O . GLU B 1 108 ? 1.961 -10 -2.85 1 94.69 108 GLU B O 1
ATOM 3031 N N . ILE B 1 109 ? 2.148 -8.898 -4.777 1 96.25 109 ILE B N 1
ATOM 3032 C CA . ILE B 1 109 ? 2.893 -9.961 -5.441 1 96.25 109 ILE B CA 1
ATOM 3033 C C . ILE B 1 109 ? 4.188 -10.234 -4.68 1 96.25 109 ILE B C 1
ATOM 3035 O O . ILE B 1 109 ? 4.77 -11.312 -4.805 1 96.25 109 ILE B O 1
ATOM 3039 N N . GLY B 1 110 ? 4.637 -9.266 -3.885 1 95.31 110 GLY B N 1
ATOM 3040 C CA . GLY B 1 110 ? 5.809 -9.461 -3.043 1 95.31 110 GLY B CA 1
ATOM 3041 C C . GLY B 1 110 ? 5.652 -10.609 -2.066 1 95.31 110 GLY B C 1
ATOM 3042 O O . GLY B 1 110 ? 6.648 -11.188 -1.616 1 95.31 110 GLY B O 1
ATOM 3043 N N . LYS B 1 111 ? 4.496 -11.016 -1.782 1 96.81 111 LYS B N 1
ATOM 3044 C CA . LYS B 1 111 ? 4.203 -12.078 -0.826 1 96.81 111 LYS B CA 1
ATOM 3045 C C . LYS B 1 111 ? 4.633 -13.438 -1.367 1 96.81 111 LYS B C 1
ATOM 3047 O O . LYS B 1 111 ? 4.727 -14.406 -0.614 1 96.81 111 LYS B O 1
ATOM 3052 N N . LEU B 1 112 ? 4.887 -13.484 -2.697 1 97.12 112 LEU B N 1
ATOM 3053 C CA . LEU B 1 112 ? 5.445 -14.711 -3.25 1 97.12 112 LEU B CA 1
ATOM 3054 C C . LEU B 1 112 ? 6.766 -15.062 -2.568 1 97.12 112 LEU B C 1
ATOM 3056 O O . LEU B 1 112 ? 7.129 -16.234 -2.479 1 97.12 112 LEU B O 1
ATOM 3060 N N . GLY B 1 113 ? 7.453 -14.016 -2.133 1 95.7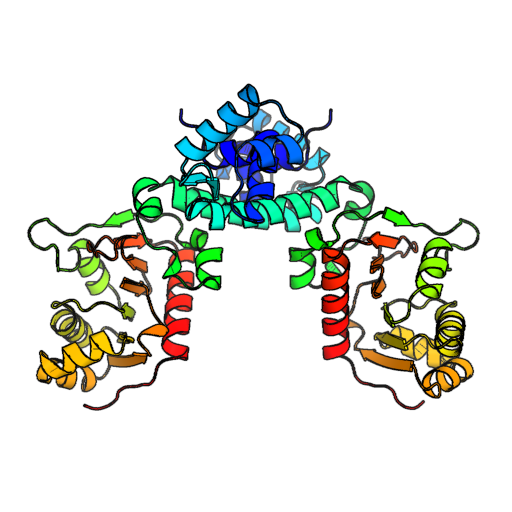5 113 GLY B N 1
ATOM 3061 C CA . GLY B 1 113 ? 8.68 -14.234 -1.38 1 95.75 113 GLY B CA 1
ATOM 3062 C C . GLY B 1 113 ? 9.758 -14.945 -2.178 1 95.75 113 GLY B C 1
ATOM 3063 O O . GLY B 1 113 ? 10.039 -14.57 -3.316 1 95.75 113 GLY B O 1
ATOM 3064 N N . ASN B 1 114 ? 10.422 -15.867 -1.527 1 95.38 114 ASN B N 1
ATOM 3065 C CA . ASN B 1 114 ? 11.484 -16.641 -2.168 1 95.38 114 ASN B CA 1
ATOM 3066 C C . ASN B 1 114 ? 10.922 -17.812 -2.957 1 95.38 114 ASN B C 1
ATOM 3068 O O . ASN B 1 114 ? 10.734 -18.906 -2.41 1 95.38 114 ASN B O 1
ATOM 3072 N N . TYR B 1 115 ? 10.727 -17.578 -4.156 1 97.06 115 TYR B N 1
ATOM 3073 C CA . TYR B 1 115 ? 10.211 -18.625 -5.016 1 97.06 115 TYR B CA 1
ATOM 3074 C C . TYR B 1 115 ? 11.32 -19.25 -5.859 1 97.06 115 TYR B C 1
ATOM 3076 O O . TYR B 1 115 ? 12.422 -18.703 -5.934 1 97.06 115 TYR B O 1
ATOM 3084 N N . ILE B 1 116 ? 11.039 -20.422 -6.426 1 96.12 116 ILE B N 1
ATOM 3085 C CA . ILE B 1 116 ? 11.922 -21.062 -7.398 1 96.12 116 ILE B CA 1
ATOM 3086 C C . ILE B 1 116 ? 11.164 -21.312 -8.703 1 96.12 116 ILE B C 1
ATOM 3088 O O . ILE B 1 116 ? 9.938 -21.484 -8.695 1 96.12 116 ILE B O 1
ATOM 3092 N N . GLU B 1 117 ? 11.906 -21.281 -9.711 1 93 117 GLU B N 1
ATOM 3093 C CA . GLU B 1 117 ? 11.328 -21.625 -11.008 1 93 117 GLU B CA 1
ATOM 3094 C C . GLU B 1 117 ? 11.391 -23.125 -11.258 1 93 117 GLU B C 1
ATOM 3096 O O . GLU B 1 117 ? 12.438 -23.75 -11.062 1 93 117 GLU B O 1
ATOM 3101 N N . VAL B 1 118 ? 10.242 -23.609 -11.586 1 92.06 118 VAL B N 1
ATOM 3102 C CA . VAL B 1 118 ? 10.18 -25.031 -11.906 1 92.06 118 VAL B CA 1
ATOM 3103 C C . VAL B 1 118 ? 9.602 -25.219 -13.305 1 92.06 118 VAL B C 1
ATOM 3105 O O . VAL B 1 118 ? 8.477 -24.797 -13.586 1 92.06 118 VAL B O 1
ATOM 3108 N N . ASN B 1 119 ? 10.383 -25.812 -14.125 1 85.94 119 ASN B N 1
ATOM 3109 C CA . ASN B 1 119 ? 9.984 -26.062 -15.508 1 85.94 119 ASN B CA 1
ATOM 3110 C C . ASN B 1 119 ? 9.898 -27.562 -15.797 1 85.94 119 ASN B C 1
ATOM 3112 O O . ASN B 1 119 ? 10.625 -28.359 -15.203 1 85.94 119 ASN B O 1
ATOM 3116 N N . PRO B 1 120 ? 8.938 -27.844 -16.625 1 81.75 120 PRO B N 1
ATOM 3117 C CA . PRO B 1 120 ? 8.875 -29.266 -16.984 1 81.75 120 PRO B CA 1
ATOM 3118 C C . PRO B 1 120 ? 10.062 -29.703 -17.844 1 81.75 120 PRO B C 1
ATOM 3120 O O . PRO B 1 120 ? 10.75 -28.859 -18.422 1 81.75 120 PRO B O 1
ATOM 3123 N N . ASP B 1 121 ? 10.164 -30.969 -17.75 1 79.38 121 ASP B N 1
ATOM 3124 C CA . ASP B 1 121 ? 11.133 -31.547 -18.672 1 79.38 121 ASP B CA 1
ATOM 3125 C C . ASP B 1 121 ? 10.695 -31.391 -20.109 1 79.38 121 ASP B C 1
ATOM 3127 O O . ASP B 1 121 ? 9.492 -31.312 -20.406 1 79.38 121 ASP B O 1
ATOM 3131 N N . ARG B 1 122 ? 11.664 -31.281 -21 1 76.62 122 ARG B N 1
ATOM 3132 C CA . ARG B 1 122 ? 11.422 -31.031 -22.422 1 76.62 122 ARG B CA 1
ATOM 3133 C C . ARG B 1 122 ? 10.508 -32.094 -23.031 1 76.62 122 ARG B C 1
ATOM 3135 O O . ARG B 1 122 ? 9.758 -31.812 -23.953 1 76.62 122 ARG B O 1
ATOM 3142 N N . ASN B 1 123 ? 10.609 -33.156 -22.359 1 73.12 123 ASN B N 1
ATOM 3143 C CA . ASN B 1 123 ? 9.828 -34.25 -22.906 1 73.12 123 ASN B CA 1
ATOM 3144 C C . ASN B 1 123 ? 8.422 -34.281 -22.297 1 73.12 123 ASN B C 1
ATOM 3146 O O . ASN B 1 123 ? 7.562 -35.031 -22.766 1 73.12 123 ASN B O 1
ATOM 3150 N N . HIS B 1 124 ? 8.07 -33.5 -21.344 1 70.56 124 HIS B N 1
ATOM 3151 C CA . HIS B 1 124 ? 6.797 -33.469 -20.641 1 70.56 124 HIS B CA 1
ATOM 3152 C C . HIS B 1 124 ? 6.27 -32.062 -20.484 1 70.56 124 HIS B C 1
ATOM 3154 O O . HIS B 1 124 ? 5.793 -31.688 -19.406 1 70.56 124 HIS B O 1
ATOM 3160 N N . VAL B 1 125 ? 6.383 -31.328 -21.547 1 68.81 125 VAL B N 1
ATOM 3161 C CA . VAL B 1 125 ? 6.156 -29.891 -21.531 1 68.81 125 VAL B CA 1
ATOM 3162 C C . VAL B 1 125 ? 4.703 -29.594 -21.156 1 68.81 125 VAL B C 1
ATOM 3164 O O . VAL B 1 125 ? 4.395 -28.547 -20.594 1 68.81 125 VAL B O 1
ATOM 3167 N N . PHE B 1 126 ? 3.857 -30.547 -21.359 1 70.44 126 PHE B N 1
ATOM 3168 C CA . PHE B 1 126 ? 2.443 -30.281 -21.109 1 70.44 126 PHE B CA 1
ATOM 3169 C C . PHE B 1 126 ? 1.992 -30.922 -19.812 1 70.44 126 PHE B C 1
ATOM 3171 O O . PHE B 1 126 ? 0.794 -30.984 -19.516 1 70.44 126 PHE B O 1
ATOM 3178 N N . GLU B 1 127 ? 2.969 -31.359 -19.172 1 76 127 GLU B N 1
ATOM 3179 C CA . GLU B 1 127 ? 2.688 -31.953 -17.875 1 76 127 GLU B CA 1
ATOM 3180 C C . GLU B 1 127 ? 3.203 -31.062 -16.75 1 76 127 GLU B C 1
ATOM 3182 O O . GLU B 1 127 ? 4.012 -30.156 -16.984 1 76 127 GLU B O 1
ATOM 3187 N N . TYR B 1 128 ? 2.609 -31.312 -15.602 1 81.88 128 TYR B N 1
ATOM 3188 C CA . TYR B 1 128 ? 3.197 -30.641 -14.453 1 81.88 128 TYR B CA 1
ATOM 3189 C C . TYR B 1 128 ? 4.648 -31.062 -14.258 1 81.88 128 TYR B C 1
ATOM 3191 O O . TYR B 1 128 ? 4.992 -32.219 -14.422 1 81.88 128 TYR B O 1
ATOM 3199 N N . PRO B 1 129 ? 5.453 -30.109 -13.953 1 86.81 129 PRO B N 1
ATOM 3200 C CA . PRO B 1 129 ? 6.816 -30.484 -13.578 1 86.81 129 PRO B CA 1
ATOM 3201 C C . PRO B 1 129 ? 6.844 -31.531 -12.469 1 86.81 129 PRO B C 1
ATOM 3203 O O . PRO B 1 129 ? 6.035 -31.484 -11.539 1 86.81 129 PRO B O 1
ATOM 3206 N N . LYS B 1 130 ? 7.793 -32.438 -12.602 1 86.38 130 LYS B N 1
ATOM 3207 C CA . LYS B 1 130 ? 7.902 -33.562 -11.672 1 86.38 130 LYS B CA 1
ATOM 3208 C C . LYS B 1 130 ? 7.996 -33.062 -10.234 1 86.38 130 LYS B C 1
ATOM 3210 O O . LYS B 1 130 ? 7.434 -33.688 -9.328 1 86.38 130 LYS B O 1
ATOM 3215 N N . GLU B 1 131 ? 8.656 -32.031 -10.055 1 91.06 131 GLU B N 1
ATOM 3216 C CA . GLU B 1 131 ? 8.82 -31.484 -8.711 1 91.06 131 GLU B CA 1
ATOM 3217 C C . GLU B 1 131 ? 7.48 -31.062 -8.125 1 91.06 131 GLU B C 1
ATOM 3219 O O . GLU B 1 131 ? 7.207 -31.297 -6.945 1 91.06 131 GLU B O 1
ATOM 3224 N N . VAL B 1 132 ? 6.691 -30.469 -8.922 1 92.12 132 VAL B N 1
ATOM 3225 C CA . VAL B 1 132 ? 5.387 -30 -8.469 1 92.12 132 VAL B CA 1
ATOM 3226 C C . VAL B 1 132 ? 4.5 -31.188 -8.125 1 92.12 132 VAL B C 1
ATOM 3228 O O . VAL B 1 132 ? 3.805 -31.188 -7.102 1 92.12 132 VAL B O 1
ATOM 3231 N N . VAL B 1 133 ? 4.551 -32.156 -8.977 1 90.5 133 VAL B N 1
ATOM 3232 C CA . VAL B 1 133 ? 3.783 -33.375 -8.734 1 90.5 133 VAL B CA 1
ATOM 3233 C C . VAL B 1 133 ? 4.211 -34 -7.406 1 90.5 133 VAL B C 1
ATOM 3235 O O . VAL B 1 133 ? 3.367 -34.469 -6.629 1 90.5 133 VAL B O 1
ATOM 3238 N N . LYS B 1 134 ? 5.492 -34.062 -7.199 1 92.88 134 LYS B N 1
ATOM 3239 C CA . LYS B 1 134 ? 6.012 -34.562 -5.941 1 92.88 134 LYS B CA 1
ATOM 3240 C C . LYS B 1 134 ? 5.469 -33.781 -4.75 1 92.88 134 LYS B C 1
ATOM 3242 O O . LYS B 1 134 ? 5.012 -34.375 -3.768 1 92.88 134 LYS B O 1
ATOM 3247 N N . TYR B 1 135 ? 5.504 -32.469 -4.828 1 95.81 135 TYR B N 1
ATOM 3248 C CA . TYR B 1 135 ? 4.984 -31.641 -3.75 1 95.81 135 TYR B CA 1
ATOM 3249 C C . TYR B 1 135 ? 3.5 -31.891 -3.525 1 95.81 135 TYR B C 1
ATOM 3251 O O . TYR B 1 135 ? 3.039 -31.938 -2.383 1 95.81 135 TYR B O 1
ATOM 3259 N N . LEU B 1 136 ? 2.797 -32.062 -4.566 1 95.62 136 LEU B N 1
ATOM 3260 C CA . LEU B 1 136 ? 1.366 -32.344 -4.492 1 95.62 136 LEU B CA 1
ATOM 3261 C C . LEU B 1 136 ? 1.097 -33.656 -3.773 1 95.62 136 LEU B C 1
ATOM 3263 O O . LEU B 1 136 ? 0.196 -33.719 -2.934 1 95.62 136 LEU B O 1
ATOM 3267 N N . SER B 1 137 ? 1.873 -34.594 -4.094 1 94.25 137 SER B N 1
ATOM 3268 C CA . SER B 1 137 ? 1.681 -35.938 -3.52 1 94.25 137 SER B CA 1
ATOM 3269 C C . SER B 1 137 ? 1.929 -35.906 -2.014 1 94.25 137 SER B C 1
ATOM 3271 O O . SER B 1 137 ? 1.436 -36.781 -1.295 1 94.25 137 SER B O 1
ATOM 3273 N N . GLU B 1 138 ? 2.631 -34.969 -1.572 1 96.12 138 GLU B N 1
ATOM 3274 C CA . GLU B 1 138 ? 2.971 -34.844 -0.156 1 96.12 138 GLU B CA 1
ATOM 3275 C C . GLU B 1 138 ? 2.027 -33.906 0.576 1 96.12 138 GLU B C 1
ATOM 3277 O O . GLU B 1 138 ? 2.203 -33.656 1.768 1 96.12 138 GLU B O 1
ATOM 3282 N N . SER B 1 139 ? 1.095 -33.406 -0.108 1 97 139 SER B N 1
ATOM 3283 C CA . SER B 1 139 ? 0.177 -32.406 0.463 1 97 139 SER B CA 1
ATOM 3284 C C . SER B 1 139 ? -1.136 -33.062 0.886 1 97 139 SER B C 1
ATOM 3286 O O . SER B 1 139 ? -1.54 -34.094 0.321 1 97 139 SER B O 1
ATOM 3288 N N . GLU B 1 140 ? -1.778 -32.5 1.863 1 97.25 140 GLU B N 1
ATOM 3289 C CA . GLU B 1 140 ? -3.047 -33.031 2.371 1 97.25 140 GLU B CA 1
ATOM 3290 C C . GLU B 1 140 ? -4.223 -32.188 1.843 1 97.25 140 GLU B C 1
ATOM 3292 O O . GLU B 1 140 ? -5.344 -32.719 1.756 1 97.25 140 GLU B O 1
ATOM 3297 N N . ASN B 1 141 ? -3.982 -30.969 1.638 1 98 141 ASN B N 1
ATOM 3298 C CA . ASN B 1 141 ? -4.984 -30.062 1.102 1 98 141 ASN B CA 1
ATOM 3299 C C . ASN B 1 141 ? -4.488 -29.359 -0.158 1 98 141 ASN B C 1
ATOM 3301 O O . ASN B 1 141 ? -3.504 -28.609 -0.112 1 98 141 ASN B O 1
ATOM 3305 N N . VAL B 1 142 ? -5.18 -29.625 -1.214 1 98.12 142 VAL B N 1
ATOM 3306 C CA . VAL B 1 142 ? -4.758 -29.078 -2.5 1 98.12 142 VAL B CA 1
ATOM 3307 C C . VAL B 1 142 ? -5.879 -28.219 -3.09 1 98.12 142 VAL B C 1
ATOM 3309 O O . VAL B 1 142 ? -7.008 -28.688 -3.254 1 98.12 142 VAL B O 1
ATOM 3312 N N . ARG B 1 143 ? -5.574 -26.984 -3.389 1 98.38 143 ARG B N 1
ATOM 3313 C CA . ARG B 1 143 ? -6.488 -26.062 -4.055 1 98.38 143 ARG B CA 1
ATOM 3314 C C . ARG B 1 143 ? -5.91 -25.578 -5.383 1 98.38 143 ARG B C 1
ATOM 3316 O O . ARG B 1 143 ? -4.824 -24.984 -5.418 1 98.38 143 ARG B O 1
ATOM 3323 N N . ILE B 1 144 ? -6.617 -25.844 -6.477 1 97.44 144 ILE B N 1
ATOM 3324 C CA . ILE B 1 144 ? -6.113 -25.5 -7.801 1 97.44 144 ILE B CA 1
ATOM 3325 C C . ILE B 1 144 ? -7.102 -24.578 -8.508 1 97.44 144 ILE B C 1
ATOM 3327 O O . ILE B 1 144 ? -8.305 -24.859 -8.555 1 97.44 144 ILE B O 1
ATOM 3331 N N . SER B 1 145 ? -6.625 -23.484 -8.945 1 97.69 145 SER B N 1
ATOM 3332 C CA . SER B 1 145 ? -7.348 -22.625 -9.875 1 97.69 145 SER B CA 1
ATOM 3333 C C . SER B 1 145 ? -6.703 -22.641 -11.258 1 97.69 145 SER B C 1
ATOM 3335 O O . SER B 1 145 ? -5.488 -22.469 -11.383 1 97.69 145 SER B O 1
ATOM 3337 N N . SER B 1 146 ? -7.5 -22.859 -12.305 1 95.62 146 SER B N 1
ATOM 3338 C CA . SER B 1 146 ? -6.883 -22.938 -13.625 1 95.62 146 SER B CA 1
ATOM 3339 C C . SER B 1 146 ? -7.82 -22.406 -14.711 1 95.62 146 SER B C 1
ATOM 3341 O O . SER B 1 146 ? -9.008 -22.734 -14.719 1 95.62 146 SER B O 1
ATOM 3343 N N . SER B 1 147 ? -7.262 -21.594 -15.547 1 95.31 147 SER B N 1
ATOM 3344 C CA . SER B 1 147 ? -7.965 -21.141 -16.75 1 95.31 147 SER B CA 1
ATOM 3345 C C . SER B 1 147 ? -7.449 -21.859 -17.984 1 95.31 147 SER B C 1
ATOM 3347 O O . SER B 1 147 ? -7.836 -21.531 -19.109 1 95.31 147 SER B O 1
ATOM 3349 N N . PHE B 1 148 ? -6.633 -22.812 -17.781 1 90.81 148 PHE B N 1
ATOM 3350 C CA . PHE B 1 148 ? -6 -23.609 -18.828 1 90.81 148 PHE B CA 1
ATOM 3351 C C . PHE B 1 148 ? -6.117 -25.094 -18.516 1 90.81 148 PHE B C 1
ATOM 3353 O O . PHE B 1 148 ? -5.922 -25.516 -17.375 1 90.81 148 PHE B O 1
ATOM 3360 N N . PHE B 1 149 ? -6.418 -25.812 -19.578 1 89.81 149 PHE B N 1
ATOM 3361 C CA . PHE B 1 149 ? -6.605 -27.234 -19.375 1 89.81 149 PHE B CA 1
ATOM 3362 C C . PHE B 1 149 ? -5.285 -27.984 -19.547 1 89.81 149 PHE B C 1
ATOM 3364 O O . PHE B 1 149 ? -4.562 -27.766 -20.516 1 89.81 149 PHE B O 1
ATOM 3371 N N . LEU B 1 150 ? -5.035 -28.766 -18.609 1 84.12 150 LEU B N 1
ATOM 3372 C CA . LEU B 1 150 ? -3.934 -29.719 -18.719 1 84.12 150 LEU B CA 1
ATOM 3373 C C . LEU B 1 150 ? -4.453 -31.156 -18.75 1 84.12 150 LEU B C 1
ATOM 3375 O O . LEU B 1 150 ? -5.25 -31.531 -17.891 1 84.12 150 LEU B O 1
ATOM 3379 N N . PRO B 1 151 ? -3.957 -31.922 -19.625 1 83.75 151 PRO B N 1
ATOM 3380 C CA . PRO B 1 151 ? -4.445 -33.312 -19.766 1 83.75 151 PRO B CA 1
ATOM 3381 C C . PRO B 1 151 ? -4.176 -34.156 -18.516 1 83.75 151 PRO B C 1
ATOM 3383 O O . PRO B 1 151 ? -4.852 -35.156 -18.281 1 83.75 151 PRO B O 1
ATOM 3386 N N . ILE B 1 152 ? -3.291 -33.781 -17.75 1 81.38 152 ILE B N 1
ATOM 3387 C CA . ILE B 1 152 ? -2.906 -34.562 -16.578 1 81.38 152 ILE B CA 1
ATOM 3388 C C . ILE B 1 152 ? -3.887 -34.281 -15.43 1 81.38 152 ILE B C 1
ATOM 3390 O O . ILE B 1 152 ? -3.922 -35 -14.445 1 81.38 152 ILE B O 1
ATOM 3394 N N . TYR B 1 153 ? -4.727 -33.281 -15.5 1 80.62 153 TYR B N 1
ATOM 3395 C CA . TYR B 1 153 ? -5.582 -32.844 -14.398 1 80.62 153 TYR B CA 1
ATOM 3396 C C . TYR B 1 153 ? -6.449 -34 -13.898 1 80.62 153 TYR B C 1
ATOM 3398 O O . TYR B 1 153 ? -6.426 -34.344 -12.711 1 80.62 153 TYR B O 1
ATOM 3406 N N . PRO B 1 154 ? -7.141 -34.562 -14.828 1 84.19 154 PRO B N 1
ATOM 3407 C CA . PRO B 1 154 ? -8.086 -35.594 -14.336 1 84.19 154 PRO B CA 1
ATOM 3408 C C . PRO B 1 154 ? -7.406 -36.719 -13.57 1 84.19 154 PRO B C 1
ATOM 3410 O O . PRO B 1 154 ? -7.793 -37 -12.438 1 84.19 154 PRO B O 1
ATOM 3413 N N . SER B 1 155 ? -6.434 -37.25 -14.156 1 87.62 155 SER B N 1
ATOM 3414 C CA . SER B 1 155 ? -5.781 -38.406 -13.539 1 87.62 155 SER B CA 1
ATOM 3415 C C . SER B 1 155 ? -5.055 -38 -12.258 1 87.62 155 SER B C 1
ATOM 3417 O O . SER B 1 155 ? -5.133 -38.719 -11.25 1 87.62 155 SER B O 1
ATOM 3419 N N . LEU B 1 156 ? -4.391 -36.969 -12.258 1 89.88 156 LEU B N 1
ATOM 3420 C CA . LEU B 1 156 ? -3.633 -36.5 -11.102 1 89.88 156 LEU B CA 1
ATOM 3421 C C . LEU B 1 156 ? -4.559 -36.219 -9.93 1 89.88 156 LEU B C 1
ATOM 3423 O O . LEU B 1 156 ? -4.297 -36.656 -8.805 1 89.88 156 LEU B O 1
ATOM 3427 N N . CYS B 1 157 ? -5.629 -35.531 -10.164 1 92.06 157 CYS B N 1
ATOM 3428 C CA . CYS B 1 157 ? -6.551 -35.125 -9.102 1 92.06 157 CYS B CA 1
ATOM 3429 C C . CYS B 1 157 ? -7.254 -36.344 -8.508 1 92.06 157 CYS B C 1
ATOM 3431 O O . CYS B 1 157 ? -7.441 -36.438 -7.293 1 92.06 157 CYS B O 1
ATOM 3433 N N . ILE B 1 158 ? -7.617 -37.25 -9.406 1 93.12 158 ILE B N 1
ATOM 3434 C CA . ILE B 1 158 ? -8.281 -38.469 -8.945 1 93.12 158 ILE B CA 1
ATOM 3435 C C . ILE B 1 158 ? -7.32 -39.281 -8.07 1 93.12 158 ILE B C 1
ATOM 3437 O O . ILE B 1 158 ? -7.707 -39.781 -7.008 1 93.12 158 ILE B O 1
ATOM 3441 N N . GLU B 1 159 ? -6.133 -39.406 -8.531 1 93.31 159 GLU B N 1
ATOM 3442 C CA . GLU B 1 159 ? -5.125 -40.156 -7.785 1 93.31 159 GLU B CA 1
ATOM 3443 C C . GLU B 1 159 ? -4.887 -39.531 -6.41 1 93.31 159 GLU B C 1
ATOM 3445 O O . GLU B 1 159 ? -4.805 -40.25 -5.406 1 93.31 159 GLU B O 1
ATOM 3450 N N . LEU B 1 160 ? -4.738 -38.25 -6.352 1 94.75 160 LEU B N 1
ATOM 3451 C CA . LEU B 1 160 ? -4.52 -37.562 -5.09 1 94.75 160 LEU B CA 1
ATOM 3452 C C . LEU B 1 160 ? -5.711 -37.719 -4.156 1 94.75 160 LEU B C 1
ATOM 3454 O O . LEU B 1 160 ? -5.539 -38 -2.965 1 94.75 160 LEU B O 1
ATOM 3458 N N . ALA B 1 161 ? -6.879 -37.625 -4.691 1 94.88 161 ALA B N 1
ATOM 3459 C CA . ALA B 1 161 ? -8.094 -37.781 -3.893 1 94.88 161 ALA B CA 1
ATOM 3460 C C . ALA B 1 161 ? -8.211 -39.219 -3.354 1 94.88 161 ALA B C 1
ATOM 3462 O O . ALA B 1 161 ? -8.633 -39.406 -2.215 1 94.88 161 ALA B O 1
ATOM 3463 N N . ALA B 1 162 ? -7.879 -40.094 -4.172 1 92.44 162 ALA B N 1
ATOM 3464 C CA . ALA B 1 162 ? -7.949 -41.5 -3.791 1 92.44 162 ALA B CA 1
ATOM 3465 C C . ALA B 1 162 ? -7.02 -41.812 -2.619 1 92.44 162 ALA B C 1
ATOM 3467 O O . ALA B 1 162 ? -7.305 -42.688 -1.806 1 92.44 162 ALA B O 1
ATOM 3468 N N . LYS B 1 163 ? -6.035 -41.094 -2.516 1 93.19 163 LYS B N 1
ATOM 3469 C CA . LYS B 1 163 ? -5.07 -41.281 -1.439 1 93.19 163 LYS B CA 1
ATOM 3470 C C . LYS B 1 163 ? -5.488 -40.531 -0.183 1 93.19 163 LYS B C 1
ATOM 3472 O O . LYS B 1 163 ? -4.781 -40.562 0.826 1 93.19 163 LYS B O 1
ATOM 3477 N N . GLY B 1 164 ? -6.57 -39.812 -0.301 1 93.81 164 GLY B N 1
ATOM 3478 C CA . GLY B 1 164 ? -7.113 -39.156 0.881 1 93.81 164 GLY B CA 1
ATOM 3479 C C . GLY B 1 164 ? -6.848 -37.656 0.92 1 93.81 164 GLY B C 1
ATOM 3480 O O . GLY B 1 164 ? -7.164 -37 1.908 1 93.81 164 GLY B O 1
ATOM 3481 N N . THR B 1 165 ? -6.246 -37.125 -0.147 1 96.62 165 THR B N 1
ATOM 3482 C CA . THR B 1 165 ? -5.969 -35.688 -0.222 1 96.62 165 THR B CA 1
ATOM 3483 C C . THR B 1 165 ? -7.242 -34.906 -0.515 1 96.62 165 THR B C 1
ATOM 3485 O O . THR B 1 165 ? -8.008 -35.25 -1.417 1 96.62 165 THR B O 1
ATOM 3488 N N . ASP B 1 166 ? -7.508 -33.875 0.315 1 97.75 166 ASP B N 1
ATOM 3489 C CA . ASP B 1 166 ? -8.609 -32.969 -0.002 1 97.75 166 ASP B CA 1
ATOM 3490 C C . ASP B 1 166 ? -8.273 -32.094 -1.207 1 97.75 166 ASP B C 1
ATOM 3492 O O . ASP B 1 166 ? -7.277 -31.391 -1.199 1 97.75 166 ASP B O 1
ATOM 3496 N N . ILE B 1 167 ? -9.125 -32.188 -2.213 1 97.69 167 ILE B N 1
ATOM 3497 C CA . ILE B 1 167 ? -8.844 -31.438 -3.438 1 97.69 167 ILE B CA 1
ATOM 3498 C C . ILE B 1 167 ? -10.031 -30.531 -3.781 1 97.69 167 ILE B C 1
ATOM 3500 O O . ILE B 1 167 ? -11.172 -31 -3.871 1 97.69 167 ILE B O 1
ATOM 3504 N N . THR B 1 168 ? -9.766 -29.266 -3.889 1 98.06 168 THR B N 1
ATOM 3505 C CA . THR B 1 168 ? -10.758 -28.328 -4.387 1 98.06 168 THR B CA 1
ATOM 3506 C C . THR B 1 168 ? -10.258 -27.625 -5.648 1 98.06 168 THR B C 1
ATOM 3508 O O . THR B 1 168 ? -9.156 -27.078 -5.664 1 98.06 168 THR B O 1
ATOM 3511 N N . LEU B 1 169 ? -11.062 -27.703 -6.676 1 97.75 169 LEU B N 1
ATOM 3512 C CA . LEU B 1 169 ? -10.703 -27.125 -7.965 1 97.75 169 LEU B CA 1
ATOM 3513 C C . LEU B 1 169 ? -11.617 -25.953 -8.305 1 97.75 169 LEU B C 1
ATOM 3515 O O . LEU B 1 169 ? -12.812 -25.984 -8.016 1 97.75 169 LEU B O 1
ATOM 3519 N N . VAL B 1 170 ? -11.023 -24.922 -8.852 1 98.31 170 VAL B N 1
ATOM 3520 C CA . VAL B 1 170 ? -11.766 -23.859 -9.516 1 98.31 170 VAL B CA 1
ATOM 3521 C C . VAL B 1 170 ? -11.305 -23.734 -10.969 1 98.31 170 VAL B C 1
ATOM 3523 O O . VAL B 1 170 ? -10.156 -23.359 -11.227 1 98.31 170 VAL B O 1
ATOM 3526 N N . PHE B 1 171 ? -12.219 -24 -11.914 1 97.69 171 PHE B N 1
ATOM 3527 C CA . PHE B 1 171 ? -11.898 -23.953 -13.336 1 97.69 171 PHE B CA 1
ATOM 3528 C C . PHE B 1 171 ? -12.727 -22.875 -14.031 1 97.69 171 PHE B C 1
ATOM 3530 O O . PHE B 1 171 ? -13.789 -22.5 -13.539 1 97.69 171 PHE B O 1
ATOM 3537 N N . THR B 1 172 ? -12.219 -22.391 -15.133 1 97.88 172 THR B N 1
ATOM 3538 C CA . THR B 1 172 ? -13.055 -21.594 -16.016 1 97.88 172 THR B CA 1
ATOM 3539 C C . THR B 1 172 ? -14.023 -22.484 -16.797 1 97.88 172 THR B C 1
ATOM 3541 O O . THR B 1 172 ? -13.867 -23.719 -16.812 1 97.88 172 THR B O 1
ATOM 3544 N N . GLU B 1 173 ? -14.984 -21.812 -17.391 1 97.88 173 GLU B N 1
ATOM 3545 C CA . GLU B 1 173 ? -15.945 -22.547 -18.219 1 97.88 173 GLU B CA 1
ATOM 3546 C C . GLU B 1 173 ? -15.25 -23.281 -19.359 1 97.88 173 GLU B C 1
ATOM 3548 O O . GLU B 1 173 ? -15.633 -24.406 -19.703 1 97.88 173 GLU B O 1
ATOM 3553 N N . TYR B 1 174 ? -14.242 -22.766 -19.844 1 96.06 174 TYR B N 1
ATOM 3554 C CA . TYR B 1 174 ? -13.492 -23.375 -20.922 1 96.06 174 TYR B CA 1
ATOM 3555 C C . TYR B 1 174 ? -12.867 -24.688 -20.484 1 96.06 174 TYR B C 1
ATOM 3557 O O . TYR B 1 174 ? -12.977 -25.703 -21.188 1 96.06 174 TYR B O 1
ATOM 3565 N N . VAL B 1 175 ? -12.242 -24.625 -19.375 1 95.19 175 VAL B N 1
ATOM 3566 C CA . VAL B 1 175 ? -11.578 -25.812 -18.844 1 95.19 175 VAL B CA 1
ATOM 3567 C C . VAL B 1 175 ? -12.617 -26.875 -18.484 1 95.19 175 VAL B C 1
ATOM 3569 O O . VAL B 1 175 ? -12.453 -28.047 -18.797 1 95.19 175 VAL B O 1
ATOM 3572 N N . TYR B 1 176 ? -13.695 -26.453 -17.906 1 96.44 176 TYR B N 1
ATOM 3573 C CA . TYR B 1 176 ? -14.773 -27.344 -17.5 1 96.44 176 TYR B CA 1
ATOM 3574 C C . TYR B 1 176 ? -15.398 -28.031 -18.703 1 96.44 176 TYR B C 1
ATOM 3576 O O . TYR B 1 176 ? -15.617 -29.234 -18.688 1 96.44 176 TYR B O 1
ATOM 3584 N N . ASP B 1 177 ? -15.664 -27.25 -19.719 1 96.25 177 ASP B N 1
ATOM 3585 C CA . ASP B 1 177 ? -16.25 -27.781 -20.938 1 96.25 177 ASP B CA 1
ATOM 3586 C C . ASP B 1 177 ? -15.344 -28.828 -21.578 1 96.25 177 ASP B C 1
ATOM 3588 O O . ASP B 1 177 ? -15.82 -29.859 -22.078 1 96.25 177 ASP B O 1
ATOM 3592 N N . ARG B 1 178 ? -14.086 -28.562 -21.578 1 94.38 178 ARG B N 1
ATOM 3593 C CA . ARG B 1 178 ? -13.125 -29.516 -22.094 1 94.38 178 ARG B CA 1
ATOM 3594 C C . ARG B 1 178 ? -13.141 -30.812 -21.297 1 94.38 178 ARG B C 1
ATOM 3596 O O . ARG B 1 178 ? -13.086 -31.906 -21.875 1 94.38 178 ARG B O 1
ATOM 3603 N N . MET B 1 179 ? -13.219 -30.719 -20.047 1 92.69 179 MET B N 1
ATOM 3604 C CA . MET B 1 179 ? -13.305 -31.891 -19.172 1 92.69 179 MET B CA 1
ATOM 3605 C C . MET B 1 179 ? -14.578 -32.688 -19.453 1 92.69 179 MET B C 1
ATOM 3607 O O . MET B 1 179 ? -14.539 -33.906 -19.531 1 92.69 179 MET B O 1
ATOM 3611 N N . LEU B 1 180 ? -15.648 -31.969 -19.656 1 93.62 180 LEU B N 1
ATOM 3612 C CA . LEU B 1 180 ? -16.938 -32.594 -19.906 1 93.62 180 LEU B CA 1
ATOM 3613 C C . LEU B 1 180 ? -16.922 -33.344 -21.234 1 93.62 180 LEU B C 1
ATOM 3615 O O . LEU B 1 180 ? -17.484 -34.438 -21.344 1 93.62 180 LEU B O 1
ATOM 3619 N N . ASN B 1 181 ? -16.297 -32.781 -22.125 1 94.81 181 ASN B N 1
ATOM 3620 C CA . ASN B 1 181 ? -16.328 -33.344 -23.469 1 94.81 181 ASN B CA 1
ATOM 3621 C C . ASN B 1 181 ? -15.328 -34.469 -23.641 1 94.81 181 ASN B C 1
ATOM 3623 O O . ASN B 1 181 ? -15.617 -35.469 -24.312 1 94.81 181 ASN B O 1
ATOM 3627 N N . ASP B 1 182 ? -14.133 -34.375 -23.031 1 94.06 182 ASP B N 1
ATOM 3628 C CA . ASP B 1 182 ? -13.055 -35.312 -23.328 1 94.06 182 ASP B CA 1
ATOM 3629 C C . ASP B 1 182 ? -12.805 -36.25 -22.156 1 94.06 182 ASP B C 1
ATOM 3631 O O . ASP B 1 182 ? -12.203 -37.312 -22.328 1 94.06 182 ASP B O 1
ATOM 3635 N N . TYR B 1 183 ? -13.242 -35.844 -21 1 93.94 183 TYR B N 1
ATOM 3636 C CA . TYR B 1 183 ? -12.922 -36.594 -19.812 1 93.94 183 TYR B CA 1
ATOM 3637 C C . TYR B 1 183 ? -14.141 -36.719 -18.891 1 93.94 183 TYR B C 1
ATOM 3639 O O . TYR B 1 183 ? -14.031 -36.562 -17.672 1 93.94 183 TYR B O 1
ATOM 3647 N N . LYS B 1 184 ? -15.273 -36.938 -19.516 1 94.5 184 LYS B N 1
ATOM 3648 C CA . LYS B 1 184 ? -16.531 -36.969 -18.766 1 94.5 184 LYS B CA 1
ATOM 3649 C C . LYS B 1 184 ? -16.5 -38.031 -17.672 1 94.5 184 LYS B C 1
ATOM 3651 O O . LYS B 1 184 ? -16.922 -37.781 -16.547 1 94.5 184 LYS B O 1
ATOM 3656 N N . LYS B 1 185 ? -16.016 -39.219 -17.969 1 94.94 185 LYS B N 1
ATOM 3657 C CA . LYS B 1 185 ? -15.984 -40.312 -17 1 94.94 185 LYS B CA 1
ATOM 3658 C C . LYS B 1 185 ? -15.078 -40 -15.82 1 94.94 185 LYS B C 1
ATOM 3660 O O . LYS B 1 185 ? -15.445 -40.219 -14.664 1 94.94 185 LYS B O 1
ATOM 3665 N N . GLU B 1 186 ? -13.961 -39.5 -16.125 1 93.88 186 GLU B N 1
ATOM 3666 C CA . GLU B 1 186 ? -13.023 -39.094 -15.078 1 93.88 186 GLU B CA 1
ATOM 3667 C C . GLU B 1 186 ? -13.609 -37.969 -14.203 1 93.88 186 GLU B C 1
ATOM 3669 O O . GLU B 1 186 ? -13.43 -38 -12.984 1 93.88 186 GLU B O 1
ATOM 3674 N N . LEU B 1 187 ? -14.273 -37.062 -14.852 1 94.31 187 LEU B N 1
ATOM 3675 C CA . LEU B 1 187 ? -14.898 -35.938 -14.125 1 94.31 187 LEU B CA 1
ATOM 3676 C C . LEU B 1 187 ? -15.977 -36.469 -13.18 1 94.31 187 LEU B C 1
ATOM 3678 O O . LEU B 1 187 ? -16.047 -36.031 -12.023 1 94.31 187 LEU B O 1
ATOM 3682 N N . GLU B 1 188 ? -16.781 -37.344 -13.672 1 95 188 GLU B N 1
ATOM 3683 C CA . GLU B 1 188 ? -17.812 -37.969 -12.836 1 95 188 GLU B CA 1
ATOM 3684 C C . GLU B 1 188 ? -17.203 -38.688 -11.648 1 95 188 GLU B C 1
ATOM 3686 O O . GLU B 1 188 ? -17.703 -38.594 -10.523 1 95 188 GLU B O 1
ATOM 3691 N N . HIS B 1 189 ? -16.188 -39.438 -12 1 95.31 189 HIS B N 1
ATOM 3692 C CA . HIS B 1 189 ? -15.492 -40.156 -10.945 1 95.31 189 HIS B CA 1
ATOM 3693 C C . HIS B 1 189 ? -14.953 -39.188 -9.883 1 95.31 189 HIS B C 1
ATOM 3695 O O . HIS B 1 189 ? -15.117 -39.438 -8.688 1 95.31 189 HIS B O 1
ATOM 3701 N N . PHE B 1 190 ? -14.312 -38.156 -10.305 1 94.94 190 PHE B N 1
ATOM 3702 C CA . PHE B 1 190 ? -13.766 -37.125 -9.414 1 94.94 190 PHE B CA 1
ATOM 3703 C C . PHE B 1 190 ? -14.844 -36.562 -8.5 1 94.94 190 PHE B C 1
ATOM 3705 O O . PHE B 1 190 ? -14.656 -36.469 -7.289 1 94.94 190 PHE B O 1
ATOM 3712 N N . LEU B 1 191 ? -15.992 -36.25 -9.023 1 94.75 191 LEU B N 1
ATOM 3713 C CA . LEU B 1 191 ? -17.078 -35.594 -8.297 1 94.75 191 LEU B CA 1
ATOM 3714 C C . LEU B 1 191 ? -17.688 -36.562 -7.281 1 94.75 191 LEU B C 1
ATOM 3716 O O . LEU B 1 191 ? -18.328 -36.125 -6.324 1 94.75 191 LEU B O 1
ATOM 3720 N N . ASN B 1 192 ? -17.484 -37.812 -7.496 1 93.94 192 ASN B N 1
ATOM 3721 C CA . ASN B 1 192 ? -18.078 -38.812 -6.621 1 93.94 192 ASN B CA 1
ATOM 3722 C C . ASN B 1 192 ? -17.141 -39.188 -5.465 1 93.94 192 ASN B C 1
ATOM 3724 O O . ASN B 1 192 ? -17.531 -39.906 -4.547 1 93.94 192 ASN B O 1
ATOM 3728 N N . LEU B 1 193 ? -15.977 -38.719 -5.543 1 94 193 LEU B N 1
ATOM 3729 C CA . LEU B 1 193 ? -15.039 -38.969 -4.449 1 94 193 LEU B CA 1
ATOM 3730 C C . LEU B 1 193 ? -15.336 -38.062 -3.262 1 94 193 LEU B C 1
ATOM 3732 O O . LEU B 1 193 ? -15.773 -36.938 -3.441 1 94 193 LEU B O 1
ATOM 3736 N N . LYS B 1 194 ? -15.109 -38.5 -2.037 1 91.5 194 LYS B N 1
ATOM 3737 C CA . LYS B 1 194 ? -15.469 -37.812 -0.8 1 91.5 194 LYS B CA 1
ATOM 3738 C C . LYS B 1 194 ? -14.633 -36.562 -0.602 1 91.5 194 LYS B C 1
ATOM 3740 O O . LYS B 1 194 ? -15.094 -35.594 -0.007 1 91.5 194 LYS B O 1
ATOM 3745 N N . HIS B 1 195 ? -13.445 -36.531 -1.084 1 92.56 195 HIS B N 1
ATOM 3746 C CA . HIS B 1 195 ? -12.523 -35.438 -0.745 1 92.56 195 HIS B CA 1
ATOM 3747 C C . HIS B 1 195 ? -12.328 -34.5 -1.92 1 92.56 195 HIS B C 1
ATOM 3749 O O . HIS B 1 195 ? -11.242 -33.938 -2.104 1 92.56 195 HIS B O 1
ATOM 3755 N N . THR B 1 196 ? -13.43 -34.406 -2.738 1 96.38 196 THR B N 1
ATOM 3756 C CA . THR B 1 196 ? -13.242 -33.594 -3.938 1 96.38 196 THR B CA 1
ATOM 3757 C C . THR B 1 196 ? -14.344 -32.562 -4.066 1 96.38 196 THR B C 1
ATOM 3759 O O . THR B 1 196 ? -15.492 -32.812 -3.695 1 96.38 196 THR B O 1
ATOM 3762 N N . LYS B 1 197 ? -13.992 -31.359 -4.484 1 97.56 197 LYS B N 1
ATOM 3763 C CA . LYS B 1 197 ? -14.93 -30.312 -4.836 1 97.56 197 LYS B CA 1
ATOM 3764 C C . LYS B 1 197 ? -14.508 -29.609 -6.125 1 97.56 197 LYS B C 1
ATOM 3766 O O . LYS B 1 197 ? -13.312 -29.422 -6.375 1 97.56 197 LYS B O 1
ATOM 3771 N N . LEU B 1 198 ? -15.5 -29.281 -6.914 1 97.69 198 LEU B N 1
ATOM 3772 C CA . LEU B 1 198 ? -15.242 -28.578 -8.172 1 97.69 198 LEU B CA 1
ATOM 3773 C C . LEU B 1 198 ? -16.141 -27.344 -8.297 1 97.69 198 LEU B C 1
ATOM 3775 O O . LEU B 1 198 ? -17.328 -27.406 -8.023 1 97.69 198 LEU B O 1
ATOM 3779 N N . TYR B 1 199 ? -15.5 -26.25 -8.602 1 98.5 199 TYR B N 1
ATOM 3780 C CA . TYR B 1 199 ? -16.203 -25 -8.906 1 98.5 199 TYR B CA 1
ATOM 3781 C C . TYR B 1 199 ? -15.852 -24.5 -10.297 1 98.5 199 TYR B C 1
ATOM 3783 O O . TYR B 1 199 ? -14.758 -24.781 -10.812 1 98.5 199 TYR B O 1
ATOM 3791 N N . VAL B 1 200 ? -16.812 -23.766 -10.891 1 98.56 200 VAL B N 1
ATOM 3792 C CA . VAL B 1 200 ? -16.594 -23.234 -12.234 1 98.56 200 VAL B CA 1
ATOM 3793 C C . VAL B 1 200 ? -16.938 -21.75 -12.273 1 98.56 200 VAL B C 1
ATOM 3795 O O . VAL B 1 200 ? -18.016 -21.359 -11.797 1 98.56 200 VAL B O 1
ATOM 3798 N N . CYS B 1 201 ? -16.031 -20.984 -12.766 1 97.62 201 CYS B N 1
ATOM 3799 C CA . CYS B 1 201 ? -16.312 -19.547 -12.906 1 97.62 201 CYS B CA 1
ATOM 3800 C C . CYS B 1 201 ? -16.281 -19.141 -14.375 1 97.62 201 CYS B C 1
ATOM 3802 O O . CYS B 1 201 ? -15.836 -19.891 -15.227 1 97.62 201 CYS B O 1
ATOM 3804 N N . ASN B 1 202 ? -16.781 -17.922 -14.539 1 96.81 202 ASN B N 1
ATOM 3805 C CA . ASN B 1 202 ? -16.828 -17.375 -15.891 1 96.81 202 ASN B CA 1
ATOM 3806 C C . ASN B 1 202 ? -15.43 -17.156 -16.453 1 96.81 202 ASN B C 1
ATOM 3808 O O . ASN B 1 202 ? -14.516 -16.75 -15.734 1 96.81 202 ASN B O 1
ATOM 3812 N N . ASN B 1 203 ? -15.375 -17.328 -17.812 1 95.94 203 ASN B N 1
ATOM 3813 C CA . ASN B 1 203 ? -14.086 -17.234 -18.5 1 95.94 203 ASN B CA 1
ATOM 3814 C C . ASN B 1 203 ? -13.461 -15.852 -18.312 1 95.94 203 ASN B C 1
ATOM 3816 O O . ASN B 1 203 ? -12.234 -15.719 -18.297 1 95.94 203 ASN B O 1
ATOM 3820 N N . ASN B 1 204 ? -14.242 -14.875 -18.078 1 94.56 204 ASN B N 1
ATOM 3821 C CA . ASN B 1 204 ? -13.742 -13.508 -17.984 1 94.56 204 ASN B CA 1
ATOM 3822 C C . ASN B 1 204 ? -13.258 -13.195 -16.578 1 94.56 204 ASN B C 1
ATOM 3824 O O . ASN B 1 204 ? -12.562 -12.195 -16.359 1 94.56 204 ASN B O 1
ATOM 3828 N N . ASN B 1 205 ? -13.57 -14.07 -15.68 1 95.38 205 ASN B N 1
ATOM 3829 C CA . ASN B 1 205 ? -13.305 -13.773 -14.273 1 95.38 205 ASN B CA 1
ATOM 3830 C C . ASN B 1 205 ? -11.945 -14.305 -13.836 1 95.38 205 ASN B C 1
ATOM 3832 O O . ASN B 1 205 ? -11.43 -13.906 -12.781 1 95.38 205 ASN B O 1
ATOM 3836 N N . MET B 1 206 ? -11.375 -15.164 -14.578 1 96.56 206 MET B N 1
ATOM 3837 C CA . MET B 1 206 ? -10.062 -15.727 -14.273 1 96.56 206 MET B CA 1
ATOM 3838 C C . MET B 1 206 ? -9.195 -15.805 -15.523 1 96.56 206 MET B C 1
ATOM 3840 O O . MET B 1 206 ? -9.547 -16.484 -16.484 1 96.56 206 MET B O 1
ATOM 3844 N N . LYS B 1 207 ? -7.953 -15.188 -15.398 1 94.56 207 LYS B N 1
ATOM 3845 C CA . LYS B 1 207 ? -7.113 -15.109 -16.594 1 94.56 207 LYS B CA 1
ATOM 3846 C C . LYS B 1 207 ? -5.723 -15.68 -16.328 1 94.56 207 LYS B C 1
ATOM 3848 O O . LYS B 1 207 ? -4.914 -15.82 -17.234 1 94.56 207 LYS B O 1
ATOM 3853 N N . ILE B 1 208 ? -5.441 -16.031 -15.086 1 95.88 208 ILE B N 1
ATOM 3854 C CA . ILE B 1 208 ? -4.18 -16.719 -14.82 1 95.88 208 ILE B CA 1
ATOM 3855 C C . ILE B 1 208 ? -4.195 -18.109 -15.461 1 95.88 208 ILE B C 1
ATOM 3857 O O . ILE B 1 208 ? -5.262 -18.688 -15.664 1 95.88 208 ILE B O 1
ATOM 3861 N N . ALA B 1 209 ? -2.994 -18.578 -15.797 1 93.88 209 ALA B N 1
ATOM 3862 C CA . ALA B 1 209 ? -2.953 -19.938 -16.312 1 93.88 209 ALA B CA 1
ATOM 3863 C C . ALA B 1 209 ? -3.334 -20.953 -15.234 1 93.88 209 ALA B C 1
ATOM 3865 O O . ALA B 1 209 ? -4.309 -21.688 -15.391 1 93.88 209 ALA B O 1
ATOM 3866 N N . SER B 1 210 ? -2.605 -20.906 -14.156 1 94.38 210 SER B N 1
ATOM 3867 C CA . SER B 1 210 ? -2.928 -21.812 -13.047 1 94.38 210 SER B CA 1
ATOM 3868 C C . SER B 1 210 ? -2.283 -21.328 -11.75 1 94.38 210 SER B C 1
ATOM 3870 O O . SER B 1 210 ? -1.255 -20.656 -11.773 1 94.38 210 SER B O 1
ATOM 3872 N N . SER B 1 211 ? -2.926 -21.594 -10.672 1 96.94 211 SER B N 1
ATOM 3873 C CA . SER B 1 211 ? -2.387 -21.406 -9.328 1 96.94 211 SER B CA 1
ATOM 3874 C C . SER B 1 211 ? -2.717 -22.594 -8.43 1 96.94 211 SER B C 1
ATOM 3876 O O . SER B 1 211 ? -3.834 -23.109 -8.453 1 96.94 211 SER B O 1
ATOM 3878 N N . ILE B 1 212 ? -1.747 -23.078 -7.766 1 97.44 212 ILE B N 1
ATOM 3879 C CA . ILE B 1 212 ? -1.892 -24.156 -6.805 1 97.44 212 ILE B CA 1
ATOM 3880 C C . ILE B 1 212 ? -1.48 -23.672 -5.414 1 97.44 212 ILE B C 1
ATOM 3882 O O . ILE B 1 212 ? -0.448 -23.016 -5.262 1 97.44 212 ILE B O 1
ATOM 3886 N N . VAL B 1 213 ? -2.303 -24 -4.445 1 98.62 213 VAL B N 1
ATOM 3887 C CA . VAL B 1 213 ? -1.892 -23.688 -3.082 1 98.62 213 VAL B CA 1
ATOM 3888 C C . VAL B 1 213 ? -2.242 -24.859 -2.158 1 98.62 213 VAL B C 1
ATOM 3890 O O . VAL B 1 213 ? -3.305 -25.469 -2.295 1 98.62 213 VAL B O 1
ATOM 3893 N N . THR B 1 214 ? -1.299 -25.266 -1.371 1 98.56 214 THR B N 1
ATOM 3894 C CA . THR B 1 214 ? -1.436 -26.297 -0.346 1 98.56 214 THR B CA 1
ATOM 3895 C C . THR B 1 214 ? -0.981 -25.766 1.013 1 98.56 214 THR B C 1
ATOM 3897 O O . THR B 1 214 ? -0.814 -24.562 1.192 1 98.56 214 THR B O 1
ATOM 3900 N N . GLU B 1 215 ? -0.957 -26.625 1.979 1 98.12 215 GLU B N 1
ATOM 3901 C CA . GLU B 1 215 ? -0.434 -26.219 3.281 1 98.12 215 GLU B CA 1
ATOM 3902 C C . GLU B 1 215 ? 1.09 -26.141 3.262 1 98.12 215 GLU B C 1
ATOM 3904 O O . GLU B 1 215 ? 1.698 -25.594 4.184 1 98.12 215 GLU B O 1
ATOM 3909 N N . LYS B 1 216 ? 1.698 -26.547 2.109 1 97.75 216 LYS B N 1
ATOM 3910 C CA . LYS B 1 216 ? 3.154 -26.656 2.088 1 97.75 216 LYS B CA 1
ATOM 3911 C C . LYS B 1 216 ? 3.768 -25.719 1.063 1 97.75 216 LYS B C 1
ATOM 3913 O O . LYS B 1 216 ? 4.891 -25.234 1.243 1 97.75 216 LYS B O 1
ATOM 3918 N N . PHE B 1 217 ? 3.061 -25.531 -0.031 1 98.31 217 PHE B N 1
ATOM 3919 C CA . PHE B 1 217 ? 3.662 -24.719 -1.072 1 98.31 217 PHE B CA 1
ATOM 3920 C C . PHE B 1 217 ? 2.588 -24.016 -1.901 1 98.31 217 PHE B C 1
ATOM 3922 O O . PHE B 1 217 ? 1.407 -24.359 -1.812 1 98.31 217 PHE B O 1
ATOM 3929 N N . MET B 1 218 ? 3.021 -23.062 -2.635 1 98.19 218 MET B N 1
ATOM 3930 C CA . MET B 1 218 ? 2.209 -22.375 -3.635 1 98.19 218 MET B CA 1
ATOM 3931 C C . MET B 1 218 ? 2.914 -22.344 -4.988 1 98.19 218 MET B C 1
ATOM 3933 O O . MET B 1 218 ? 4.129 -22.172 -5.055 1 98.19 218 MET B O 1
ATOM 3937 N N . ALA B 1 219 ? 2.168 -22.609 -6.055 1 97.19 219 ALA B N 1
ATOM 3938 C CA . ALA B 1 219 ? 2.699 -22.531 -7.41 1 97.19 219 ALA B CA 1
ATOM 3939 C C . ALA B 1 219 ? 1.846 -21.609 -8.281 1 97.19 219 ALA B C 1
ATOM 3941 O O . ALA B 1 219 ? 0.617 -21.625 -8.188 1 97.19 219 ALA B O 1
ATOM 3942 N N . LEU B 1 220 ? 2.52 -20.812 -9.078 1 96.62 220 LEU B N 1
ATOM 3943 C CA . LEU B 1 220 ? 1.846 -19.875 -9.953 1 96.62 220 LEU B CA 1
ATOM 3944 C C . LEU B 1 220 ? 2.363 -19.984 -11.383 1 96.62 220 LEU B C 1
ATOM 3946 O O . LEU B 1 220 ? 3.572 -20.094 -11.602 1 96.62 220 LEU B O 1
ATOM 3950 N N . SER B 1 221 ? 1.484 -20.078 -12.289 1 94.38 221 SER B N 1
ATOM 3951 C CA . SER B 1 221 ? 1.803 -20.094 -13.711 1 94.38 221 SER B CA 1
ATOM 3952 C C . SER B 1 221 ? 0.985 -19.047 -14.461 1 94.38 221 SER B C 1
ATOM 3954 O O . SER B 1 221 ? -0.22 -18.906 -14.242 1 94.38 221 SER B O 1
ATOM 3956 N N . LEU B 1 222 ? 1.677 -18.312 -15.289 1 94.44 222 LEU B N 1
ATOM 3957 C CA . LEU B 1 222 ? 1.039 -17.266 -16.062 1 94.44 222 LEU B CA 1
ATOM 3958 C C . LEU B 1 222 ? 1.249 -17.484 -17.562 1 94.44 222 LEU B C 1
ATOM 3960 O O . LEU B 1 222 ? 2.127 -18.25 -17.953 1 94.44 222 LEU B O 1
ATOM 3964 N N . PHE B 1 223 ? 0.363 -16.859 -18.312 1 93.69 223 PHE B N 1
ATOM 3965 C CA . PHE B 1 223 ? 0.566 -16.812 -19.766 1 93.69 223 PHE B CA 1
ATOM 3966 C C . PHE B 1 223 ? 1.595 -15.758 -20.141 1 93.69 223 PHE B C 1
ATOM 3968 O O . PHE B 1 223 ? 1.754 -14.758 -19.422 1 93.69 223 PHE B O 1
ATOM 3975 N N . CYS B 1 224 ? 2.238 -15.984 -21.25 1 91.31 224 CYS B N 1
ATOM 3976 C CA . CYS B 1 224 ? 3.096 -14.938 -21.812 1 91.31 224 CYS B CA 1
ATOM 3977 C C . CYS B 1 224 ? 2.264 -13.797 -22.391 1 91.31 224 CYS B C 1
ATOM 3979 O O . CYS B 1 224 ? 1.062 -13.953 -22.609 1 91.31 224 CYS B O 1
ATOM 3981 N N . ASN B 1 225 ? 2.984 -12.68 -22.609 1 88.56 225 ASN B N 1
ATOM 3982 C CA . ASN B 1 225 ? 2.328 -11.516 -23.203 1 88.56 225 ASN B CA 1
ATOM 3983 C C . ASN B 1 225 ? 1.738 -11.844 -24.578 1 88.56 225 ASN B C 1
ATOM 3985 O O . ASN B 1 225 ? 0.732 -11.258 -24.969 1 88.56 225 ASN B O 1
ATOM 3989 N N . SER B 1 226 ? 2.262 -12.828 -25.219 1 85.44 226 SER B N 1
ATOM 3990 C CA . SER B 1 226 ? 1.783 -13.25 -26.531 1 85.44 226 SER B CA 1
ATOM 3991 C C . SER B 1 226 ? 0.555 -14.148 -26.406 1 85.44 226 SER B C 1
ATOM 3993 O O . SER B 1 226 ? -0.096 -14.453 -27.406 1 85.44 226 SER B O 1
ATOM 3995 N N . GLY B 1 227 ? 0.315 -14.578 -25.188 1 85.94 227 GLY B N 1
ATOM 3996 C CA . GLY B 1 227 ? -0.791 -15.5 -24.953 1 85.94 227 GLY B CA 1
ATOM 3997 C C . GLY B 1 227 ? -0.36 -16.953 -24.922 1 85.94 227 GLY B C 1
ATOM 3998 O O . GLY B 1 227 ? -1.171 -17.844 -24.641 1 85.94 227 GLY B O 1
ATOM 3999 N N . ILE B 1 228 ? 0.853 -17.141 -25.156 1 82.88 228 ILE B N 1
ATOM 4000 C CA . ILE B 1 228 ? 1.398 -18.484 -25.188 1 82.88 228 ILE B CA 1
ATOM 4001 C C . ILE B 1 228 ? 1.633 -18.969 -23.75 1 82.88 228 ILE B C 1
ATOM 4003 O O . ILE B 1 228 ? 2.033 -18.188 -22.891 1 82.88 228 ILE B O 1
ATOM 4007 N N . TYR B 1 229 ? 1.338 -20.25 -23.594 1 83.25 229 TYR B N 1
ATOM 4008 C CA . TYR B 1 229 ? 1.585 -20.875 -22.312 1 83.25 229 TYR B CA 1
ATOM 4009 C C . TYR B 1 229 ? 2.779 -21.828 -22.375 1 83.25 229 TYR B C 1
ATOM 4011 O O . TYR B 1 229 ? 2.873 -22.641 -23.297 1 83.25 229 TYR B O 1
ATOM 4019 N N . TYR B 1 230 ? 3.781 -21.688 -21.453 1 76.12 230 TYR B N 1
ATOM 4020 C CA . TYR B 1 230 ? 4.957 -22.562 -21.438 1 76.12 230 TYR B CA 1
ATOM 4021 C C . TYR B 1 230 ? 5.027 -23.359 -20.156 1 76.12 230 TYR B C 1
ATOM 4023 O O . TYR B 1 230 ? 5.961 -24.141 -19.938 1 76.12 230 TYR B O 1
ATOM 4031 N N . ASN B 1 231 ? 4.152 -23.641 -19.562 1 80.5 231 ASN B N 1
ATOM 4032 C CA . ASN B 1 231 ? 4.055 -24.375 -18.312 1 80.5 231 ASN B CA 1
ATOM 4033 C C . ASN B 1 231 ? 5.184 -24.016 -17.344 1 80.5 231 ASN B C 1
ATOM 4035 O O . ASN B 1 231 ? 5.832 -24.891 -16.781 1 80.5 231 ASN B O 1
ATOM 4039 N N . HIS B 1 232 ? 5.582 -22.859 -17.234 1 85.25 232 HIS B N 1
ATOM 4040 C CA . HIS B 1 232 ? 6.535 -22.312 -16.281 1 85.25 232 HIS B CA 1
ATOM 4041 C C . HIS B 1 232 ? 5.859 -21.969 -14.953 1 85.25 232 HIS B C 1
ATOM 4043 O O . HIS B 1 232 ? 4.914 -21.172 -14.922 1 85.25 232 HIS B O 1
ATOM 4049 N N . ASN B 1 233 ? 6.398 -22.656 -13.93 1 91 233 ASN B N 1
ATOM 4050 C CA . ASN B 1 233 ? 5.777 -22.453 -12.625 1 91 233 ASN B CA 1
ATOM 4051 C C . ASN B 1 233 ? 6.723 -21.734 -11.664 1 91 233 ASN B C 1
ATOM 4053 O O . ASN B 1 233 ? 7.922 -22.031 -11.641 1 91 233 ASN B O 1
ATOM 4057 N N . LEU B 1 234 ? 6.188 -20.781 -10.992 1 95.81 234 LEU B N 1
ATOM 4058 C CA . LEU B 1 234 ? 6.855 -20.219 -9.82 1 95.81 234 LEU B CA 1
ATOM 4059 C C . LEU B 1 234 ? 6.383 -20.906 -8.547 1 95.81 234 LEU B C 1
ATOM 4061 O O . LEU B 1 234 ? 5.188 -20.906 -8.242 1 95.81 234 LEU B O 1
ATOM 4065 N N . VAL B 1 235 ? 7.32 -21.516 -7.828 1 97.62 235 VAL B N 1
ATOM 4066 C CA . VAL B 1 235 ? 6.957 -22.281 -6.641 1 97.62 235 VAL B CA 1
ATOM 4067 C C . VAL B 1 235 ? 7.562 -21.625 -5.398 1 97.62 235 VAL B C 1
ATOM 4069 O O . VAL B 1 235 ? 8.758 -21.328 -5.367 1 97.62 235 VAL B O 1
ATOM 4072 N N . SER B 1 236 ? 6.801 -21.344 -4.477 1 98.31 236 SER B N 1
ATOM 4073 C CA . SER B 1 236 ? 7.262 -20.766 -3.217 1 98.31 236 SER B CA 1
ATOM 4074 C C . SER B 1 236 ? 6.773 -21.594 -2.025 1 98.31 236 SER B C 1
ATOM 4076 O O . SER B 1 236 ? 5.668 -22.141 -2.055 1 98.31 236 SER B O 1
ATOM 4078 N N . PHE B 1 237 ? 7.594 -21.688 -0.988 1 98.31 237 PHE B N 1
ATOM 4079 C CA . PHE B 1 237 ? 7.262 -22.406 0.241 1 98.31 237 PHE B CA 1
ATOM 4080 C C . PHE B 1 237 ? 7.078 -21.422 1.398 1 98.31 237 PHE B C 1
ATOM 4082 O O . PHE B 1 237 ? 6.82 -21.844 2.531 1 98.31 237 PHE B O 1
ATOM 4089 N N . ASP B 1 238 ? 7.199 -20.172 1.103 1 97.62 238 ASP B N 1
ATOM 4090 C CA . ASP B 1 238 ? 7.086 -19.141 2.139 1 97.62 238 ASP B CA 1
ATOM 4091 C C . ASP B 1 238 ? 5.66 -19.062 2.68 1 97.62 238 ASP B C 1
ATOM 4093 O O . ASP B 1 238 ? 4.695 -19.172 1.92 1 97.62 238 ASP B O 1
ATOM 4097 N N . GLU B 1 239 ? 5.504 -18.781 3.977 1 97.62 239 GLU B N 1
ATOM 4098 C CA . GLU B 1 239 ? 4.188 -18.641 4.59 1 97.62 239 GLU B CA 1
ATOM 4099 C C . GLU B 1 239 ? 3.385 -17.531 3.932 1 97.62 239 GLU B C 1
ATOM 4101 O O . GLU B 1 239 ? 2.168 -17.641 3.777 1 97.62 239 GLU B O 1
ATOM 4106 N N . SER B 1 240 ? 4.047 -16.469 3.602 1 97.12 240 SER B N 1
ATOM 4107 C CA . SER B 1 240 ? 3.379 -15.352 2.951 1 97.12 240 SER B CA 1
ATOM 4108 C C . SER B 1 240 ? 2.811 -15.758 1.596 1 97.12 240 SER B C 1
ATOM 4110 O O . SER B 1 240 ? 1.721 -15.32 1.217 1 97.12 240 SER B O 1
ATOM 4112 N N . ALA B 1 241 ? 3.529 -16.594 0.877 1 98.38 241 ALA B N 1
ATOM 4113 C CA . ALA B 1 241 ? 3.064 -17.094 -0.419 1 98.38 241 ALA B CA 1
ATOM 4114 C C . ALA B 1 241 ? 1.841 -17.984 -0.26 1 98.38 241 ALA B C 1
ATOM 4116 O O . ALA B 1 241 ? 0.896 -17.906 -1.049 1 98.38 241 ALA B O 1
ATOM 4117 N N . LEU B 1 242 ? 1.896 -18.828 0.752 1 98.62 242 LEU B N 1
ATOM 4118 C CA . LEU B 1 242 ? 0.769 -19.719 1.015 1 98.62 242 LEU B CA 1
ATOM 4119 C C . LEU B 1 242 ? -0.496 -18.922 1.311 1 98.62 242 LEU B C 1
ATOM 4121 O O . LEU B 1 242 ? -1.569 -19.234 0.792 1 98.62 242 LEU B O 1
ATOM 4125 N N . ARG B 1 243 ? -0.327 -17.922 2.107 1 97.94 243 ARG B N 1
ATOM 4126 C CA . ARG B 1 243 ? -1.468 -17.078 2.438 1 97.94 243 ARG B CA 1
ATOM 4127 C C . ARG B 1 243 ? -1.972 -16.328 1.204 1 97.94 243 ARG B C 1
ATOM 4129 O O . ARG B 1 243 ? -3.18 -16.25 0.975 1 97.94 243 ARG B O 1
ATOM 4136 N N . TRP B 1 244 ? -1.073 -15.789 0.478 1 98.19 244 TRP B N 1
ATOM 4137 C CA . TRP B 1 244 ? -1.396 -15.086 -0.761 1 98.19 244 TRP B CA 1
ATOM 4138 C C . TRP B 1 244 ? -2.137 -16 -1.727 1 98.19 244 TRP B C 1
ATOM 4140 O O . TRP B 1 244 ? -3.17 -15.625 -2.283 1 98.19 244 TRP B O 1
ATOM 4150 N N . GLY B 1 245 ? -1.623 -17.172 -1.938 1 98.62 245 GLY B N 1
ATOM 4151 C CA . GLY B 1 245 ? -2.252 -18.141 -2.812 1 98.62 245 GLY B CA 1
ATOM 4152 C C . GLY B 1 245 ? -3.637 -18.562 -2.35 1 98.62 245 GLY B C 1
ATOM 4153 O O . GLY B 1 245 ? -4.547 -18.719 -3.166 1 98.62 245 GLY B O 1
ATOM 4154 N N . LYS B 1 246 ? -3.74 -18.766 -1.051 1 98.62 246 LYS B N 1
ATOM 4155 C CA . LYS B 1 246 ? -5.039 -19.125 -0.486 1 98.62 246 LYS B CA 1
ATOM 4156 C C . LYS B 1 246 ? -6.066 -18.016 -0.733 1 98.62 246 LYS B C 1
ATOM 4158 O O . LYS B 1 246 ? -7.207 -18.297 -1.101 1 98.62 246 LYS B O 1
ATOM 4163 N N . ASP B 1 247 ? -5.676 -16.828 -0.503 1 98.56 247 ASP B N 1
ATOM 4164 C CA . ASP B 1 247 ? -6.566 -15.688 -0.732 1 98.56 247 ASP B CA 1
ATOM 4165 C C . ASP B 1 247 ? -6.953 -15.586 -2.205 1 98.56 247 ASP B C 1
ATOM 4167 O O . ASP B 1 247 ? -8.102 -15.273 -2.529 1 98.56 247 ASP B O 1
ATOM 4171 N N . LEU B 1 248 ? -5.984 -15.797 -3.059 1 98.5 248 LEU B N 1
ATOM 4172 C CA . LEU B 1 248 ? -6.25 -15.781 -4.492 1 98.5 248 LEU B CA 1
ATOM 4173 C C . LEU B 1 248 ? -7.254 -16.859 -4.871 1 98.5 248 LEU B C 1
ATOM 4175 O O . LEU B 1 248 ? -8.195 -16.609 -5.625 1 98.5 248 LEU B O 1
ATOM 4179 N N . PHE B 1 249 ? -7.043 -18.062 -4.34 1 98.69 249 PHE B N 1
ATOM 4180 C CA . PHE B 1 249 ? -7.965 -19.156 -4.586 1 98.69 249 PHE B CA 1
ATOM 4181 C C . PHE B 1 249 ? -9.375 -18.812 -4.121 1 98.69 249 PHE B C 1
ATOM 4183 O O . PHE B 1 249 ? -10.344 -19.016 -4.852 1 98.69 249 PHE B O 1
ATOM 4190 N N . ASN B 1 250 ? -9.438 -18.266 -2.906 1 98.69 250 ASN B N 1
ATOM 4191 C CA . ASN B 1 250 ? -10.734 -17.906 -2.34 1 98.69 250 ASN B CA 1
ATOM 4192 C C . ASN B 1 250 ? -11.43 -16.828 -3.166 1 98.69 250 ASN B C 1
ATOM 4194 O O . ASN B 1 250 ? -12.656 -16.812 -3.271 1 98.69 250 ASN B O 1
ATOM 4198 N N . HIS B 1 251 ? -10.672 -15.969 -3.658 1 98.44 251 HIS B N 1
ATOM 4199 C CA . HIS B 1 251 ? -11.219 -14.953 -4.547 1 98.44 251 HIS B CA 1
ATOM 4200 C C . HIS B 1 251 ? -11.945 -15.586 -5.73 1 98.44 251 HIS B C 1
ATOM 4202 O O . HIS B 1 251 ? -13.094 -15.242 -6.012 1 98.44 251 HIS B O 1
ATOM 4208 N N . TYR B 1 252 ? -11.281 -16.531 -6.387 1 98.44 252 TYR B N 1
ATOM 4209 C CA . TYR B 1 252 ? -11.883 -17.172 -7.547 1 98.44 252 TYR B CA 1
ATOM 4210 C C . TYR B 1 252 ? -13.047 -18.078 -7.129 1 98.44 252 TYR B C 1
ATOM 4212 O O . TYR B 1 252 ? -14.078 -18.125 -7.801 1 98.44 252 TYR B O 1
ATOM 4220 N N . LYS B 1 253 ? -12.859 -18.766 -6.07 1 98.5 253 LYS B N 1
ATOM 4221 C CA . LYS B 1 253 ? -13.938 -19.625 -5.574 1 98.5 253 LYS B CA 1
ATOM 4222 C C . LYS B 1 253 ? -15.18 -18.812 -5.246 1 98.5 253 LYS B C 1
ATOM 4224 O O . LYS B 1 253 ? -16.297 -19.266 -5.492 1 98.5 253 LYS B O 1
ATOM 4229 N N . GLY B 1 254 ? -14.961 -17.609 -4.719 1 98 254 GLY B N 1
ATOM 4230 C CA . GLY B 1 254 ? -16.062 -16.75 -4.293 1 98 254 GLY B CA 1
ATOM 4231 C C . GLY B 1 254 ? -16.938 -16.297 -5.438 1 98 254 GLY B C 1
ATOM 4232 O O . GLY B 1 254 ? -18.125 -15.977 -5.23 1 98 254 GLY B O 1
ATOM 4233 N N . ILE B 1 255 ? -16.469 -16.312 -6.586 1 97.81 255 ILE B N 1
ATOM 4234 C CA . ILE B 1 255 ? -17.25 -15.852 -7.734 1 97.81 255 ILE B CA 1
ATOM 4235 C C . ILE B 1 255 ? -17.578 -17.031 -8.641 1 97.81 255 ILE B C 1
ATOM 4237 O O . ILE B 1 255 ? -17.906 -16.859 -9.82 1 97.81 255 ILE B O 1
ATOM 4241 N N . ALA B 1 256 ? -17.344 -18.25 -8.195 1 98.31 256 ALA B N 1
ATOM 4242 C CA . ALA B 1 256 ? -17.594 -19.469 -8.961 1 98.31 256 ALA B CA 1
ATOM 4243 C C . ALA B 1 256 ? -18.812 -20.203 -8.43 1 98.31 256 ALA B C 1
ATOM 4245 O O . ALA B 1 256 ? -19.266 -19.938 -7.312 1 98.31 256 ALA B O 1
ATOM 4246 N N . ARG B 1 257 ? -19.359 -21.047 -9.234 1 98.25 257 ARG B N 1
ATOM 4247 C CA . ARG B 1 257 ? -20.484 -21.891 -8.828 1 98.25 257 ARG B CA 1
ATOM 4248 C C . ARG B 1 257 ? -20.031 -23.328 -8.609 1 98.25 257 ARG B C 1
ATOM 4250 O O . ARG B 1 257 ? -19.172 -23.844 -9.344 1 98.25 257 ARG B O 1
ATOM 4257 N N . PRO B 1 258 ? -20.656 -23.953 -7.637 1 98 258 PRO B N 1
ATOM 4258 C CA . PRO B 1 258 ? -20.281 -25.359 -7.387 1 98 258 PRO B CA 1
ATOM 4259 C C . PRO B 1 258 ? -20.859 -26.312 -8.43 1 98 258 PRO B C 1
ATOM 4261 O O . PRO B 1 258 ? -21.953 -26.094 -8.938 1 98 258 PRO B O 1
ATOM 4264 N N . ILE B 1 259 ? -20.094 -27.328 -8.773 1 97.56 259 ILE B N 1
ATOM 4265 C CA . ILE B 1 259 ? -20.531 -28.422 -9.641 1 97.56 259 ILE B CA 1
ATOM 4266 C C . ILE B 1 259 ? -20.641 -29.703 -8.828 1 97.56 259 ILE B C 1
ATOM 4268 O O . ILE B 1 259 ? -19.641 -30.219 -8.336 1 97.56 259 ILE B O 1
ATOM 4272 N N . THR B 1 260 ? -21.812 -30.172 -8.75 1 94.12 260 THR B N 1
ATOM 4273 C CA . THR B 1 260 ? -22 -31.344 -7.91 1 94.12 260 THR B CA 1
ATOM 4274 C C . THR B 1 260 ? -22.297 -32.594 -8.758 1 94.12 260 THR B C 1
ATOM 4276 O O . THR B 1 260 ? -22.172 -33.719 -8.289 1 94.12 260 THR B O 1
ATOM 4279 N N . LYS B 1 261 ? -22.797 -32.312 -9.898 1 91 261 LYS B N 1
ATOM 4280 C CA . LYS B 1 261 ? -23.094 -33.438 -10.789 1 91 261 LYS B CA 1
ATOM 4281 C C . LYS B 1 261 ? -22.938 -33.031 -12.25 1 91 261 LYS B C 1
ATOM 4283 O O . LYS B 1 261 ? -22.984 -31.859 -12.578 1 91 261 LYS B O 1
ATOM 4288 N N . VAL B 1 262 ? -22.578 -33.969 -13.023 1 89.5 262 VAL B N 1
ATOM 4289 C CA . VAL B 1 262 ? -22.5 -33.719 -14.453 1 89.5 262 VAL B CA 1
ATOM 4290 C C . VAL B 1 262 ? -23.406 -34.719 -15.195 1 89.5 262 VAL B C 1
ATOM 4292 O O . VAL B 1 262 ? -23.656 -35.812 -14.711 1 89.5 262 VAL B O 1
#

Secondary structure (DSSP, 8-state):
----HHHHHHS-HHHHHHHHHHTT--B-HHHHHHHHT--HHHHHHHHHHHHHTTSEEEETTEEEE-HHHHHHHHHHHHHHHHHHHHHHTHHHHHHB-GGGS-HHHHTTGGGG-SEEEE---GGGTTS--HHHHHHHHT-SEEEEEESS--TTHHHHHHHHHHTT-EEEEEEEHHHHHHHHHH-HHHHHHHHHSTTEEEEEE-TTT--SSEEEE-SS-EEEE--BTTS-----EEEE--HHHHHHHHHHHHHHHHT-EEE---/----HHHHHHS-HHHHHHHHHHTT--B-HHHHHHHHT--HHHHHHHHHHHHHTTSEEEETTEEEE-HHHHHHHHHHHHHHHHHHHHHHTHHHHHHB-GGGS-HHHHTTGGGG-SEEEE---GGGTTS--HHHHHHHHT-SEEEEEESS--THHHHHHHHHHHTT-EEEEEEEHHHHHHHHHH-HHHHHHHHHSTTEEEEEE-TTT---SEEEE-SS-EEEE--BTTS-----EEEE--HHHHHHHHHHHHHHHHTSEEE---

Radius of gyration: 28.12 Å; Cα contacts (8 Å, |Δi|>4): 907; chains: 2; bounding box: 64×77×60 Å

Foldseek 3Di:
DQDDPVCLQPVDPLLLVQLVVQLVHKDAQVRSCVVVVHDRPVSVVNVVSCVVVQQWDDDPRIIHGGPVVNVVSVVVVQVVLLVVVCVVCVVVVVFFDLVLAPPVLSSRVSLLPDWDKAAADPVPQLDAHPVVLVVLLVFQEKEKEAAAAGPCVLVSLLVSLVVRRQYEYEYEPVNVVCCCVPPVVSVQSQLPGPRYWYWYAHSVQGQFGMWMAGPFKIKGFGATPVRHGRNMIIMGRGPSSNVSSVVSSVSRRVRTGTDNHD/DQDDPVCLQPVDPLLLVQLVVQLVHKDAQVRSCVVVVHDRPVSVVNVVSCVVVQQWDDDPRIIHGGPVVNVVSVVVVQVVLLCVVCVVCVVVVVFFDLVLAPPVLSSRVSLLPDWDKAAADPVPQLDAHPVVLVVLLVFQEKEKEAAAAGPCVLVSLLVSLVVRRQYEYEYEPVNVVCCCVPPVVSVQSQLPGPRYWYWYAHSVQGQFGMWMAGLFKIKGFGATPVRHGRNMIIMGRGPSSNVSRVVSSVSRRVRTGTDNHD

pLDDT: mean 92.64, std 7.33, range [36.16, 98.69]

Organism: NCBI:txid1434108

Sequence (524 aa):
MDSSLLDVLFLSEKRKNLLLLLLDGPKNIEEIKNTLDVRSSPIMTQIKILMKRDLIVESNRLYKLSSIGEILVPKMKTILETFNVFDKNHDYWINQDMTSIPPEFLDEIGKLGNYIEVNPDRNHVFEYPKEVVKYLSESENVRISSSFFLPIYPSLCIELAAKGTDITLVFTEYVYDRMLNDYKKELEHFLNLKHTKLYVCNNNNMKIASSIVTEKFMALSLFCNSGIYYNHNLVSFDESALRWGKDLFNHYKGIARPITKVMDSSLLDVLFLSEKRKNLLLLLLDGPKNIEEIKNTLDVRSSPIMTQIKILMKRDLIVESNRLYKLSSIGEILVPKMKTILETFNVFDKNHDYWINQDMTSIPPEFLDEIGKLGNYIEVNPDRNHVFEYPKEVVKYLSESENVRISSSFFLPIYPSLCIELAAKGTDITLVFTEYVYDRMLNDYKKELEHFLNLKHTKLYVCNNNNMKIASSIVTEKFMALSLFCNSGIYYNHNLVSFDESALRWGKDLFNHYKGIARPITKV

Solvent-accessible surface area (backbone atoms only — not comparable to full-atom values): 27493 Å² total; per-residue (Å²): 130,82,73,50,72,64,49,59,50,69,73,33,71,67,46,37,51,50,55,59,56,30,74,80,38,69,37,34,69,65,56,50,29,64,73,67,69,51,60,67,67,66,50,51,53,48,49,50,54,36,38,74,68,47,33,30,44,76,56,95,74,24,38,28,57,23,80,59,22,63,59,48,47,59,52,51,49,50,51,49,33,35,46,50,45,46,64,73,44,42,73,58,56,74,45,34,37,64,82,34,42,57,66,79,55,51,75,47,49,21,35,39,49,74,54,44,81,44,62,33,51,86,90,38,50,73,37,78,24,66,66,57,53,53,54,53,72,73,39,58,40,42,37,38,37,28,48,52,76,47,84,52,49,59,61,52,52,41,53,42,33,72,74,67,18,35,36,39,38,33,27,16,48,64,31,47,50,50,38,55,73,76,34,40,68,54,50,52,51,37,56,69,38,91,40,42,46,42,28,41,24,55,60,88,78,47,59,38,31,32,37,36,25,32,89,64,35,17,34,39,26,55,27,28,67,87,63,49,73,69,56,46,30,42,35,15,61,36,70,52,15,27,52,50,37,46,51,53,48,49,54,53,51,71,68,30,45,80,53,79,75,132,131,82,72,49,72,63,49,59,50,69,74,32,70,67,46,39,51,50,55,59,55,31,72,79,39,69,38,35,69,66,56,48,30,65,74,69,69,51,61,66,67,70,50,50,55,45,48,51,54,37,38,74,68,46,34,30,44,76,57,95,75,23,37,29,56,23,78,59,21,63,60,50,47,60,52,50,49,49,52,49,34,34,47,50,43,47,63,73,43,42,74,59,59,74,45,34,37,65,82,36,43,58,65,79,54,52,75,48,49,22,35,40,49,73,55,45,82,46,60,34,51,88,87,37,51,72,36,78,25,66,67,55,52,53,54,53,72,72,40,59,41,42,39,39,36,28,48,52,78,48,85,53,49,58,61,53,53,42,53,43,32,72,73,68,18,35,36,38,38,34,28,17,46,64,32,49,51,50,38,55,74,76,34,41,67,55,50,51,51,40,55,68,38,90,39,42,46,41,29,40,24,55,60,89,76,48,59,36,33,33,37,37,22,33,90,63,36,19,36,40,27,54,28,28,68,88,64,50,74,72,58,48,29,42,36,16,62,37,69,52,15,26,52,50,38,46,51,53,47,48,54,54,52,71,68,30,43,81,53,79,75,131